Protein 6J5X (pdb70)

Structure (mmCIF, N/CA/C/O backbone):
data_6J5X
#
_entry.id   6J5X
#
_cell.length_a   66.621
_cell.length_b   71.296
_cell.length_c   112.260
_cell.angle_alpha   90.000
_cell.angle_beta   90.000
_cell.angle_gamma   90.000
#
_symmetry.space_group_name_H-M   'P 21 21 21'
#
loop_
_entity.id
_entity.type
_entity.pdbx_description
1 polymer 'Predicted 2-keto-4-pentenoate hydratase/2-oxohepta-3-ene-1,7-dioic acid hydratase'
2 non-polymer 'SULFATE ION'
3 non-polymer 'MANGANESE (II) ION'
4 non-polymer 'PYRUVIC ACID'
5 water water
#
loop_
_atom_site.group_PDB
_atom_site.id
_atom_site.type_symbol
_atom_site.label_atom_id
_atom_site.label_alt_id
_atom_site.label_comp_id
_atom_site.label_asym_id
_atom_site.label_entity_id
_atom_site.label_seq_id
_atom_site.pdbx_PDB_ins_code
_atom_site.Cartn_x
_atom_site.Cartn_y
_atom_site.Cartn_z
_atom_site.occupancy
_atom_site.B_iso_or_equiv
_atom_site.auth_seq_id
_atom_site.auth_comp_id
_atom_site.auth_asym_id
_atom_site.auth_atom_id
_atom_site.pdbx_PDB_model_num
ATOM 1 N N . MET A 1 1 ? 7.133 -7.854 -31.385 1.00 28.34 1 MET A N 1
ATOM 2 C CA . MET A 1 1 ? 6.918 -8.869 -30.305 1.00 28.59 1 MET A CA 1
ATOM 3 C C . MET A 1 1 ? 7.309 -8.240 -28.962 1.00 28.06 1 MET A C 1
ATOM 4 O O . MET A 1 1 ? 8.206 -7.337 -28.944 1.00 23.59 1 MET A O 1
ATOM 9 N N . ARG A 1 2 ? 6.641 -8.667 -27.886 1.00 27.67 2 ARG A N 1
ATOM 10 C CA . ARG A 1 2 ? 6.859 -8.139 -26.512 1.00 25.51 2 ARG A CA 1
ATOM 11 C C . ARG A 1 2 ? 7.148 -9.305 -25.566 1.00 26.18 2 ARG A C 1
ATOM 12 O O . ARG A 1 2 ? 6.343 -10.261 -25.553 1.00 24.56 2 ARG A O 1
ATOM 20 N N . LEU A 1 3 ? 8.277 -9.230 -24.840 1.00 22.79 3 LEU A N 1
ATOM 21 C CA . LEU A 1 3 ? 8.727 -10.316 -23.944 1.00 23.04 3 LEU A CA 1
ATOM 22 C C . LEU A 1 3 ? 8.817 -9.762 -22.522 1.00 21.71 3 LEU A C 1
ATOM 23 O O . LEU A 1 3 ? 9.399 -8.662 -22.336 1.00 20.43 3 LEU A O 1
ATOM 28 N N . ALA A 1 4 ? 8.232 -10.497 -21.569 1.00 19.92 4 ALA A N 1
ATOM 29 C CA . ALA A 1 4 ? 8.154 -10.124 -20.143 1.00 19.18 4 ALA A CA 1
ATOM 30 C C . ALA A 1 4 ? 8.760 -11.231 -19.301 1.00 18.58 4 ALA A C 1
ATOM 31 O O . ALA A 1 4 ? 8.761 -12.416 -19.714 1.00 18.00 4 ALA A O 1
ATOM 33 N N . THR A 1 5 ? 9.281 -10.806 -18.163 1.00 18.58 5 THR A N 1
ATOM 34 C CA . THR A 1 5 ? 9.595 -11.672 -17.011 1.00 20.45 5 THR A CA 1
ATOM 35 C C . THR A 1 5 ? 8.453 -11.458 -16.018 1.00 19.29 5 THR A C 1
ATOM 36 O O . THR A 1 5 ? 8.188 -10.290 -15.628 1.00 21.29 5 THR A O 1
ATOM 40 N N . ILE A 1 6 ? 7.783 -12.546 -15.684 1.00 20.26 6 ILE A N 1
ATOM 41 C CA . ILE A 1 6 ? 6.545 -12.514 -14.857 1.00 21.51 6 ILE A CA 1
ATOM 42 C C . ILE A 1 6 ? 6.772 -13.391 -13.631 1.00 19.03 6 ILE A C 1
ATOM 43 O O . ILE A 1 6 ? 7.215 -14.523 -13.792 1.00 21.25 6 ILE A O 1
ATOM 48 N N . ARG A 1 7 ? 6.474 -12.850 -12.459 1.00 20.05 7 ARG A N 1
ATOM 49 C CA . ARG A 1 7 ? 6.499 -13.608 -11.202 1.00 20.76 7 ARG A CA 1
ATOM 50 C C . ARG A 1 7 ? 5.177 -14.342 -11.144 1.00 21.10 7 ARG A C 1
ATOM 51 O O . ARG A 1 7 ? 4.158 -13.696 -11.379 1.00 20.60 7 ARG A O 1
ATOM 59 N N . THR A 1 8 ? 5.237 -15.649 -10.875 1.00 24.44 8 THR A N 1
ATOM 60 C CA . THR A 1 8 ? 4.065 -16.530 -10.666 1.00 22.62 8 THR A CA 1
ATOM 61 C C . THR A 1 8 ? 4.248 -17.227 -9.311 1.00 21.69 8 THR A C 1
ATOM 62 O O . THR A 1 8 ? 4.787 -18.347 -9.303 1.00 26.58 8 THR A O 1
ATOM 66 N N . ASN A 1 9 ? 3.903 -16.547 -8.219 1.00 22.51 9 ASN A N 1
ATOM 67 C CA . ASN A 1 9 ? 4.018 -17.064 -6.826 1.00 22.58 9 ASN A CA 1
ATOM 68 C C . ASN A 1 9 ? 5.481 -17.404 -6.517 1.00 23.59 9 ASN A C 1
ATOM 69 O O . ASN A 1 9 ? 6.289 -16.457 -6.524 1.00 24.34 9 ASN A O 1
ATOM 74 N N . GLY A 1 10 ? 5.818 -18.673 -6.268 1.00 20.68 10 GLY A N 1
ATOM 75 C CA . GLY A 1 10 ? 7.193 -19.075 -5.938 1.00 22.67 10 GLY A CA 1
ATOM 76 C C . GLY A 1 10 ? 8.088 -19.201 -7.161 1.00 23.35 10 GLY A C 1
ATOM 77 O O . GLY A 1 10 ? 9.281 -19.504 -6.978 1.00 25.17 10 GLY A O 1
ATOM 78 N N . THR A 1 11 ? 7.549 -19.018 -8.372 1.00 24.61 11 THR A N 1
ATOM 79 C CA . THR A 1 11 ? 8.303 -19.204 -9.636 1.00 22.95 11 THR A CA 1
ATOM 80 C C . THR A 1 11 ? 8.270 -17.914 -10.440 1.00 22.62 11 THR A C 1
ATOM 81 O O . THR A 1 11 ? 7.512 -16.997 -10.082 1.00 20.23 11 THR A O 1
ATOM 85 N N . THR A 1 12 ? 9.121 -17.845 -11.465 1.00 22.61 12 THR A N 1
ATOM 86 C CA . THR A 1 12 ? 9.133 -16.724 -12.438 1.00 22.43 12 THR A CA 1
ATOM 87 C C . THR A 1 12 ? 9.322 -17.331 -13.815 1.00 20.51 12 THR A C 1
ATOM 88 O O . THR A 1 12 ? 9.896 -18.413 -13.927 1.00 19.80 12 THR A O 1
ATOM 92 N N . ILE A 1 13 ? 8.799 -16.666 -14.831 1.00 21.84 13 ILE A N 1
ATOM 93 C CA . ILE A 1 13 ? 8.737 -17.269 -16.190 1.00 21.17 13 ILE A CA 1
ATOM 94 C C . ILE A 1 13 ? 9.192 -16.209 -17.173 1.00 20.96 13 ILE A C 1
ATOM 95 O O . ILE A 1 13 ? 9.030 -15.040 -16.843 1.00 20.11 13 ILE A O 1
ATOM 100 N N . ALA A 1 14 ? 9.706 -16.651 -18.315 1.00 22.49 14 ALA A N 1
ATOM 101 C CA . ALA A 1 14 ? 9.790 -15.861 -19.569 1.00 22.70 14 ALA A CA 1
ATOM 102 C C . ALA A 1 14 ? 8.444 -16.022 -20.288 1.00 21.36 14 ALA A C 1
ATOM 103 O O . ALA A 1 14 ? 7.948 -17.152 -20.327 1.00 22.00 14 ALA A O 1
ATOM 105 N N . ALA A 1 15 ? 7.890 -14.946 -20.838 1.00 19.57 15 ALA A N 1
ATOM 106 C CA . ALA A 1 15 ? 6.572 -15.001 -21.511 1.00 21.81 15 ALA A CA 1
ATOM 107 C C . ALA A 1 15 ? 6.493 -14.035 -22.693 1.00 24.62 15 ALA A C 1
ATOM 108 O O . ALA A 1 15 ? 7.107 -12.955 -22.649 1.00 25.07 15 ALA A O 1
ATOM 110 N N . ARG A 1 16 ? 5.681 -14.421 -23.673 1.00 24.57 16 ARG A N 1
ATOM 111 C CA . ARG A 1 16 ? 5.281 -13.562 -24.809 1.00 25.52 16 ARG A CA 1
ATOM 112 C C . ARG A 1 16 ? 3.991 -12.852 -24.439 1.00 25.24 16 ARG A C 1
ATOM 113 O O . ARG A 1 16 ? 2.970 -13.531 -24.201 1.00 24.97 16 ARG A O 1
ATOM 121 N N . VAL A 1 17 ? 4.077 -11.533 -24.301 1.00 28.39 17 VAL A N 1
ATOM 122 C CA . VAL A 1 17 ? 2.941 -10.657 -23.909 1.00 27.11 17 VAL A CA 1
ATOM 123 C C . VAL A 1 17 ? 1.881 -10.723 -25.028 1.00 28.94 17 VAL A C 1
ATOM 124 O O . VAL A 1 17 ? 2.233 -10.549 -26.194 1.00 25.20 17 VAL A O 1
ATOM 128 N N . GLU A 1 18 ? 0.623 -10.956 -24.670 1.00 31.95 18 GLU A N 1
ATOM 129 C CA . GLU A 1 18 ? -0.503 -11.059 -25.643 1.00 32.70 18 GLU A CA 1
ATOM 130 C C . GLU A 1 18 ? -1.362 -9.792 -25.551 1.00 32.36 18 GLU A C 1
ATOM 131 O O . GLU A 1 18 ? -1.943 -9.386 -26.550 1.00 35.49 18 GLU A O 1
ATOM 137 N N . SER A 1 19 ? -1.465 -9.208 -24.367 1.00 30.77 19 SER A N 1
ATOM 138 C CA . SER A 1 19 ? -2.290 -8.016 -24.085 1.00 29.45 19 SER A CA 1
ATOM 139 C C . SER A 1 19 ? -1.627 -7.335 -22.902 1.00 27.65 19 SER A C 1
ATOM 140 O O . SER A 1 19 ? -0.689 -7.945 -22.383 1.00 27.01 19 SER A O 1
ATOM 143 N N . GLU A 1 20 ? -2.147 -6.189 -22.471 1.00 27.51 20 GLU A N 1
ATOM 144 C CA . GLU A 1 20 ? -1.651 -5.443 -21.292 1.00 30.95 20 GLU A CA 1
ATOM 145 C C . GLU A 1 20 ? -1.601 -6.350 -20.043 1.00 31.19 20 GLU A C 1
ATOM 146 O O . GLU A 1 20 ? -0.758 -6.052 -19.203 1.00 27.04 20 GLU A O 1
ATOM 152 N N . ASN A 1 21 ? -2.423 -7.405 -19.951 1.00 31.62 21 ASN A N 1
ATOM 153 C CA . ASN A 1 21 ? -2.598 -8.236 -18.724 1.00 34.24 21 ASN A CA 1
ATOM 154 C C . ASN A 1 21 ? -2.497 -9.755 -19.002 1.00 32.05 21 ASN A C 1
ATOM 155 O O . ASN A 1 21 ? -2.701 -10.508 -18.033 1.00 34.27 21 ASN A O 1
ATOM 160 N N . THR A 1 22 ? -2.194 -10.215 -20.228 1.00 32.39 22 THR A N 1
ATOM 161 C CA . THR A 1 22 ? -2.042 -11.659 -20.557 1.00 32.31 22 THR A CA 1
ATOM 162 C C . THR A 1 22 ? -0.754 -11.953 -21.332 1.00 33.13 22 THR A C 1
ATOM 163 O O . THR A 1 22 ? -0.193 -11.032 -21.969 1.00 30.25 22 THR A O 1
ATOM 167 N N . ALA A 1 23 ? -0.344 -13.224 -21.309 1.00 27.91 23 ALA A N 1
ATOM 168 C CA . ALA A 1 23 ? 0.902 -13.709 -21.930 1.00 29.66 23 ALA A CA 1
ATOM 169 C C . ALA A 1 23 ? 0.844 -15.224 -22.099 1.00 29.61 23 ALA A C 1
ATOM 170 O O . ALA A 1 23 ? -0.001 -15.866 -21.430 1.00 34.01 23 ALA A O 1
ATOM 172 N N . THR A 1 24 ? 1.724 -15.743 -22.960 1.00 26.50 24 THR A N 1
ATOM 173 C CA . THR A 1 24 ? 1.992 -17.178 -23.197 1.00 26.98 24 THR A CA 1
ATOM 174 C C . THR A 1 24 ? 3.384 -17.490 -22.656 1.00 26.79 24 THR A C 1
ATOM 175 O O . THR A 1 24 ? 4.348 -16.861 -23.134 1.00 22.53 24 THR A O 1
ATOM 179 N N . THR A 1 25 ? 3.443 -18.398 -21.679 1.00 26.25 25 THR A N 1
ATOM 180 C CA . THR A 1 25 ? 4.678 -18.939 -21.090 1.00 27.99 25 THR A CA 1
ATOM 181 C C . THR A 1 25 ? 5.579 -19.411 -22.222 1.00 28.94 25 THR A C 1
ATOM 182 O O . THR A 1 25 ? 5.105 -20.181 -23.111 1.00 27.08 25 THR A O 1
ATOM 186 N N . ILE A 1 26 ? 6.838 -18.973 -22.186 1.00 27.06 26 ILE A N 1
ATOM 187 C CA . ILE A 1 26 ? 7.901 -19.539 -23.058 1.00 27.80 26 ILE A CA 1
ATOM 188 C C . ILE A 1 26 ? 8.576 -20.640 -22.252 1.00 28.36 26 ILE A C 1
ATOM 189 O O . ILE A 1 26 ? 9.257 -20.314 -21.241 1.00 27.85 26 ILE A O 1
ATOM 194 N N . GLU A 1 27 ? 8.333 -21.893 -22.639 1.00 28.82 27 GLU A N 1
ATOM 195 C CA . GLU A 1 27 ? 8.686 -23.069 -21.806 1.00 32.30 27 GLU A CA 1
ATOM 196 C C . GLU A 1 27 ? 10.204 -23.139 -21.673 1.00 27.99 27 GLU A C 1
ATOM 197 O O . GLU A 1 27 ? 10.875 -22.897 -22.669 1.00 30.42 27 GLU A O 1
ATOM 203 N N . GLY A 1 28 ? 10.692 -23.421 -20.465 1.00 29.68 28 GLY A N 1
ATOM 204 C CA . GLY A 1 28 ? 12.080 -23.806 -20.176 1.00 27.82 28 GLY A CA 1
ATOM 205 C C . GLY A 1 28 ? 12.954 -22.651 -19.724 1.00 31.10 28 GLY A C 1
ATOM 206 O O . GLY A 1 28 ? 14.181 -22.862 -19.644 1.00 32.20 28 GLY A O 1
ATOM 207 N N . PHE A 1 29 ? 12.385 -21.466 -19.469 1.00 27.54 29 PHE A N 1
ATOM 208 C CA . PHE A 1 29 ? 13.166 -20.263 -19.089 1.00 28.59 29 PHE A CA 1
ATOM 209 C C . PHE A 1 29 ? 12.511 -19.542 -17.916 1.00 25.96 29 PHE A C 1
ATOM 210 O O . PHE A 1 29 ? 11.268 -19.301 -17.895 1.00 25.44 29 PHE A O 1
ATOM 218 N N . ALA A 1 30 ? 13.346 -19.104 -16.984 1.00 24.40 30 ALA A N 1
ATOM 219 C CA . ALA A 1 30 ? 12.882 -18.363 -15.788 1.00 24.53 30 ALA A CA 1
ATOM 220 C C . ALA A 1 30 ? 12.663 -16.880 -16.093 1.00 23.35 30 ALA A C 1
ATOM 221 O O . ALA A 1 30 ? 11.921 -16.239 -15.362 1.00 24.84 30 ALA A O 1
ATOM 223 N N . ASN A 1 31 ? 13.329 -16.333 -17.106 1.00 23.79 31 ASN A N 1
ATOM 224 C CA . ASN A 1 31 ? 13.307 -14.883 -17.379 1.00 21.55 31 ASN A CA 1
ATOM 225 C C . ASN A 1 31 ? 13.803 -14.637 -18.810 1.00 20.95 31 ASN A C 1
ATOM 226 O O . ASN A 1 31 ? 14.362 -15.553 -19.446 1.00 20.66 31 ASN A O 1
ATOM 231 N N . VAL A 1 32 ? 13.555 -13.436 -19.304 1.00 20.46 32 VAL A N 1
ATOM 232 C CA . VAL A 1 32 ? 13.907 -13.039 -20.698 1.00 21.04 32 VAL A CA 1
ATOM 233 C C . VAL A 1 32 ? 15.442 -13.082 -20.844 1.00 21.35 32 VAL A C 1
ATOM 234 O O . VAL A 1 32 ? 15.931 -13.433 -21.929 1.00 19.26 32 VAL A O 1
ATOM 238 N N . GLY A 1 33 ? 16.200 -12.736 -19.803 1.00 21.20 33 GLY A N 1
ATOM 239 C CA . GLY A 1 33 ? 17.680 -12.812 -19.872 1.00 21.65 33 GLY A CA 1
ATOM 240 C C . GLY A 1 33 ? 18.168 -14.210 -20.212 1.00 21.64 33 GLY A C 1
ATOM 241 O O . GLY A 1 33 ? 18.982 -14.364 -21.133 1.00 24.53 33 GLY A O 1
ATOM 242 N N . GLU A 1 34 ? 17.656 -15.224 -19.516 1.00 22.70 34 GLU A N 1
ATOM 243 C CA . GLU A 1 34 ? 18.014 -16.651 -19.734 1.00 23.68 34 GLU A CA 1
ATOM 244 C C . GLU A 1 34 ? 17.650 -17.067 -21.165 1.00 20.84 34 GLU A C 1
ATOM 245 O O . GLU A 1 34 ? 18.424 -17.748 -21.845 1.00 21.58 34 GLU A O 1
ATOM 251 N N . LEU A 1 35 ? 16.484 -16.645 -21.625 1.00 22.37 35 LEU A N 1
ATOM 252 C CA . LEU A 1 35 ? 16.001 -16.968 -22.989 1.00 22.62 35 LEU A CA 1
ATOM 253 C C . LEU A 1 35 ? 16.963 -16.372 -24.023 1.00 23.20 35 LEU A C 1
ATOM 254 O O . LEU A 1 35 ? 17.294 -17.079 -24.998 1.00 23.95 35 LEU A O 1
ATOM 259 N N . LEU A 1 36 ? 17.399 -15.126 -23.820 1.00 21.74 36 LEU A N 1
ATOM 260 C CA . LEU A 1 36 ? 18.284 -14.416 -24.784 1.00 21.66 36 LEU A CA 1
ATOM 261 C C . LEU A 1 36 ? 19.636 -15.115 -24.881 1.00 21.30 36 LEU A C 1
ATOM 262 O O . LEU A 1 36 ? 20.345 -14.823 -25.823 1.00 22.23 36 LEU A O 1
ATOM 267 N N . GLN A 1 37 ? 19.983 -16.030 -23.979 1.00 21.35 37 GLN A N 1
ATOM 268 C CA . GLN A 1 37 ? 21.278 -16.744 -24.100 1.00 22.43 37 GLN A CA 1
ATOM 269 C C . GLN A 1 37 ? 21.200 -17.798 -25.205 1.00 21.95 37 GLN A C 1
ATOM 270 O O . GLN A 1 37 ? 22.242 -18.271 -25.592 1.00 22.14 37 GLN A O 1
ATOM 276 N N . GLU A 1 38 ? 20.007 -18.153 -25.687 1.00 24.63 38 GLU A N 1
ATOM 277 C CA . GLU A 1 38 ? 19.823 -19.111 -26.813 1.00 23.91 38 GLU A CA 1
ATOM 278 C C . GLU A 1 38 ? 20.013 -18.398 -28.160 1.00 24.96 38 GLU A C 1
ATOM 279 O O . GLU A 1 38 ? 19.492 -17.290 -28.336 1.00 24.67 38 GLU A O 1
ATOM 285 N N . SER A 1 39 ? 20.718 -19.053 -29.086 1.00 26.88 39 SER A N 1
ATOM 286 C CA . SER A 1 39 ? 20.944 -18.597 -30.481 1.00 27.13 39 SER A CA 1
ATOM 287 C C . SER A 1 39 ? 19.606 -18.244 -31.125 1.00 24.81 39 SER A C 1
ATOM 288 O O . SER A 1 39 ? 19.509 -17.224 -31.796 1.00 24.33 39 SER A O 1
ATOM 291 N N . ASN A 1 40 ? 18.622 -19.120 -30.939 1.00 26.52 40 ASN A N 1
ATOM 292 C CA . ASN A 1 40 ? 17.298 -19.062 -31.608 1.00 25.89 40 ASN A CA 1
ATOM 293 C C . ASN A 1 40 ? 16.242 -18.529 -30.639 1.00 24.18 40 ASN A C 1
ATOM 294 O O . ASN A 1 40 ? 15.082 -18.994 -30.725 1.00 22.86 40 ASN A O 1
ATOM 299 N N . TRP A 1 41 ? 16.582 -17.603 -29.732 1.00 22.93 41 TRP A N 1
ATOM 300 C CA . TRP A 1 41 ? 15.589 -17.095 -28.745 1.00 24.38 41 TRP A CA 1
ATOM 301 C C . TRP A 1 41 ? 14.354 -16.529 -29.453 1.00 23.96 41 TRP A C 1
ATOM 302 O O . TRP A 1 41 ? 13.224 -16.677 -28.905 1.00 23.27 41 TRP A O 1
ATOM 313 N N . ARG A 1 42 ? 14.565 -15.861 -30.590 1.00 25.92 42 ARG A N 1
ATOM 314 C CA . ARG A 1 42 ? 13.508 -15.161 -31.351 1.00 30.82 42 ARG A CA 1
ATOM 315 C C . ARG A 1 42 ? 12.440 -16.174 -31.776 1.00 27.67 42 ARG A C 1
ATOM 316 O O . ARG A 1 42 ? 11.224 -15.905 -31.578 1.00 24.12 42 ARG A O 1
ATOM 324 N N . GLU A 1 43 ? 12.899 -17.286 -32.351 1.00 29.38 43 GLU A N 1
ATOM 325 C CA . GLU A 1 43 ? 12.066 -18.452 -32.750 1.00 32.15 43 GLU A CA 1
ATOM 326 C C . GLU A 1 43 ? 11.355 -19.059 -31.525 1.00 31.79 43 GLU A C 1
ATOM 327 O O . GLU A 1 43 ? 10.125 -19.210 -31.554 1.00 28.71 43 GLU A O 1
ATOM 333 N N . LEU A 1 44 ? 12.088 -19.398 -30.465 1.00 30.91 44 LEU A N 1
ATOM 334 C CA . LEU A 1 44 ? 11.485 -19.960 -29.225 1.00 29.23 44 LEU A CA 1
ATOM 335 C C . LEU A 1 44 ? 10.326 -19.065 -28.761 1.00 26.69 44 LEU A C 1
ATOM 336 O O . LEU A 1 44 ? 9.232 -19.614 -28.455 1.00 30.35 44 LEU A O 1
ATOM 341 N N . ALA A 1 45 ? 10.508 -17.739 -28.785 1.00 28.80 45 ALA A N 1
ATOM 342 C CA . ALA A 1 45 ? 9.516 -16.722 -28.356 1.00 29.53 45 ALA A CA 1
ATOM 343 C C . ALA A 1 45 ? 8.318 -16.651 -29.320 1.00 32.58 45 ALA A C 1
ATOM 344 O O . ALA A 1 45 ? 7.167 -16.642 -28.828 1.00 31.88 45 ALA A O 1
ATOM 346 N N . GLU A 1 46 ? 8.558 -16.572 -30.629 1.00 32.42 46 GLU A N 1
ATOM 347 C CA . GLU A 1 46 ? 7.482 -16.559 -31.661 1.00 37.18 46 GLU A CA 1
ATOM 348 C C . GLU A 1 46 ? 6.611 -17.815 -31.553 1.00 37.58 46 GLU A C 1
ATOM 349 O O . GLU A 1 46 ? 5.383 -17.683 -31.754 1.00 37.53 46 GLU A O 1
ATOM 355 N N . ASN A 1 47 ? 7.209 -18.957 -31.209 1.00 35.71 47 ASN A N 1
ATOM 356 C CA . ASN A 1 47 ? 6.539 -20.282 -31.156 1.00 38.17 47 ASN A CA 1
ATOM 357 C C . ASN A 1 47 ? 6.178 -20.650 -29.710 1.00 39.19 47 ASN A C 1
ATOM 358 O O . ASN A 1 47 ? 5.980 -21.841 -29.450 1.00 36.16 47 ASN A O 1
ATOM 363 N N . ALA A 1 48 ? 6.113 -19.679 -28.804 1.00 36.87 48 ALA A N 1
ATOM 364 C CA . ALA A 1 48 ? 5.737 -19.896 -27.390 1.00 36.65 48 ALA A CA 1
ATOM 365 C C . ALA A 1 48 ? 4.464 -20.736 -27.347 1.00 36.82 48 ALA A C 1
ATOM 366 O O . ALA A 1 48 ? 3.512 -20.365 -28.023 1.00 39.43 48 ALA A O 1
ATOM 368 N N . ALA A 1 49 ? 4.453 -21.823 -26.588 1.00 38.13 49 ALA A N 1
ATOM 369 C CA . ALA A 1 49 ? 3.294 -22.741 -26.501 1.00 43.87 49 ALA A CA 1
ATOM 370 C C . ALA A 1 49 ? 3.114 -23.248 -25.067 1.00 41.12 49 ALA A C 1
ATOM 371 O O . ALA A 1 49 ? 2.554 -24.338 -24.903 1.00 46.73 49 ALA A O 1
ATOM 373 N N . GLY A 1 50 ? 3.565 -22.490 -24.067 1.00 39.17 50 GLY A N 1
ATOM 374 C CA . GLY A 1 50 ? 3.369 -22.818 -22.643 1.00 35.29 50 GLY A CA 1
ATOM 375 C C . GLY A 1 50 ? 2.030 -22.301 -22.158 1.00 30.99 50 GLY A C 1
ATOM 376 O O . GLY A 1 50 ? 1.233 -21.845 -23.002 1.00 27.06 50 GLY A O 1
ATOM 377 N N . GLU A 1 51 ? 1.773 -22.350 -20.852 1.00 32.93 51 GLU A N 1
ATOM 378 C CA . GLU A 1 51 ? 0.435 -22.018 -20.302 1.00 35.99 51 GLU A CA 1
ATOM 379 C C . GLU A 1 51 ? 0.133 -20.515 -20.439 1.00 37.92 51 GLU A C 1
ATOM 380 O O . GLU A 1 51 ? 1.027 -19.688 -20.193 1.00 36.39 51 GLU A O 1
ATOM 386 N N . ALA A 1 52 ? -1.098 -20.185 -20.842 1.00 35.74 52 ALA A N 1
ATOM 387 C CA . ALA A 1 52 ? -1.620 -18.807 -20.895 1.00 36.81 52 ALA A CA 1
ATOM 388 C C . ALA A 1 52 ? -1.675 -18.300 -19.459 1.00 37.24 52 ALA A C 1
ATOM 389 O O . ALA A 1 52 ? -1.982 -19.089 -18.561 1.00 39.23 52 ALA A O 1
ATOM 391 N N . VAL A 1 53 ? -1.259 -17.071 -19.217 1.00 34.28 53 VAL A N 1
ATOM 392 C CA . VAL A 1 53 ? -1.286 -16.512 -17.843 1.00 36.17 53 VAL A CA 1
ATOM 393 C C . VAL A 1 53 ? -1.948 -15.144 -17.894 1.00 36.19 53 VAL A C 1
ATOM 394 O O . VAL A 1 53 ? -1.874 -14.453 -18.941 1.00 37.55 53 VAL A O 1
ATOM 398 N N . THR A 1 54 ? -2.573 -14.797 -16.783 1.00 34.33 54 THR A N 1
ATOM 399 C CA . THR A 1 54 ? -3.099 -13.452 -16.491 1.00 35.31 54 THR A CA 1
ATOM 400 C C . THR A 1 54 ? -2.240 -12.866 -15.387 1.00 34.38 54 THR A C 1
ATOM 401 O O . THR A 1 54 ? -2.208 -13.448 -14.308 1.00 41.65 54 THR A O 1
ATOM 405 N N . PHE A 1 55 ? -1.591 -11.736 -15.640 1.00 33.23 55 PHE A N 1
ATOM 406 C CA . PHE A 1 55 ? -0.692 -11.099 -14.651 1.00 32.51 55 PHE A CA 1
ATOM 407 C C . PHE A 1 55 ? -1.232 -9.714 -14.282 1.00 31.33 55 PHE A C 1
ATOM 408 O O . PHE A 1 55 ? -1.902 -9.053 -15.101 1.00 31.49 55 PHE A O 1
ATOM 416 N N . GLU A 1 56 ? -0.945 -9.307 -13.050 1.00 31.26 56 GLU A N 1
ATOM 417 C CA . GLU A 1 56 ? -1.094 -7.918 -12.557 1.00 35.66 56 GLU A CA 1
ATOM 418 C C . GLU A 1 56 ? 0.217 -7.140 -12.763 1.00 36.40 56 GLU A C 1
ATOM 419 O O . GLU A 1 56 ? 1.283 -7.790 -12.896 1.00 26.97 56 GLU A O 1
ATOM 425 N N . ASN A 1 57 ? 0.124 -5.805 -12.720 1.00 33.77 57 ASN A N 1
ATOM 426 C CA . ASN A 1 57 ? 1.239 -4.853 -12.989 1.00 33.22 57 ASN A CA 1
ATOM 427 C C . ASN A 1 57 ? 2.412 -5.196 -12.078 1.00 27.83 57 ASN A C 1
ATOM 428 O O . ASN A 1 57 ? 3.542 -5.375 -12.588 1.00 25.12 57 ASN A O 1
ATOM 433 N N . LYS A 1 58 ? 2.102 -5.415 -10.800 1.00 29.07 58 LYS A N 1
ATOM 434 C CA . LYS A 1 58 ? 3.061 -5.610 -9.693 1.00 30.05 58 LYS A CA 1
ATOM 435 C C . LYS A 1 58 ? 3.720 -6.997 -9.746 1.00 27.01 58 LYS A C 1
ATOM 436 O O . LYS A 1 58 ? 4.684 -7.204 -9.010 1.00 31.77 58 LYS A O 1
ATOM 442 N N . GLU A 1 59 ? 3.269 -7.893 -10.616 1.00 24.20 59 GLU A N 1
ATOM 443 C CA . GLU A 1 59 ? 3.840 -9.252 -10.819 1.00 26.25 59 GLU A CA 1
ATOM 444 C C . GLU A 1 59 ? 4.886 -9.234 -11.942 1.00 21.28 59 GLU A C 1
ATOM 445 O O . GLU A 1 59 ? 5.596 -10.252 -12.112 1.00 20.44 59 GLU A O 1
ATOM 451 N N . LEU A 1 60 ? 4.988 -8.141 -12.711 1.00 21.61 60 LEU A N 1
ATOM 452 C CA . LEU A 1 60 ? 6.109 -7.985 -13.680 1.00 20.07 60 LEU A CA 1
ATOM 453 C C . LEU A 1 60 ? 7.427 -7.809 -12.903 1.00 19.55 60 LEU A C 1
ATOM 454 O O . LEU A 1 60 ? 7.479 -7.023 -11.961 1.00 20.70 60 LEU A O 1
ATOM 459 N N . ASP A 1 61 ? 8.416 -8.609 -13.260 1.00 19.23 61 ASP A N 1
ATOM 460 C CA . ASP A 1 61 ? 9.817 -8.469 -12.797 1.00 20.21 61 ASP A CA 1
ATOM 461 C C . ASP A 1 61 ? 10.546 -7.524 -13.742 1.00 19.10 61 ASP A C 1
ATOM 462 O O . ASP A 1 61 ? 10.043 -7.282 -14.883 1.00 21.38 61 ASP A O 1
ATOM 467 N N . ALA A 1 62 ? 11.708 -7.028 -13.314 1.00 17.83 62 ALA A N 1
ATOM 468 C CA . ALA A 1 62 ? 12.674 -6.384 -14.231 1.00 19.05 62 ALA A CA 1
ATOM 469 C C . ALA A 1 62 ? 12.786 -7.237 -15.493 1.00 17.69 62 ALA A C 1
ATOM 470 O O . ALA A 1 62 ? 12.954 -8.463 -15.390 1.00 17.50 62 ALA A O 1
ATOM 472 N N . VAL A 1 63 ? 12.592 -6.637 -16.670 1.00 19.30 63 VAL A N 1
ATOM 473 C CA . VAL A 1 63 ? 12.367 -7.440 -17.907 1.00 19.44 63 VAL A CA 1
ATOM 474 C C . VAL A 1 63 ? 13.562 -8.374 -18.143 1.00 20.35 63 VAL A C 1
ATOM 475 O O . VAL A 1 63 ? 13.337 -9.545 -18.480 1.00 20.28 63 VAL A O 1
ATOM 479 N N . VAL A 1 64 ? 14.798 -7.864 -17.991 1.00 20.20 64 VAL A N 1
ATOM 480 C CA . VAL A 1 64 ? 16.043 -8.679 -17.869 1.00 19.91 64 VAL A CA 1
ATOM 481 C C . VAL A 1 64 ? 16.563 -8.464 -16.463 1.00 20.34 64 VAL A C 1
ATOM 482 O O . VAL A 1 64 ? 17.155 -7.426 -16.174 1.00 20.35 64 VAL A O 1
ATOM 486 N N . PRO A 1 65 ? 16.279 -9.409 -15.529 1.00 19.59 65 PRO A N 1
ATOM 487 C CA . PRO A 1 65 ? 16.540 -9.161 -14.115 1.00 19.27 65 PRO A CA 1
ATOM 488 C C . PRO A 1 65 ? 18.022 -9.308 -13.731 1.00 18.77 65 PRO A C 1
ATOM 489 O O . PRO A 1 65 ? 18.402 -8.779 -12.684 1.00 18.27 65 PRO A O 1
ATOM 493 N N . ALA A 1 66 ? 18.815 -10.001 -14.543 1.00 16.39 66 ALA A N 1
ATOM 494 C CA . ALA A 1 66 ? 20.233 -10.305 -14.220 1.00 18.06 66 ALA A CA 1
ATOM 495 C C . ALA A 1 66 ? 21.143 -10.123 -15.429 1.00 17.48 66 ALA A C 1
ATOM 496 O O . ALA A 1 66 ? 21.859 -11.037 -15.841 1.00 15.59 66 ALA A O 1
ATOM 498 N N . PRO A 1 67 ? 21.202 -8.895 -16.001 1.00 15.01 67 PRO A N 1
ATOM 499 C CA . PRO A 1 67 ? 22.168 -8.632 -17.043 1.00 15.33 67 PRO A CA 1
ATOM 500 C C . PRO A 1 67 ? 23.541 -8.618 -16.356 1.00 15.40 67 PRO A C 1
ATOM 501 O O . PRO A 1 67 ? 23.620 -8.340 -15.162 1.00 16.62 67 PRO A O 1
ATOM 505 N N . LYS A 1 68 ? 24.573 -8.935 -17.116 1.00 16.43 68 LYS A N 1
ATOM 506 C CA . LYS A 1 68 ? 25.978 -8.911 -16.649 1.00 16.67 68 LYS A CA 1
ATOM 507 C C . LYS A 1 68 ? 26.465 -7.461 -16.657 1.00 16.78 68 LYS A C 1
ATOM 508 O O . LYS A 1 68 ? 27.331 -7.117 -15.866 1.00 16.71 68 LYS A O 1
ATOM 514 N N . LYS A 1 69 ? 25.945 -6.644 -17.575 1.00 17.04 69 LYS A N 1
ATOM 515 C CA . LYS A 1 69 ? 26.374 -5.241 -17.717 1.00 15.97 69 LYS A CA 1
ATOM 516 C C . LYS A 1 69 ? 25.160 -4.358 -17.917 1.00 15.71 69 LYS A C 1
ATOM 517 O O . LYS A 1 69 ? 24.291 -4.704 -18.768 1.00 17.26 69 LYS A O 1
ATOM 523 N N . ILE A 1 70 ? 25.125 -3.256 -17.177 1.00 17.05 70 ILE A N 1
ATOM 524 C CA . ILE A 1 70 ? 24.187 -2.132 -17.449 1.00 18.02 70 ILE A CA 1
ATOM 525 C C . ILE A 1 70 ? 25.065 -0.904 -17.649 1.00 17.29 70 ILE A C 1
ATOM 526 O O . ILE A 1 70 ? 25.590 -0.372 -16.631 1.00 18.11 70 ILE A O 1
ATOM 531 N N . VAL A 1 71 ? 25.241 -0.515 -18.911 1.00 16.06 71 VAL A N 1
ATOM 532 C CA . VAL A 1 71 ? 26.086 0.640 -19.299 1.00 18.18 71 VAL A CA 1
ATOM 533 C C . VAL A 1 71 ? 25.157 1.833 -19.542 1.00 17.83 71 VAL A C 1
ATOM 534 O O . VAL A 1 71 ? 24.274 1.727 -20.428 1.00 17.61 71 VAL A O 1
ATOM 538 N N . CYS A 1 72 ? 25.342 2.893 -18.761 1.00 17.10 72 CYS A N 1
ATOM 539 C CA . CYS A 1 72 ? 24.451 4.070 -18.711 1.00 18.80 72 CYS A CA 1
ATOM 540 C C . CYS A 1 72 ? 25.147 5.239 -19.389 1.00 19.93 72 CYS A C 1
ATOM 541 O O . CYS A 1 72 ? 26.372 5.432 -19.188 1.00 17.29 72 CYS A O 1
ATOM 544 N N . VAL A 1 73 ? 24.384 6.001 -20.151 1.00 20.12 73 VAL A N 1
ATOM 545 C CA . VAL A 1 73 ? 24.937 7.138 -20.924 1.00 20.04 73 VAL A CA 1
ATOM 546 C C . VAL A 1 73 ? 24.613 8.452 -20.214 1.00 22.82 73 VAL A C 1
ATOM 547 O O . VAL A 1 73 ? 23.594 8.518 -19.512 1.00 21.46 73 VAL A O 1
ATOM 551 N N . GLY A 1 74 ? 25.481 9.452 -20.378 1.00 22.00 74 GLY A N 1
ATOM 552 C CA . GLY A 1 74 ? 25.272 10.816 -19.861 1.00 24.44 74 GLY A CA 1
ATOM 553 C C . GLY A 1 74 ? 24.319 11.616 -20.741 1.00 25.89 74 GLY A C 1
ATOM 554 O O . GLY A 1 74 ? 23.276 11.048 -21.207 1.00 24.00 74 GLY A O 1
ATOM 555 N N . LEU A 1 75 ? 24.668 12.889 -20.997 1.00 28.28 75 LEU A N 1
ATOM 556 C CA . LEU A 1 75 ? 23.920 13.784 -21.926 1.00 29.23 75 LEU A CA 1
ATOM 557 C C . LEU A 1 75 ? 23.750 13.073 -23.275 1.00 26.06 75 LEU A C 1
ATOM 558 O O . LEU A 1 75 ? 24.757 12.597 -23.822 1.00 31.06 75 LEU A O 1
ATOM 563 N N . ASN A 1 76 ? 22.527 12.947 -23.796 1.00 24.83 76 ASN A N 1
ATOM 564 C CA . ASN A 1 76 ? 22.321 12.278 -25.107 1.00 25.24 76 ASN A CA 1
ATOM 565 C C . ASN A 1 76 ? 21.103 12.839 -25.872 1.00 23.45 76 ASN A C 1
ATOM 566 O O . ASN A 1 76 ? 20.821 12.296 -26.956 1.00 24.01 76 ASN A O 1
ATOM 571 N N . TYR A 1 77 ? 20.403 13.886 -25.404 1.00 22.95 77 TYR A N 1
ATOM 572 C CA . TYR A 1 77 ? 19.304 14.483 -26.216 1.00 23.14 77 TYR A CA 1
ATOM 573 C C . TYR A 1 77 ? 19.739 15.862 -26.735 1.00 22.33 77 TYR A C 1
ATOM 574 O O . TYR A 1 77 ? 19.980 16.783 -25.947 1.00 21.39 77 TYR A O 1
ATOM 583 N N . ALA A 1 78 ? 19.864 15.960 -28.055 1.00 24.43 78 ALA A N 1
ATOM 584 C CA . ALA A 1 78 ? 20.560 17.067 -28.772 1.00 27.12 78 ALA A CA 1
ATOM 585 C C . ALA A 1 78 ? 19.942 18.417 -28.397 1.00 26.66 78 ALA A C 1
ATOM 586 O O . ALA A 1 78 ? 20.683 19.358 -27.978 1.00 25.68 78 ALA A O 1
ATOM 588 N N . ASN A 1 79 ? 18.621 18.538 -28.546 1.00 28.06 79 ASN A N 1
ATOM 589 C CA . ASN A 1 79 ? 17.930 19.839 -28.337 1.00 31.37 79 ASN A CA 1
ATOM 590 C C . ASN A 1 79 ? 18.004 20.179 -26.850 1.00 30.81 79 ASN A C 1
ATOM 591 O O . ASN A 1 79 ? 18.099 21.387 -26.527 1.00 33.79 79 ASN A O 1
ATOM 596 N N . HIS A 1 80 ? 18.092 19.183 -25.960 1.00 27.12 80 HIS A N 1
ATOM 597 C CA . HIS A 1 80 ? 18.271 19.446 -24.507 1.00 28.52 80 HIS A CA 1
ATOM 598 C C . HIS A 1 80 ? 19.632 20.111 -24.291 1.00 27.63 80 HIS A C 1
ATOM 599 O O . HIS A 1 80 ? 19.709 21.103 -23.541 1.00 27.70 80 HIS A O 1
ATOM 606 N N . ILE A 1 81 ? 20.674 19.562 -24.906 1.00 26.14 81 ILE A N 1
ATOM 607 C CA . ILE A 1 81 ? 22.079 20.024 -24.732 1.00 26.79 81 ILE A CA 1
ATOM 608 C C . ILE A 1 81 ? 22.222 21.438 -25.326 1.00 24.88 81 ILE A C 1
ATOM 609 O O . ILE A 1 81 ? 22.817 22.307 -24.648 1.00 27.15 81 ILE A O 1
ATOM 614 N N . LYS A 1 82 ? 21.642 21.682 -26.500 1.00 30.91 82 LYS A N 1
ATOM 615 C CA . LYS A 1 82 ? 21.738 23.010 -27.189 1.00 30.31 82 LYS A CA 1
ATOM 616 C C . LYS A 1 82 ? 21.064 24.105 -26.344 1.00 32.87 82 LYS A C 1
ATOM 617 O O . LYS A 1 82 ? 21.666 25.176 -26.160 1.00 35.26 82 LYS A O 1
ATOM 623 N N . GLU A 1 83 ? 19.920 23.822 -25.720 1.00 33.73 83 GLU A N 1
ATOM 624 C CA . GLU A 1 83 ? 19.150 24.835 -24.949 1.00 32.52 83 GLU A CA 1
ATOM 625 C C . GLU A 1 83 ? 19.818 25.143 -23.618 1.00 33.55 83 GLU A C 1
ATOM 626 O O . GLU A 1 83 ? 19.546 26.213 -23.059 1.00 36.73 83 GLU A O 1
ATOM 632 N N . MET A 1 84 ? 20.685 24.263 -23.140 1.00 31.61 84 MET A N 1
ATOM 633 C CA . MET A 1 84 ? 21.537 24.559 -21.974 1.00 33.57 84 MET A CA 1
ATOM 634 C C . MET A 1 84 ? 22.719 25.424 -22.426 1.00 30.13 84 MET A C 1
ATOM 635 O O . MET A 1 84 ? 23.504 25.764 -21.564 1.00 31.19 84 MET A O 1
ATOM 640 N N . GLY A 1 85 ? 22.833 25.697 -23.731 1.00 31.35 85 GLY A N 1
ATOM 641 C CA . GLY A 1 85 ? 23.946 26.421 -24.376 1.00 33.24 85 GLY A CA 1
ATOM 642 C C . GLY A 1 85 ? 25.253 25.636 -24.391 1.00 33.23 85 GLY A C 1
ATOM 643 O O . GLY A 1 85 ? 26.327 26.282 -24.366 1.00 30.87 85 GLY A O 1
ATOM 644 N N . ARG A 1 86 ? 25.194 24.299 -24.424 1.00 32.68 86 ARG A N 1
ATOM 645 C CA . ARG A 1 86 ? 26.401 23.426 -24.466 1.00 31.78 86 ARG A CA 1
ATOM 646 C C . ARG A 1 86 ? 26.659 22.947 -25.902 1.00 29.37 86 ARG A C 1
ATOM 647 O O . ARG A 1 86 ? 25.702 22.833 -26.703 1.00 25.75 86 ARG A O 1
ATOM 655 N N . ASP A 1 87 ? 27.921 22.622 -26.212 1.00 32.81 87 ASP A N 1
ATOM 656 C CA . ASP A 1 87 ? 28.324 21.894 -27.443 1.00 32.99 87 ASP A CA 1
ATOM 657 C C . ASP A 1 87 ? 27.711 20.514 -27.443 1.00 30.97 87 ASP A C 1
ATOM 658 O O . ASP A 1 87 ? 27.660 19.940 -26.360 1.00 29.21 87 ASP A O 1
ATOM 663 N N . LEU A 1 88 ? 27.363 19.962 -28.602 1.00 30.24 88 LEU A N 1
ATOM 664 C CA . LEU A 1 88 ? 27.061 18.517 -28.654 1.00 29.45 88 LEU A CA 1
ATOM 665 C C . LEU A 1 88 ? 28.367 17.781 -28.351 1.00 31.14 88 LEU A C 1
ATOM 666 O O . LEU A 1 88 ? 29.423 18.165 -28.852 1.00 25.84 88 LEU A O 1
ATOM 671 N N . PRO A 1 89 ? 28.366 16.758 -27.462 1.00 28.44 89 PRO A N 1
ATOM 672 C CA . PRO A 1 89 ? 29.562 15.944 -27.239 1.00 28.92 89 PRO A CA 1
ATOM 673 C C . PRO A 1 89 ? 29.956 15.162 -28.506 1.00 27.78 89 PRO A C 1
ATOM 674 O O . PRO A 1 89 ? 29.095 14.755 -29.219 1.00 26.06 89 PRO A O 1
ATOM 678 N N . ASP A 1 90 ? 31.256 14.945 -28.729 1.00 29.96 90 ASP A N 1
ATOM 679 C CA . ASP A 1 90 ? 31.769 14.038 -29.794 1.00 32.03 90 ASP A CA 1
ATOM 680 C C . ASP A 1 90 ? 31.981 12.623 -29.224 1.00 25.34 90 ASP A C 1
ATOM 681 O O . ASP A 1 90 ? 32.116 11.690 -30.011 1.00 22.43 90 ASP A O 1
ATOM 686 N N . THR A 1 91 ? 32.041 12.470 -27.902 1.00 22.49 91 THR A N 1
ATOM 687 C CA . THR A 1 91 ? 32.364 11.167 -27.275 1.00 22.96 91 THR A CA 1
ATOM 688 C C . THR A 1 91 ? 31.294 10.825 -26.245 1.00 22.23 91 THR A C 1
ATOM 689 O O . THR A 1 91 ? 30.981 11.664 -25.415 1.00 22.40 91 THR A O 1
ATOM 693 N N . PRO A 1 92 ? 30.766 9.577 -26.184 1.00 23.68 92 PRO A N 1
ATOM 694 C CA . PRO A 1 92 ? 29.808 9.217 -25.125 1.00 22.95 92 PRO A CA 1
ATOM 695 C C . PRO A 1 92 ? 30.369 9.212 -23.697 1.00 21.47 92 PRO A C 1
ATOM 696 O O . PRO A 1 92 ? 31.537 8.827 -23.446 1.00 19.82 92 PRO A O 1
ATOM 700 N N . THR A 1 93 ? 29.543 9.714 -22.784 1.00 22.47 93 THR A N 1
ATOM 701 C CA . THR A 1 93 ? 29.699 9.572 -21.326 1.00 21.34 93 THR A CA 1
ATOM 702 C C . THR A 1 93 ? 29.144 8.210 -20.929 1.00 19.82 93 THR A C 1
ATOM 703 O O . THR A 1 93 ? 27.977 7.937 -21.273 1.00 19.01 93 THR A O 1
ATOM 707 N N . LEU A 1 94 ? 29.961 7.391 -20.273 1.00 18.95 94 LEU A N 1
ATOM 708 C CA . LEU A 1 94 ? 29.563 6.037 -19.825 1.00 19.45 94 LEU A CA 1
ATOM 709 C C . LEU A 1 94 ? 29.849 5.867 -18.329 1.00 18.36 94 LEU A C 1
ATOM 710 O O . LEU A 1 94 ? 30.934 6.282 -17.828 1.00 19.00 94 LEU A O 1
ATOM 715 N N . PHE A 1 95 ? 28.911 5.230 -17.629 1.00 19.10 95 PHE A N 1
ATOM 716 C CA . PHE A 1 95 ? 29.091 4.817 -16.213 1.00 18.13 95 PHE A CA 1
ATOM 717 C C . PHE A 1 95 ? 28.255 3.580 -15.937 1.00 16.35 95 PHE A C 1
ATOM 718 O O . PHE A 1 95 ? 27.339 3.265 -16.736 1.00 18.47 95 PHE A O 1
ATOM 726 N N . VAL A 1 96 ? 28.572 2.881 -14.836 1.00 16.91 96 VAL A N 1
ATOM 727 C CA . VAL A 1 96 ? 27.975 1.541 -14.608 1.00 15.87 96 VAL A CA 1
ATOM 728 C C . VAL A 1 96 ? 26.892 1.600 -13.541 1.00 16.20 96 VAL A C 1
ATOM 729 O O . VAL A 1 96 ? 27.140 2.190 -12.462 1.00 16.15 96 VAL A O 1
ATOM 733 N N . LYS A 1 97 ? 25.775 0.932 -13.823 1.00 16.18 97 LYS A N 1
ATOM 734 C CA . LYS A 1 97 ? 24.752 0.553 -12.809 1.00 15.98 97 LYS A CA 1
ATOM 735 C C . LYS A 1 97 ? 24.853 -0.947 -12.582 1.00 16.37 97 LYS A C 1
ATOM 736 O O . LYS A 1 97 ? 24.802 -1.673 -13.555 1.00 16.74 97 LYS A O 1
ATOM 742 N N . PHE A 1 98 ? 24.994 -1.386 -11.342 1.00 14.96 98 PHE A N 1
ATOM 743 C CA . PHE A 1 98 ? 25.028 -2.839 -11.048 1.00 16.95 98 PHE A CA 1
ATOM 744 C C . PHE A 1 98 ? 23.612 -3.411 -11.097 1.00 15.71 98 PHE A C 1
ATOM 745 O O . PHE A 1 98 ? 22.638 -2.717 -10.815 1.00 13.93 98 PHE A O 1
ATOM 753 N N . PRO A 1 99 ? 23.450 -4.688 -11.525 1.00 16.56 99 PRO A N 1
ATOM 754 C CA . PRO A 1 99 ? 22.124 -5.289 -11.661 1.00 17.05 99 PRO A CA 1
ATOM 755 C C . PRO A 1 99 ? 21.351 -5.366 -10.332 1.00 17.69 99 PRO A C 1
ATOM 756 O O . PRO A 1 99 ? 20.140 -5.416 -10.367 1.00 17.40 99 PRO A O 1
ATOM 760 N N . ASP A 1 100 ? 22.054 -5.319 -9.195 1.00 19.09 100 ASP A N 1
ATOM 761 C CA . ASP A 1 100 ? 21.436 -5.208 -7.854 1.00 18.32 100 ASP A CA 1
ATOM 762 C C . ASP A 1 100 ? 20.527 -3.983 -7.787 1.00 18.42 100 ASP A C 1
ATOM 763 O O . ASP A 1 100 ? 19.628 -4.007 -6.930 1.00 17.14 100 ASP A O 1
ATOM 768 N N . ALA A 1 101 ? 20.757 -2.958 -8.629 1.00 17.51 101 ALA A N 1
ATOM 769 C CA . ALA A 1 101 ? 19.943 -1.711 -8.692 1.00 17.02 101 ALA A CA 1
ATOM 770 C C . ALA A 1 101 ? 18.555 -1.962 -9.288 1.00 16.13 101 ALA A C 1
ATOM 771 O O . ALA A 1 101 ? 17.652 -1.166 -8.980 1.00 16.48 101 ALA A O 1
ATOM 773 N N . LEU A 1 102 ? 18.353 -3.034 -10.079 1.00 16.65 102 LEU A N 1
ATOM 774 C CA . LEU A 1 102 ? 17.123 -3.201 -10.885 1.00 16.79 102 LEU A CA 1
ATOM 775 C C . LEU A 1 102 ? 15.968 -3.602 -9.964 1.00 16.75 102 LEU A C 1
ATOM 776 O O . LEU A 1 102 ? 16.163 -4.460 -9.027 1.00 15.74 102 LEU A O 1
ATOM 781 N N . ILE A 1 103 ? 14.803 -3.068 -10.267 1.00 16.77 103 ILE A N 1
ATOM 782 C CA . ILE A 1 103 ? 13.503 -3.589 -9.759 1.00 18.38 103 ILE A CA 1
ATOM 783 C C . ILE A 1 103 ? 12.510 -3.767 -10.915 1.00 19.65 103 ILE A C 1
ATOM 784 O O . ILE A 1 103 ? 12.772 -3.378 -12.089 1.00 19.08 103 ILE A O 1
ATOM 789 N N . GLY A 1 104 ? 11.350 -4.297 -10.572 1.00 18.97 104 GLY A N 1
ATOM 790 C CA . GLY A 1 104 ? 10.241 -4.476 -11.510 1.00 17.52 104 GLY A CA 1
ATOM 791 C C . GLY A 1 104 ? 9.709 -3.122 -11.956 1.00 17.10 104 GLY A C 1
ATOM 792 O O . GLY A 1 104 ? 9.875 -2.127 -11.264 1.00 17.73 104 GLY A O 1
ATOM 793 N N . PRO A 1 105 ? 9.077 -3.084 -13.135 1.00 17.34 105 PRO A N 1
ATOM 794 C CA . PRO A 1 105 ? 8.534 -1.853 -13.710 1.00 20.22 105 PRO A CA 1
ATOM 795 C C . PRO A 1 105 ? 7.460 -1.174 -12.844 1.00 20.15 105 PRO A C 1
ATOM 796 O O . PRO A 1 105 ? 7.303 0.022 -13.017 1.00 22.54 105 PRO A O 1
ATOM 800 N N . PHE A 1 106 ? 6.836 -1.888 -11.876 1.00 21.45 106 PHE A N 1
ATOM 801 C CA . PHE A 1 106 ? 5.796 -1.321 -10.979 1.00 22.03 106 PHE A CA 1
ATOM 802 C C . PHE A 1 106 ? 6.178 -1.474 -9.511 1.00 21.43 106 PHE A C 1
ATOM 803 O O . PHE A 1 106 ? 5.346 -1.136 -8.676 1.00 20.72 106 PHE A O 1
ATOM 811 N N . ASP A 1 107 ? 7.420 -1.888 -9.225 1.00 20.78 107 ASP A N 1
ATOM 812 C CA . ASP A 1 107 ? 7.910 -2.130 -7.840 1.00 19.63 107 ASP A CA 1
ATOM 813 C C . ASP A 1 107 ? 8.065 -0.786 -7.134 1.00 19.72 107 ASP A C 1
ATOM 814 O O . ASP A 1 107 ? 8.397 0.229 -7.792 1.00 20.66 107 ASP A O 1
ATOM 819 N N . ASP A 1 108 ? 7.897 -0.794 -5.821 1.00 19.83 108 ASP A N 1
ATOM 820 C CA . ASP A 1 108 ? 8.268 0.337 -4.955 1.00 20.28 108 ASP A CA 1
ATOM 821 C C . ASP A 1 108 ? 9.795 0.410 -4.897 1.00 22.30 108 ASP A C 1
ATOM 822 O O . ASP A 1 108 ? 10.461 -0.661 -4.916 1.00 20.62 108 ASP A O 1
ATOM 827 N N . VAL A 1 109 ? 10.309 1.639 -4.842 1.00 21.01 109 VAL A N 1
ATOM 828 C CA . VAL A 1 109 ? 11.725 1.976 -4.552 1.00 20.77 109 VAL A CA 1
ATOM 829 C C . VAL A 1 109 ? 11.856 2.172 -3.046 1.00 22.05 109 VAL A C 1
ATOM 830 O O . VAL A 1 109 ? 11.468 3.231 -2.529 1.00 20.84 109 VAL A O 1
ATOM 834 N N . VAL A 1 110 ? 12.339 1.164 -2.340 1.00 23.16 110 VAL A N 1
ATOM 835 C CA . VAL A 1 110 ? 12.491 1.229 -0.862 1.00 23.12 110 VAL A CA 1
ATOM 836 C C . VAL A 1 110 ? 13.877 1.790 -0.530 1.00 23.15 110 VAL A C 1
ATOM 837 O O . VAL A 1 110 ? 14.861 1.169 -0.926 1.00 22.66 110 VAL A O 1
ATOM 841 N N . VAL A 1 111 ? 13.938 2.944 0.139 1.00 20.52 111 VAL A N 1
ATOM 842 C CA . VAL A 1 111 ? 15.170 3.739 0.353 1.00 21.48 111 VAL A CA 1
ATOM 843 C C . VAL A 1 111 ? 15.525 3.817 1.831 1.00 23.36 111 VAL A C 1
ATOM 844 O O . VAL A 1 111 ? 14.681 4.193 2.651 1.00 25.37 111 VAL A O 1
ATOM 848 N N . PRO A 1 112 ? 16.792 3.504 2.207 1.00 22.21 112 PRO A N 1
ATOM 849 C CA . PRO A 1 112 ? 17.251 3.697 3.573 1.00 22.19 112 PRO A CA 1
ATOM 850 C C . PRO A 1 112 ? 17.525 5.178 3.881 1.00 24.31 112 PRO A C 1
ATOM 851 O O . PRO A 1 112 ? 17.784 5.962 2.972 1.00 22.97 112 PRO A O 1
ATOM 855 N N . GLU A 1 113 ? 17.578 5.477 5.177 1.00 26.08 113 GLU A N 1
ATOM 856 C CA . GLU A 1 113 ? 17.622 6.861 5.735 1.00 26.41 113 GLU A CA 1
ATOM 857 C C . GLU A 1 113 ? 18.815 7.632 5.149 1.00 24.80 113 GLU A C 1
ATOM 858 O O . GLU A 1 113 ? 18.615 8.784 4.713 1.00 26.85 113 GLU A O 1
ATOM 864 N N . TRP A 1 114 ? 19.993 7.026 5.086 1.00 23.54 114 TRP A N 1
ATOM 865 C CA . TRP A 1 114 ? 21.237 7.693 4.603 1.00 24.12 114 TRP A CA 1
ATOM 866 C C . TRP A 1 114 ? 21.144 8.052 3.113 1.00 24.28 114 TRP A C 1
ATOM 867 O O . TRP A 1 114 ? 21.947 8.871 2.676 1.00 24.46 114 TRP A O 1
ATOM 878 N N . ALA A 1 115 ? 20.205 7.496 2.338 1.00 23.73 115 ALA A N 1
ATOM 879 C CA . ALA A 1 115 ? 20.136 7.685 0.867 1.00 23.95 115 ALA A CA 1
ATOM 880 C C . ALA A 1 115 ? 18.943 8.554 0.463 1.00 24.42 115 ALA A C 1
ATOM 881 O O . ALA A 1 115 ? 18.739 8.763 -0.768 1.00 22.83 115 ALA A O 1
ATOM 883 N N . ASN A 1 116 ? 18.157 9.068 1.417 1.00 25.23 116 ASN A N 1
ATOM 884 C CA . ASN A 1 116 ? 16.806 9.574 1.066 1.00 26.87 116 ASN A CA 1
ATOM 885 C C . ASN A 1 116 ? 16.775 11.108 0.847 1.00 26.46 116 ASN A C 1
ATOM 886 O O . ASN A 1 116 ? 15.640 11.621 0.630 1.00 25.72 116 ASN A O 1
ATOM 891 N N . LYS A 1 117 ? 17.925 11.798 0.811 1.00 25.76 117 LYS A N 1
ATOM 892 C CA . LYS A 1 117 ? 17.996 13.291 0.937 1.00 26.25 117 LYS A CA 1
ATOM 893 C C . LYS A 1 117 ? 17.976 13.977 -0.440 1.00 27.80 117 LYS A C 1
ATOM 894 O O . LYS A 1 117 ? 17.628 15.159 -0.493 1.00 23.53 117 LYS A O 1
ATOM 900 N N . ALA A 1 118 ? 18.331 13.292 -1.531 1.00 25.99 118 ALA A N 1
ATOM 901 C CA . ALA A 1 118 ? 18.439 13.936 -2.862 1.00 24.98 118 ALA A CA 1
ATOM 902 C C . ALA A 1 118 ? 18.041 12.960 -3.974 1.00 25.78 118 ALA A C 1
ATOM 903 O O . ALA A 1 118 ? 18.751 12.854 -5.004 1.00 23.06 118 ALA A O 1
ATOM 905 N N . LEU A 1 119 ? 16.873 12.342 -3.818 1.00 25.17 119 LEU A N 1
ATOM 906 C CA . LEU A 1 119 ? 16.351 11.318 -4.755 1.00 26.19 119 LEU A CA 1
ATOM 907 C C . LEU A 1 119 ? 15.863 12.031 -6.008 1.00 25.87 119 LEU A C 1
ATOM 908 O O . LEU A 1 119 ? 15.118 13.033 -5.892 1.00 28.09 119 LEU A O 1
ATOM 913 N N . ASP A 1 120 ? 16.239 11.526 -7.173 1.00 23.60 120 ASP A N 1
ATOM 914 C CA . ASP A 1 120 ? 15.887 12.183 -8.449 1.00 22.95 120 ASP A CA 1
ATOM 915 C C . ASP A 1 120 ? 15.596 11.128 -9.506 1.00 25.30 120 ASP A C 1
ATOM 916 O O . ASP A 1 120 ? 16.149 10.008 -9.397 1.00 23.61 120 ASP A O 1
ATOM 921 N N . TRP A 1 121 ? 14.754 11.508 -10.465 1.00 23.14 121 TRP A N 1
ATOM 922 C CA . TRP A 1 121 ? 14.310 10.686 -11.615 1.00 23.36 121 TRP A CA 1
ATOM 923 C C . TRP A 1 121 ? 15.231 10.939 -12.802 1.00 23.47 121 TRP A C 1
ATOM 924 O O . TRP A 1 121 ? 15.698 12.085 -12.926 1.00 21.54 121 TRP A O 1
ATOM 935 N N . GLU A 1 122 ? 15.435 9.906 -13.630 1.00 21.80 122 GLU A N 1
ATOM 936 C CA . GLU A 1 122 ? 15.915 10.005 -15.030 1.00 23.13 122 GLU A CA 1
ATOM 937 C C . GLU A 1 122 ? 15.166 8.982 -15.889 1.00 21.91 122 GLU A C 1
ATOM 938 O O . GLU A 1 122 ? 15.461 7.758 -15.820 1.00 23.08 122 GLU A O 1
ATOM 944 N N . GLY A 1 123 ? 14.175 9.434 -16.649 1.00 21.80 123 GLY A N 1
ATOM 945 C CA . GLY A 1 123 ? 13.449 8.557 -17.572 1.00 21.05 123 GLY A CA 1
ATOM 946 C C . GLY A 1 123 ? 14.293 8.322 -18.785 1.00 21.40 123 GLY A C 1
ATOM 947 O O . GLY A 1 123 ? 14.836 9.321 -19.302 1.00 27.19 123 GLY A O 1
ATOM 948 N N . GLU A 1 124 ? 14.521 7.062 -19.153 1.00 20.94 124 GLU A N 1
ATOM 949 C CA . GLU A 1 124 ? 15.431 6.688 -20.258 1.00 21.86 124 GLU A CA 1
ATOM 950 C C . GLU A 1 124 ? 14.882 5.511 -21.034 1.00 21.53 124 GLU A C 1
ATOM 951 O O . GLU A 1 124 ? 14.173 4.665 -20.466 1.00 22.79 124 GLU A O 1
ATOM 957 N N . MET A 1 125 ? 15.308 5.402 -22.288 1.00 19.93 125 MET A N 1
ATOM 958 C CA . MET A 1 125 ? 15.135 4.153 -23.032 1.00 20.08 125 MET A CA 1
ATOM 959 C C . MET A 1 125 ? 16.284 3.209 -22.662 1.00 21.00 125 MET A C 1
ATOM 960 O O . MET A 1 125 ? 17.429 3.699 -22.448 1.00 20.91 125 MET A O 1
ATOM 965 N N . ALA A 1 126 ? 15.980 1.911 -22.636 1.00 21.28 126 ALA A N 1
ATOM 966 C CA . ALA A 1 126 ? 16.948 0.802 -22.523 1.00 21.02 126 ALA A CA 1
ATOM 967 C C . ALA A 1 126 ? 17.034 0.064 -23.856 1.00 19.98 126 ALA A C 1
ATOM 968 O O . ALA A 1 126 ? 15.967 -0.240 -24.452 1.00 20.68 126 ALA A O 1
ATOM 970 N N . VAL A 1 127 ? 18.265 -0.257 -24.266 1.00 19.39 127 VAL A N 1
ATOM 971 C CA . VAL A 1 127 ? 18.601 -1.160 -25.391 1.00 19.08 127 VAL A CA 1
ATOM 972 C C . VAL A 1 127 ? 19.070 -2.488 -24.797 1.00 19.69 127 VAL A C 1
ATOM 973 O O . VAL A 1 127 ? 20.109 -2.513 -24.115 1.00 20.91 127 VAL A O 1
ATOM 977 N N . ILE A 1 128 ? 18.393 -3.567 -25.122 1.00 19.94 128 ILE A N 1
ATOM 978 C CA . ILE A 1 128 ? 18.770 -4.929 -24.655 1.00 20.30 128 ILE A CA 1
ATOM 979 C C . ILE A 1 128 ? 19.466 -5.644 -25.820 1.00 19.96 128 ILE A C 1
ATOM 980 O O . ILE A 1 128 ? 18.928 -5.645 -26.943 1.00 19.85 128 ILE A O 1
ATOM 985 N N . ILE A 1 129 ? 20.643 -6.210 -25.547 1.00 19.87 129 ILE A N 1
ATOM 986 C CA . ILE A 1 129 ? 21.568 -6.858 -26.521 1.00 20.00 129 ILE A CA 1
ATOM 987 C C . ILE A 1 129 ? 21.067 -8.278 -26.759 1.00 20.77 129 ILE A C 1
ATOM 988 O O . ILE A 1 129 ? 20.669 -8.907 -25.767 1.00 18.46 129 ILE A O 1
ATOM 993 N N . GLY A 1 130 ? 21.068 -8.741 -28.016 1.00 20.58 130 GLY A N 1
ATOM 994 C CA . GLY A 1 130 ? 20.464 -10.009 -28.463 1.00 24.21 130 GLY A CA 1
ATOM 995 C C . GLY A 1 130 ? 21.466 -11.114 -28.735 1.00 23.14 130 GLY A C 1
ATOM 996 O O . GLY A 1 130 ? 21.072 -12.308 -28.759 1.00 25.28 130 GLY A O 1
ATOM 997 N N . LYS A 1 131 ? 22.743 -10.774 -28.891 1.00 21.02 131 LYS A N 1
ATOM 998 C CA . LYS A 1 131 ? 23.816 -11.789 -29.020 1.00 22.48 131 LYS A CA 1
ATOM 999 C C . LYS A 1 131 ? 25.148 -11.081 -28.771 1.00 21.87 131 LYS A C 1
ATOM 1000 O O . LYS A 1 131 ? 25.171 -9.801 -28.804 1.00 22.52 131 LYS A O 1
ATOM 1006 N N . ARG A 1 132 ? 26.201 -11.862 -28.592 1.00 21.34 132 ARG A N 1
ATOM 1007 C CA . ARG A 1 132 ? 27.510 -11.332 -28.117 1.00 22.77 132 ARG A CA 1
ATOM 1008 C C . ARG A 1 132 ? 28.020 -10.306 -29.130 1.00 21.08 132 ARG A C 1
ATOM 1009 O O . ARG A 1 132 ? 28.104 -10.648 -30.314 1.00 21.58 132 ARG A O 1
ATOM 1017 N N . ALA A 1 133 ? 28.375 -9.117 -28.646 1.00 19.97 133 ALA A N 1
ATOM 1018 C CA . ALA A 1 133 ? 28.793 -7.935 -29.429 1.00 18.79 133 ALA A CA 1
ATOM 1019 C C . ALA A 1 133 ? 30.202 -7.527 -28.989 1.00 18.30 133 ALA A C 1
ATOM 1020 O O . ALA A 1 133 ? 30.329 -6.972 -27.916 1.00 19.23 133 ALA A O 1
ATOM 1022 N N . ARG A 1 134 ? 31.199 -7.810 -29.818 1.00 18.67 134 ARG A N 1
ATOM 1023 C CA . ARG A 1 134 ? 32.622 -7.463 -29.608 1.00 19.04 134 ARG A CA 1
ATOM 1024 C C . ARG A 1 134 ? 33.126 -6.795 -30.876 1.00 21.64 134 ARG A C 1
ATOM 1025 O O . ARG A 1 134 ? 33.028 -7.438 -31.954 1.00 22.24 134 ARG A O 1
ATOM 1033 N N . ARG A 1 135 ? 33.616 -5.564 -30.760 1.00 19.94 135 ARG A N 1
ATOM 1034 C CA . ARG A 1 135 ? 34.171 -4.798 -31.900 1.00 21.10 135 ARG A CA 1
ATOM 1035 C C . ARG A 1 135 ? 33.179 -4.802 -33.076 1.00 22.03 135 ARG A C 1
ATOM 1036 O O . ARG A 1 135 ? 33.591 -5.118 -34.221 1.00 19.59 135 ARG A O 1
ATOM 1044 N N . VAL A 1 136 ? 31.915 -4.444 -32.800 1.00 21.89 136 VAL A N 1
ATOM 1045 C CA . VAL A 1 136 ? 30.814 -4.352 -33.798 1.00 21.79 136 VAL A CA 1
ATOM 1046 C C . VAL A 1 136 ? 30.841 -2.944 -34.409 1.00 21.89 136 VAL A C 1
ATOM 1047 O O . VAL A 1 136 ? 30.876 -1.963 -33.650 1.00 20.99 136 VAL A O 1
ATOM 1051 N N . LYS A 1 137 ? 30.904 -2.852 -35.732 1.00 22.78 137 LYS A N 1
ATOM 1052 C CA . LYS A 1 137 ? 30.820 -1.568 -36.469 1.00 26.85 137 LYS A CA 1
ATOM 1053 C C . LYS A 1 137 ? 29.376 -1.049 -36.431 1.00 24.58 137 LYS A C 1
ATOM 1054 O O . LYS A 1 137 ? 28.417 -1.838 -36.503 1.00 23.22 137 LYS A O 1
ATOM 1060 N N . GLN A 1 138 ? 29.222 0.267 -36.389 1.00 27.63 138 GLN A N 1
ATOM 1061 C CA . GLN A 1 138 ? 27.894 0.925 -36.350 1.00 28.18 138 GLN A CA 1
ATOM 1062 C C . GLN A 1 138 ? 26.980 0.359 -37.462 1.00 29.90 138 GLN A C 1
ATOM 1063 O O . GLN A 1 138 ? 25.792 0.090 -37.157 1.00 23.85 138 GLN A O 1
ATOM 1069 N N . ALA A 1 139 ? 27.484 0.207 -38.698 1.00 27.47 139 ALA A N 1
ATOM 1070 C CA . ALA A 1 139 ? 26.739 -0.348 -39.856 1.00 29.38 139 ALA A CA 1
ATOM 1071 C C . ALA A 1 139 ? 26.128 -1.713 -39.508 1.00 30.71 139 ALA A C 1
ATOM 1072 O O . ALA A 1 139 ? 25.073 -2.054 -40.081 1.00 29.79 139 ALA A O 1
ATOM 1074 N N . ASP A 1 140 ? 26.748 -2.491 -38.610 1.00 27.04 140 ASP A N 1
ATOM 1075 C CA . ASP A 1 140 ? 26.303 -3.884 -38.327 1.00 26.68 140 ASP A CA 1
ATOM 1076 C C . ASP A 1 140 ? 25.520 -3.974 -37.007 1.00 24.94 140 ASP A C 1
ATOM 1077 O O . ASP A 1 140 ? 25.050 -5.077 -36.720 1.00 25.49 140 ASP A O 1
ATOM 1082 N N . ALA A 1 141 ? 25.393 -2.880 -36.235 1.00 22.41 141 ALA A N 1
ATOM 1083 C CA . ALA A 1 141 ? 25.002 -2.935 -34.797 1.00 22.74 141 ALA A CA 1
ATOM 1084 C C . ALA A 1 141 ? 23.527 -3.311 -34.623 1.00 23.61 141 ALA A C 1
ATOM 1085 O O . ALA A 1 141 ? 23.205 -3.915 -33.602 1.00 23.79 141 ALA A O 1
ATOM 1087 N N . ALA A 1 142 ? 22.644 -2.988 -35.580 1.00 25.26 142 ALA A N 1
ATOM 1088 C CA . ALA A 1 142 ? 21.189 -3.250 -35.437 1.00 26.52 142 ALA A CA 1
ATOM 1089 C C . ALA A 1 142 ? 20.939 -4.752 -35.228 1.00 27.44 142 ALA A C 1
ATOM 1090 O O . ALA A 1 142 ? 19.981 -5.096 -34.513 1.00 28.23 142 ALA A O 1
ATOM 1092 N N . GLU A 1 143 ? 21.759 -5.599 -35.858 1.00 28.86 143 GLU A N 1
ATOM 1093 C CA . GLU A 1 143 ? 21.718 -7.089 -35.791 1.00 29.48 143 GLU A CA 1
ATOM 1094 C C . GLU A 1 143 ? 21.853 -7.566 -34.342 1.00 26.83 143 GLU A C 1
ATOM 1095 O O . GLU A 1 143 ? 21.495 -8.730 -34.071 1.00 25.53 143 GLU A O 1
ATOM 1101 N N . TYR A 1 144 ? 22.490 -6.765 -33.482 1.00 24.36 144 TYR A N 1
ATOM 1102 C CA . TYR A 1 144 ? 22.836 -7.169 -32.089 1.00 23.70 144 TYR A CA 1
ATOM 1103 C C . TYR A 1 144 ? 21.804 -6.655 -31.080 1.00 23.32 144 TYR A C 1
ATOM 1104 O O . TYR A 1 144 ? 21.990 -6.907 -29.868 1.00 20.57 144 TYR A O 1
ATOM 1113 N N . ILE A 1 145 ? 20.765 -5.944 -31.532 1.00 22.41 145 ILE A N 1
ATOM 1114 C CA . ILE A 1 145 ? 19.708 -5.381 -30.648 1.00 24.27 145 ILE A CA 1
ATOM 1115 C C . ILE A 1 145 ? 18.558 -6.385 -30.586 1.00 25.52 145 ILE A C 1
ATOM 1116 O O . ILE A 1 145 ? 17.979 -6.677 -31.620 1.00 26.51 145 ILE A O 1
ATOM 1121 N N . ALA A 1 146 ? 18.276 -6.926 -29.398 1.00 23.44 146 ALA A N 1
ATOM 1122 C CA . ALA A 1 146 ? 17.129 -7.825 -29.149 1.00 24.70 146 ALA A CA 1
ATOM 1123 C C . ALA A 1 146 ? 15.839 -7.012 -29.132 1.00 23.20 146 ALA A C 1
ATOM 1124 O O . ALA A 1 146 ? 14.818 -7.487 -29.651 1.00 22.99 146 ALA A O 1
ATOM 1126 N N . GLY A 1 147 ? 15.879 -5.850 -28.482 1.00 25.52 147 GLY A N 1
ATOM 1127 C CA . GLY A 1 147 ? 14.742 -4.922 -28.421 1.00 24.26 147 GLY A CA 1
ATOM 1128 C C . GLY A 1 147 ? 14.951 -3.807 -27.430 1.00 22.58 147 GLY A C 1
ATOM 1129 O O . GLY A 1 147 ? 16.099 -3.561 -26.986 1.00 22.56 147 GLY A O 1
ATOM 1130 N N . TYR A 1 148 ? 13.875 -3.130 -27.081 1.00 21.65 148 TYR A N 1
ATOM 1131 C CA . TYR A 1 148 ? 13.901 -1.874 -26.301 1.00 21.57 148 TYR A CA 1
ATOM 1132 C C . TYR A 1 148 ? 12.945 -1.991 -25.114 1.00 21.93 148 TYR A C 1
ATOM 1133 O O . TYR A 1 148 ? 12.011 -2.769 -25.185 1.00 20.71 148 TYR A O 1
ATOM 1142 N N . ALA A 1 149 ? 13.210 -1.212 -24.072 1.00 20.73 149 ALA A N 1
ATOM 1143 C CA . ALA A 1 149 ? 12.372 -1.089 -22.866 1.00 21.35 149 ALA A CA 1
ATOM 1144 C C . ALA A 1 149 ? 12.624 0.269 -22.211 1.00 20.98 149 ALA A C 1
ATOM 1145 O O . ALA A 1 149 ? 13.253 1.204 -22.829 1.00 20.77 149 ALA A O 1
ATOM 1147 N N . VAL A 1 150 ? 12.107 0.429 -21.006 1.00 19.38 150 VAL A N 1
ATOM 1148 C CA . VAL A 1 150 ? 12.126 1.728 -20.293 1.00 19.10 150 VAL A CA 1
ATOM 1149 C C . VAL A 1 150 ? 12.833 1.489 -18.958 1.00 21.16 150 VAL A C 1
ATOM 1150 O O . VAL A 1 150 ? 12.692 0.400 -18.390 1.00 21.11 150 VAL A O 1
ATOM 1154 N N . MET A 1 151 ? 13.651 2.430 -18.545 1.00 22.24 151 MET A N 1
ATOM 1155 C CA . MET A 1 151 ? 14.298 2.397 -17.210 1.00 20.93 151 MET A CA 1
ATOM 1156 C C . MET A 1 151 ? 14.246 3.806 -16.610 1.00 20.68 151 MET A C 1
ATOM 1157 O O . MET A 1 151 ? 14.354 4.805 -17.379 1.00 23.64 151 MET A O 1
ATOM 1162 N N . ASN A 1 152 ? 14.120 3.866 -15.284 1.00 19.99 152 ASN A N 1
ATOM 1163 C CA . ASN A 1 152 ? 14.405 5.051 -14.452 1.00 19.80 152 ASN A CA 1
ATOM 1164 C C . ASN A 1 152 ? 15.835 4.901 -13.940 1.00 20.36 152 ASN A C 1
ATOM 1165 O O . ASN A 1 152 ? 16.094 3.985 -13.116 1.00 18.24 152 ASN A O 1
ATOM 1170 N N . ASP A 1 153 ? 16.755 5.715 -14.442 1.00 20.31 153 ASP A N 1
ATOM 1171 C CA . ASP A 1 153 ? 18.143 5.757 -13.914 1.00 19.13 153 ASP A CA 1
ATOM 1172 C C . ASP A 1 153 ? 18.065 6.542 -12.599 1.00 21.39 153 ASP A C 1
ATOM 1173 O O . ASP A 1 153 ? 18.461 7.720 -12.519 1.00 20.43 153 ASP A O 1
ATOM 1178 N N . TYR A 1 154 ? 17.458 5.895 -11.614 1.00 21.02 154 TYR A N 1
ATOM 1179 C CA . TYR A 1 154 ? 17.037 6.514 -10.341 1.00 22.10 154 TYR A CA 1
ATOM 1180 C C . TYR A 1 154 ? 18.307 6.899 -9.598 1.00 21.67 154 TYR A C 1
ATOM 1181 O O . TYR A 1 154 ? 19.201 6.029 -9.389 1.00 22.52 154 TYR A O 1
ATOM 1190 N N . THR A 1 155 ? 18.393 8.156 -9.175 1.00 22.15 155 THR A N 1
ATOM 1191 C CA . THR A 1 155 ? 19.670 8.759 -8.728 1.00 22.09 155 THR A CA 1
ATOM 1192 C C . THR A 1 155 ? 19.591 9.267 -7.287 1.00 22.66 155 THR A C 1
ATOM 1193 O O . THR A 1 155 ? 18.561 9.845 -6.917 1.00 22.03 155 THR A O 1
ATOM 1197 N N . THR A 1 156 ? 20.682 9.095 -6.542 1.00 20.27 156 THR A N 1
ATOM 1198 C CA . THR A 1 156 ? 20.986 9.790 -5.261 1.00 20.31 156 THR A CA 1
ATOM 1199 C C . THR A 1 156 ? 21.982 10.892 -5.595 1.00 21.54 156 THR A C 1
ATOM 1200 O O . THR A 1 156 ? 23.165 10.601 -5.635 1.00 22.50 156 THR A O 1
ATOM 1204 N N . ARG A 1 157 ? 21.490 12.109 -5.845 1.00 24.44 157 ARG A N 1
ATOM 1205 C CA . ARG A 1 157 ? 22.316 13.242 -6.364 1.00 25.83 157 ARG A CA 1
ATOM 1206 C C . ARG A 1 157 ? 23.452 13.609 -5.412 1.00 25.37 157 ARG A C 1
ATOM 1207 O O . ARG A 1 157 ? 24.550 13.903 -5.927 1.00 24.74 157 ARG A O 1
ATOM 1215 N N . ASP A 1 158 ? 23.230 13.543 -4.097 1.00 24.88 158 ASP A N 1
ATOM 1216 C CA . ASP A 1 158 ? 24.258 13.821 -3.064 1.00 25.73 158 ASP A CA 1
ATOM 1217 C C . ASP A 1 158 ? 25.404 12.804 -3.179 1.00 27.01 158 ASP A C 1
ATOM 1218 O O . ASP A 1 158 ? 26.583 13.217 -3.114 1.00 24.86 158 ASP A O 1
ATOM 1223 N N . PHE A 1 159 ? 25.095 11.523 -3.378 1.00 25.40 159 PHE A N 1
ATOM 1224 C CA . PHE A 1 159 ? 26.121 10.472 -3.606 1.00 24.16 159 PHE A CA 1
ATOM 1225 C C . PHE A 1 159 ? 26.788 10.697 -4.969 1.00 21.69 159 PHE A C 1
ATOM 1226 O O . PHE A 1 159 ? 28.009 10.562 -5.060 1.00 23.84 159 PHE A O 1
ATOM 1234 N N . GLN A 1 160 ? 26.010 11.012 -5.990 1.00 22.34 160 GLN A N 1
ATOM 1235 C CA . GLN A 1 160 ? 26.510 11.120 -7.387 1.00 23.33 160 GLN A CA 1
ATOM 1236 C C . GLN A 1 160 ? 27.671 12.117 -7.465 1.00 25.41 160 GLN A C 1
ATOM 1237 O O . GLN A 1 160 ? 28.654 11.857 -8.230 1.00 22.18 160 GLN A O 1
ATOM 1243 N N . TYR A 1 161 ? 27.578 13.229 -6.728 1.00 26.74 161 TYR A N 1
ATOM 1244 C CA . TYR A 1 161 ? 28.503 14.383 -6.901 1.00 27.37 161 TYR A CA 1
ATOM 1245 C C . TYR A 1 161 ? 29.499 14.436 -5.741 1.00 27.85 161 TYR A C 1
ATOM 1246 O O . TYR A 1 161 ? 30.309 15.400 -5.694 1.00 30.20 161 TYR A O 1
ATOM 1255 N N . ALA A 1 162 ? 29.491 13.431 -4.858 1.00 25.78 162 ALA A N 1
ATOM 1256 C CA . ALA A 1 162 ? 30.285 13.404 -3.606 1.00 24.86 162 ALA A CA 1
ATOM 1257 C C . ALA A 1 162 ? 31.799 13.426 -3.894 1.00 26.50 162 ALA A C 1
ATOM 1258 O O . ALA A 1 162 ? 32.514 14.198 -3.265 1.00 23.64 162 ALA A O 1
ATOM 1260 N N . ALA A 1 163 ? 32.327 12.590 -4.792 1.00 23.56 163 ALA A N 1
ATOM 1261 C CA . ALA A 1 163 ? 33.774 12.310 -4.750 1.00 26.18 163 ALA A CA 1
ATOM 1262 C C . ALA A 1 163 ? 34.294 11.908 -6.119 1.00 26.42 163 ALA A C 1
ATOM 1263 O O . ALA A 1 163 ? 33.697 11.089 -6.796 1.00 22.61 163 ALA A O 1
ATOM 1265 N N . PRO A 1 164 ? 35.421 12.485 -6.577 1.00 28.45 164 PRO A N 1
ATOM 1266 C CA . PRO A 1 164 ? 36.044 13.642 -5.924 1.00 30.02 164 PRO A CA 1
ATOM 1267 C C . PRO A 1 164 ? 35.247 14.916 -6.229 1.00 31.06 164 PRO A C 1
ATOM 1268 O O . PRO A 1 164 ? 34.560 14.951 -7.213 1.00 30.16 164 PRO A O 1
ATOM 1272 N N . ALA A 1 165 ? 35.336 15.933 -5.368 1.00 33.41 165 ALA A N 1
ATOM 1273 C CA . ALA A 1 165 ? 34.484 17.144 -5.443 1.00 35.22 165 ALA A CA 1
ATOM 1274 C C . ALA A 1 165 ? 34.487 17.750 -6.853 1.00 33.91 165 ALA A C 1
ATOM 1275 O O . ALA A 1 165 ? 33.398 18.060 -7.350 1.00 33.00 165 ALA A O 1
ATOM 1277 N N . LYS A 1 166 ? 35.648 17.919 -7.488 1.00 36.78 166 LYS A N 1
ATOM 1278 C CA . LYS A 1 166 ? 35.760 18.702 -8.752 1.00 36.84 166 LYS A CA 1
ATOM 1279 C C . LYS A 1 166 ? 35.378 17.858 -9.976 1.00 34.69 166 LYS A C 1
ATOM 1280 O O . LYS A 1 166 ? 34.765 18.424 -10.876 1.00 36.46 166 LYS A O 1
ATOM 1286 N N . THR A 1 167 ? 35.688 16.557 -10.003 1.00 31.79 167 THR A N 1
ATOM 1287 C CA . THR A 1 167 ? 35.306 15.624 -11.103 1.00 29.91 167 THR A CA 1
ATOM 1288 C C . THR A 1 167 ? 34.693 14.365 -10.488 1.00 25.87 167 THR A C 1
ATOM 1289 O O . THR A 1 167 ? 35.310 13.295 -10.477 1.00 2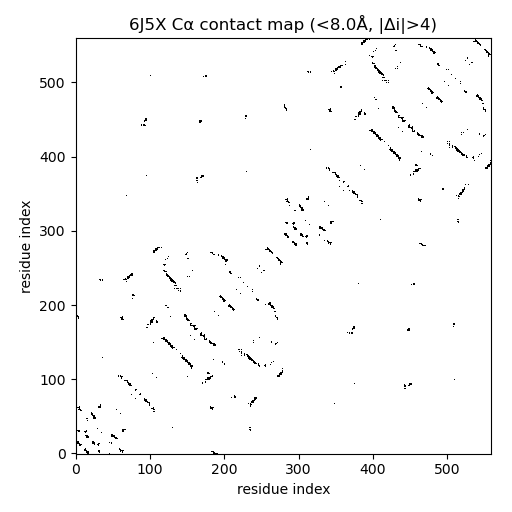3.65 167 THR A O 1
ATOM 1293 N N . PRO A 1 168 ? 33.460 14.461 -9.938 1.00 24.49 168 PRO A N 1
ATOM 1294 C CA . PRO A 1 168 ? 32.850 13.339 -9.226 1.00 22.18 168 PRO A CA 1
ATOM 1295 C C . PRO A 1 168 ? 32.591 12.127 -10.128 1.00 20.64 168 PRO A C 1
ATOM 1296 O O . PRO A 1 168 ? 32.191 12.314 -11.273 1.00 21.33 168 PRO A O 1
ATOM 1300 N N . GLN A 1 169 ? 32.811 10.930 -9.586 1.00 19.56 169 GLN A N 1
ATOM 1301 C CA . GLN A 1 169 ? 32.465 9.651 -10.259 1.00 19.39 169 GLN A CA 1
ATOM 1302 C C . GLN A 1 169 ? 31.039 9.334 -9.822 1.00 18.98 169 GLN A C 1
ATOM 1303 O O . GLN A 1 169 ? 30.820 9.124 -8.595 1.00 19.79 169 GLN A O 1
ATOM 1309 N N . TRP A 1 170 ? 30.128 9.349 -10.785 1.00 18.85 170 TRP A N 1
ATOM 1310 C CA . TRP A 1 170 ? 28.657 9.284 -10.587 1.00 19.38 170 TRP A CA 1
ATOM 1311 C C . TRP A 1 170 ? 28.217 7.922 -10.010 1.00 20.18 170 TRP A C 1
ATOM 1312 O O . TRP A 1 170 ? 27.117 7.873 -9.386 1.00 18.44 170 TRP A O 1
ATOM 1323 N N . HIS A 1 171 ? 28.981 6.845 -10.286 1.00 19.46 171 HIS A N 1
ATOM 1324 C CA . HIS A 1 171 ? 28.599 5.423 -10.035 1.00 19.34 171 HIS A CA 1
ATOM 1325 C C . HIS A 1 171 ? 27.885 5.255 -8.686 1.00 18.69 171 HIS A C 1
ATOM 1326 O O . HIS A 1 171 ? 26.778 4.669 -8.673 1.00 19.83 171 HIS A O 1
ATOM 1333 N N . GLN A 1 172 ? 28.444 5.779 -7.602 1.00 18.79 172 GLN A N 1
ATOM 1334 C CA . GLN A 1 172 ? 27.918 5.528 -6.238 1.00 19.68 172 GLN A CA 1
ATOM 1335 C C . GLN A 1 172 ? 26.528 6.157 -6.048 1.00 19.09 172 GLN A C 1
ATOM 1336 O O . GLN A 1 172 ? 25.784 5.676 -5.151 1.00 19.67 172 GLN A O 1
ATOM 1342 N N . GLY A 1 173 ? 26.162 7.151 -6.851 1.00 18.76 173 GLY A N 1
ATOM 1343 C CA . GLY A 1 173 ? 24.798 7.732 -6.858 1.00 19.90 173 GLY A CA 1
ATOM 1344 C C . GLY A 1 173 ? 23.915 7.183 -7.962 1.00 19.91 173 GLY A C 1
ATOM 1345 O O . GLY A 1 173 ? 22.805 7.700 -8.160 1.00 21.22 173 GLY A O 1
ATOM 1346 N N . LYS A 1 174 ? 24.382 6.160 -8.683 1.00 19.07 174 LYS A N 1
ATOM 1347 C CA . LYS A 1 174 ? 23.695 5.573 -9.842 1.00 19.84 174 LYS A CA 1
ATOM 1348 C C . LYS A 1 174 ? 23.518 4.059 -9.693 1.00 19.11 174 LYS A C 1
ATOM 1349 O O . LYS A 1 174 ? 23.155 3.421 -10.673 1.00 19.18 174 LYS A O 1
ATOM 1355 N N . SER A 1 175 ? 23.733 3.503 -8.508 1.00 18.02 175 SER A N 1
ATOM 1356 C CA . SER A 1 175 ? 23.690 2.028 -8.374 1.00 18.86 175 SER A CA 1
ATOM 1357 C C . SER A 1 175 ? 23.082 1.615 -7.040 1.00 19.70 175 SER A C 1
ATOM 1358 O O . SER A 1 175 ? 23.358 0.504 -6.607 1.00 19.43 175 SER A O 1
ATOM 1361 N N . LEU A 1 176 ? 22.213 2.443 -6.474 1.00 20.43 176 LEU A N 1
ATOM 1362 C CA . LEU A 1 176 ? 21.567 2.118 -5.188 1.00 19.93 176 LEU A CA 1
ATOM 1363 C C . LEU A 1 176 ? 20.798 0.802 -5.346 1.00 18.77 176 LEU A C 1
ATOM 1364 O O . LEU A 1 176 ? 20.038 0.631 -6.306 1.00 19.94 176 LEU A O 1
ATOM 1369 N N . GLU A 1 177 ? 20.996 -0.107 -4.407 1.00 19.62 177 GLU A N 1
ATOM 1370 C CA . GLU A 1 177 ? 20.233 -1.369 -4.320 1.00 19.33 177 GLU A CA 1
ATOM 1371 C C . GLU A 1 177 ? 18.746 -1.073 -4.574 1.00 17.73 177 GLU A C 1
ATOM 1372 O O . GLU A 1 177 ? 18.191 -0.113 -3.983 1.00 17.28 177 GLU A O 1
ATOM 1378 N N . LYS A 1 178 ? 18.127 -1.847 -5.464 1.00 18.88 178 LYS A N 1
ATOM 1379 C CA . LYS A 1 178 ? 16.648 -1.963 -5.599 1.00 19.53 178 LYS A CA 1
ATOM 1380 C C . LYS A 1 178 ? 16.056 -0.563 -5.835 1.00 19.42 178 LYS A C 1
ATOM 1381 O O . LYS A 1 178 ? 15.130 -0.174 -5.122 1.00 17.65 178 LYS A O 1
ATOM 1387 N N . SER A 1 179 ? 16.587 0.174 -6.816 1.00 19.82 179 SER A N 1
ATOM 1388 C CA . SER A 1 179 ? 16.192 1.584 -7.105 1.00 18.81 179 SER A CA 1
ATOM 1389 C C . SER A 1 179 ? 15.578 1.770 -8.505 1.00 18.98 179 SER A C 1
ATOM 1390 O O . SER A 1 179 ? 14.844 2.711 -8.684 1.00 22.31 179 SER A O 1
ATOM 1393 N N . ALA A 1 180 ? 15.914 0.959 -9.497 1.00 19.26 180 ALA A N 1
ATOM 1394 C CA . ALA A 1 180 ? 15.783 1.296 -10.934 1.00 19.09 180 ALA A CA 1
ATOM 1395 C C . ALA A 1 180 ? 14.723 0.411 -11.610 1.00 18.29 180 ALA A C 1
ATOM 1396 O O . ALA A 1 180 ? 15.011 -0.746 -11.967 1.00 18.37 180 ALA A O 1
ATOM 1398 N N . GLY A 1 181 ? 13.512 0.951 -11.788 1.00 18.60 181 GLY A N 1
ATOM 1399 C CA . GLY A 1 181 ? 12.424 0.252 -12.482 1.00 19.10 181 GLY A CA 1
ATOM 1400 C C . GLY A 1 181 ? 12.785 -0.010 -13.924 1.00 21.47 181 GLY A C 1
ATOM 1401 O O . GLY A 1 181 ? 13.358 0.894 -14.577 1.00 21.73 181 GLY A O 1
ATOM 1402 N N . PHE A 1 182 ? 12.443 -1.195 -14.411 1.00 20.82 182 PHE A N 1
ATOM 1403 C CA . PHE A 1 182 ? 12.925 -1.707 -15.710 1.00 20.04 182 PHE A CA 1
ATOM 1404 C C . PHE A 1 182 ? 11.885 -2.604 -16.394 1.00 20.37 182 PHE A C 1
ATOM 1405 O O . PHE A 1 182 ? 11.668 -3.779 -15.998 1.00 20.29 182 PHE A O 1
ATOM 1413 N N . GLY A 1 183 ? 11.349 -2.106 -17.514 1.00 20.23 183 GLY A N 1
ATOM 1414 C CA . GLY A 1 183 ? 10.337 -2.827 -18.304 1.00 19.83 183 GLY A CA 1
ATOM 1415 C C . GLY A 1 183 ? 9.510 -1.858 -19.129 1.00 21.14 183 GLY A C 1
ATOM 1416 O O . GLY A 1 183 ? 10.083 -0.939 -19.720 1.00 20.37 183 GLY A O 1
ATOM 1417 N N . PRO A 1 184 ? 8.174 -2.067 -19.234 1.00 22.33 184 PRO A N 1
ATOM 1418 C CA . PRO A 1 184 ? 7.473 -3.173 -18.560 1.00 20.01 184 PRO A CA 1
ATOM 1419 C C . PRO A 1 184 ? 7.794 -4.553 -19.145 1.00 20.41 184 PRO A C 1
ATOM 1420 O O . PRO A 1 184 ? 7.562 -5.589 -18.497 1.00 21.11 184 PRO A O 1
ATOM 1424 N N . TRP A 1 185 ? 8.223 -4.534 -20.411 1.00 20.26 185 TRP A N 1
ATOM 1425 C CA . TRP A 1 185 ? 8.574 -5.692 -21.255 1.00 20.65 185 TRP A CA 1
ATOM 1426 C C . TRP A 1 185 ? 9.484 -5.182 -22.369 1.00 22.32 185 TRP A C 1
ATOM 1427 O O . TRP A 1 185 ? 9.548 -3.953 -22.578 1.00 20.07 185 TRP A O 1
ATOM 1438 N N . MET A 1 186 ? 10.121 -6.096 -23.080 1.00 21.32 186 MET A N 1
ATOM 1439 C CA . MET A 1 186 ? 11.020 -5.750 -24.196 1.00 22.70 186 MET A CA 1
ATOM 1440 C C . MET A 1 186 ? 10.228 -5.869 -25.500 1.00 22.19 186 MET A C 1
ATOM 1441 O O . MET A 1 186 ? 9.781 -6.967 -25.793 1.00 23.86 186 MET A O 1
ATOM 1446 N N . THR A 1 187 ? 10.214 -4.795 -26.291 1.00 23.91 187 THR A N 1
ATOM 1447 C CA . THR A 1 187 ? 9.644 -4.725 -27.664 1.00 23.21 187 THR A CA 1
ATOM 1448 C C . THR A 1 187 ? 10.759 -4.927 -28.699 1.00 24.17 187 THR A C 1
ATOM 1449 O O . THR A 1 187 ? 11.804 -4.230 -28.618 1.00 26.34 187 THR A O 1
ATOM 1453 N N . THR A 1 188 ? 10.574 -5.864 -29.625 1.00 25.13 188 THR A N 1
ATOM 1454 C CA . THR A 1 188 ? 11.553 -6.171 -30.700 1.00 27.01 188 THR A CA 1
ATOM 1455 C C . THR A 1 188 ? 11.598 -4.955 -31.629 1.00 24.79 188 THR A C 1
ATOM 1456 O O . THR A 1 188 ? 10.631 -4.193 -31.703 1.00 26.92 188 THR A O 1
ATOM 1460 N N . PRO A 1 189 ? 12.758 -4.668 -32.257 1.00 25.13 189 PRO A N 1
ATOM 1461 C CA . PRO A 1 189 ? 12.907 -3.456 -33.076 1.00 27.09 189 PRO A CA 1
ATOM 1462 C C . PRO A 1 189 ? 11.936 -3.395 -34.276 1.00 27.68 189 PRO A C 1
ATOM 1463 O O . PRO A 1 189 ? 11.574 -2.299 -34.641 1.00 26.04 189 PRO A O 1
ATOM 1467 N N . ASP A 1 190 ? 11.504 -4.540 -34.819 1.00 29.18 190 ASP A N 1
ATOM 1468 C CA . ASP A 1 190 ? 10.488 -4.629 -35.915 1.00 28.85 190 ASP A CA 1
ATOM 1469 C C . ASP A 1 190 ? 9.115 -4.137 -35.437 1.00 31.17 190 ASP A C 1
ATOM 1470 O O . ASP A 1 190 ? 8.260 -3.879 -36.292 1.00 30.51 190 ASP A O 1
ATOM 1475 N N . SER A 1 191 ? 8.884 -3.994 -34.130 1.00 27.15 191 SER A N 1
ATOM 1476 C CA . SER A 1 191 ? 7.570 -3.581 -33.583 1.00 27.66 191 SER A CA 1
ATOM 1477 C C . SER A 1 191 ? 7.687 -2.231 -32.880 1.00 26.61 191 SER A C 1
ATOM 1478 O O . SER A 1 191 ? 6.747 -1.867 -32.131 1.00 30.96 191 SER A O 1
ATOM 1481 N N . PHE A 1 192 ? 8.767 -1.483 -33.146 1.00 26.47 192 PHE A N 1
ATOM 1482 C CA . PHE A 1 192 ? 9.004 -0.149 -32.530 1.00 25.68 192 PHE A CA 1
ATOM 1483 C C . PHE A 1 192 ? 9.536 0.825 -33.579 1.00 25.76 192 PHE A C 1
ATOM 1484 O O . PHE A 1 192 ? 10.410 0.417 -34.334 1.00 28.93 192 PHE A O 1
ATOM 1492 N N . GLU A 1 193 ? 9.081 2.074 -33.535 1.00 31.35 193 GLU A N 1
ATOM 1493 C CA . GLU A 1 193 ? 9.534 3.174 -34.419 1.00 33.72 193 GLU A CA 1
ATOM 1494 C C . GLU A 1 193 ? 9.978 4.344 -33.541 1.00 29.29 193 GLU A C 1
ATOM 1495 O O . GLU A 1 193 ? 9.185 4.805 -32.724 1.00 29.13 193 GLU A O 1
ATOM 1501 N N . PHE A 1 194 ? 11.224 4.798 -33.687 1.00 27.09 194 PHE A N 1
ATOM 1502 C CA . PHE A 1 194 ? 11.750 5.967 -32.946 1.00 29.11 194 PHE A CA 1
ATOM 1503 C C . PHE A 1 194 ? 10.970 7.211 -33.384 1.00 31.09 194 PHE A C 1
ATOM 1504 O O . PHE A 1 194 ? 10.472 7.222 -34.529 1.00 30.57 194 PHE A O 1
ATOM 1512 N N . GLY A 1 195 ? 10.885 8.221 -32.515 1.00 29.64 195 GLY A N 1
ATOM 1513 C CA . GLY A 1 195 ? 10.184 9.489 -32.804 1.00 31.41 195 GLY A CA 1
ATOM 1514 C C . GLY A 1 195 ? 9.140 9.838 -31.766 1.00 32.00 195 GLY A C 1
ATOM 1515 O O . GLY A 1 195 ? 8.952 11.038 -31.514 1.00 34.22 195 GLY A O 1
ATOM 1516 N N . GLY A 1 196 ? 8.481 8.834 -31.182 1.00 30.20 196 GLY A N 1
ATOM 1517 C CA . GLY A 1 196 ? 7.480 9.037 -30.124 1.00 31.66 196 GLY A CA 1
ATOM 1518 C C . GLY A 1 196 ? 8.052 9.764 -28.920 1.00 32.78 196 GLY A C 1
ATOM 1519 O O . GLY A 1 196 ? 9.284 9.974 -28.842 1.00 34.58 196 GLY A O 1
ATOM 1520 N N . GLU A 1 197 ? 7.189 10.160 -27.992 1.00 30.99 197 GLU A N 1
ATOM 1521 C CA . GLU A 1 197 ? 7.602 10.946 -26.808 1.00 29.83 197 GLU A CA 1
ATOM 1522 C C . GLU A 1 197 ? 8.119 9.982 -25.741 1.00 29.88 197 GLU A C 1
ATOM 1523 O O . GLU A 1 197 ? 7.472 8.950 -25.485 1.00 30.14 197 GLU A O 1
ATOM 1529 N N . LEU A 1 198 ? 9.236 10.356 -25.136 1.00 30.49 198 LEU A N 1
ATOM 1530 C CA . LEU A 1 198 ? 9.673 9.896 -23.803 1.00 28.66 198 LEU A CA 1
ATOM 1531 C C . LEU A 1 198 ? 9.242 10.976 -22.807 1.00 26.79 198 LEU A C 1
ATOM 1532 O O . LEU A 1 198 ? 9.614 12.147 -22.987 1.00 24.11 198 LEU A O 1
ATOM 1537 N N . ALA A 1 199 ? 8.421 10.608 -21.824 1.00 22.85 199 ALA A N 1
ATOM 1538 C CA . ALA A 1 199 ? 7.935 11.526 -20.781 1.00 24.58 199 ALA A CA 1
ATOM 1539 C C . ALA A 1 199 ? 8.121 10.855 -19.433 1.00 24.62 199 ALA A C 1
ATOM 1540 O O . ALA A 1 199 ? 7.914 9.643 -19.346 1.00 23.47 199 ALA A O 1
ATOM 1542 N N . THR A 1 200 ? 8.492 11.664 -18.462 1.00 27.17 200 THR A N 1
ATOM 1543 C CA . THR A 1 200 ? 8.520 11.345 -17.029 1.00 28.06 200 THR A CA 1
ATOM 1544 C C . THR A 1 200 ? 7.483 12.213 -16.316 1.00 28.49 200 THR A C 1
ATOM 1545 O O . THR A 1 200 ? 7.428 13.432 -16.590 1.00 28.56 200 THR A O 1
ATOM 1549 N N . TYR A 1 201 ? 6.762 11.613 -15.367 1.00 27.54 201 TYR A N 1
ATOM 1550 C CA . TYR A 1 201 ? 5.776 12.290 -14.483 1.00 25.79 201 TYR A CA 1
ATOM 1551 C C . TYR A 1 201 ? 6.173 12.075 -13.032 1.00 27.61 201 TYR A C 1
ATOM 1552 O O . TYR A 1 201 ? 6.621 10.953 -12.718 1.00 25.29 201 TYR A O 1
ATOM 1561 N N . LEU A 1 202 ? 6.084 13.140 -12.227 1.00 26.21 202 LEU A N 1
ATOM 1562 C CA . LEU A 1 202 ? 6.175 13.110 -10.754 1.00 28.52 202 LEU A CA 1
ATOM 1563 C C . LEU A 1 202 ? 4.778 13.428 -10.238 1.00 33.38 202 LEU A C 1
ATOM 1564 O O . LEU A 1 202 ? 4.263 14.513 -10.587 1.00 35.37 202 LEU A O 1
ATOM 1569 N N . GLU A 1 203 ? 4.180 12.490 -9.498 1.00 31.90 203 GLU A N 1
ATOM 1570 C CA . GLU A 1 203 ? 2.810 12.635 -8.943 1.00 31.84 203 GLU A CA 1
ATOM 1571 C C . GLU A 1 203 ? 1.863 13.085 -10.059 1.00 32.83 203 GLU A C 1
ATOM 1572 O O . GLU A 1 203 ? 1.005 13.951 -9.793 1.00 32.51 203 GLU A O 1
ATOM 1578 N N . GLY A 1 204 ? 2.031 12.542 -11.266 1.00 31.64 204 GLY A N 1
ATOM 1579 C CA . GLY A 1 204 ? 1.129 12.766 -12.407 1.00 33.75 204 GLY A CA 1
ATOM 1580 C C . GLY A 1 204 ? 1.408 14.055 -13.184 1.00 33.02 204 GLY A C 1
ATOM 1581 O O . GLY A 1 204 ? 0.752 14.219 -14.204 1.00 35.84 204 GLY A O 1
ATOM 1582 N N . GLU A 1 205 ? 2.315 14.923 -12.725 1.00 34.65 205 GLU A N 1
ATOM 1583 C CA . GLU A 1 205 ? 2.770 16.169 -13.414 1.00 35.21 205 GLU A CA 1
ATOM 1584 C C . GLU A 1 205 ? 4.022 15.874 -14.256 1.00 35.93 205 GLU A C 1
ATOM 1585 O O . GLU A 1 205 ? 5.057 15.456 -13.669 1.00 29.98 205 GLU A O 1
ATOM 1591 N N . LYS A 1 206 ? 3.950 16.155 -15.561 1.00 35.79 206 LYS A N 1
ATOM 1592 C CA . LYS A 1 206 ? 5.061 15.953 -16.518 1.00 34.18 206 LYS A CA 1
ATOM 1593 C C . LYS A 1 206 ? 6.267 16.782 -16.078 1.00 35.15 206 LYS A C 1
ATOM 1594 O O . LYS A 1 206 ? 6.111 17.997 -15.883 1.00 32.95 206 LYS A O 1
ATOM 1600 N N . VAL A 1 207 ? 7.432 16.138 -15.947 1.00 29.92 207 VAL A N 1
ATOM 1601 C CA . VAL A 1 207 ? 8.711 16.783 -15.525 1.00 29.08 207 VAL A CA 1
ATOM 1602 C C . VAL A 1 207 ? 9.796 16.577 -16.588 1.00 27.52 207 VAL A C 1
ATOM 1603 O O . VAL A 1 207 ? 10.816 17.248 -16.481 1.00 27.82 207 VAL A O 1
ATOM 1607 N N . GLN A 1 208 ? 9.608 15.666 -17.541 1.00 28.84 208 GLN A N 1
ATOM 1608 C CA . GLN A 1 208 ? 10.556 15.465 -18.655 1.00 29.10 208 GLN A CA 1
ATOM 1609 C C . GLN A 1 208 ? 9.770 15.120 -19.904 1.00 30.40 208 GLN A C 1
ATOM 1610 O O . GLN A 1 208 ? 8.735 14.474 -19.774 1.00 31.85 208 GLN A O 1
ATOM 1616 N N . SER A 1 209 ? 10.299 15.506 -21.066 1.00 27.30 209 SER A N 1
ATOM 1617 C CA . SER A 1 209 ? 9.672 15.297 -22.390 1.00 27.99 209 SER A CA 1
ATOM 1618 C C . SER A 1 209 ? 10.712 15.460 -23.498 1.00 29.89 209 SER A C 1
ATOM 1619 O O . SER A 1 209 ? 11.371 16.523 -23.551 1.00 31.77 209 SER A O 1
ATOM 1622 N N . THR A 1 210 ? 10.820 14.469 -24.374 1.00 26.85 210 THR A N 1
ATOM 1623 C CA . THR A 1 210 ? 11.687 14.530 -25.568 1.00 25.78 210 THR A CA 1
ATOM 1624 C C . THR A 1 210 ? 11.186 13.542 -26.591 1.00 26.61 210 THR A C 1
ATOM 1625 O O . THR A 1 210 ? 10.713 12.470 -26.228 1.00 28.17 210 THR A O 1
ATOM 1629 N N . PRO A 1 211 ? 11.290 13.871 -27.896 1.00 26.51 211 PRO A N 1
ATOM 1630 C CA . PRO A 1 211 ? 11.166 12.867 -28.933 1.00 27.44 211 PRO A CA 1
ATOM 1631 C C . PRO A 1 211 ? 12.319 11.886 -28.728 1.00 26.98 211 PRO A C 1
ATOM 1632 O O . PRO A 1 211 ? 13.382 12.322 -28.319 1.00 28.05 211 PRO A O 1
ATOM 1636 N N . THR A 1 212 ? 12.089 10.608 -29.041 1.00 30.99 212 THR A N 1
ATOM 1637 C CA . THR A 1 212 ? 13.083 9.535 -28.824 1.00 26.89 212 THR A CA 1
ATOM 1638 C C . THR A 1 212 ? 14.095 9.521 -29.973 1.00 30.47 212 THR A C 1
ATOM 1639 O O . THR A 1 212 ? 15.101 8.828 -29.827 1.00 29.50 212 THR A O 1
ATOM 1643 N N . ASN A 1 213 ? 13.844 10.239 -31.073 1.00 29.75 213 ASN A N 1
ATOM 1644 C CA . ASN A 1 213 ? 14.772 10.255 -32.234 1.00 28.61 213 ASN A CA 1
ATOM 1645 C C . ASN A 1 213 ? 15.568 11.557 -32.234 1.00 29.13 213 ASN A C 1
ATOM 1646 O O . ASN A 1 213 ? 15.859 12.018 -33.329 1.00 32.65 213 ASN A O 1
ATOM 1651 N N . ASP A 1 214 ? 15.907 12.118 -31.075 1.00 26.08 214 ASP A N 1
ATOM 1652 C CA . ASP A 1 214 ? 16.751 13.336 -30.966 1.00 25.75 214 ASP A CA 1
ATOM 1653 C C . ASP A 1 214 ? 18.061 12.996 -30.233 1.00 25.54 214 ASP A C 1
ATOM 1654 O O . ASP A 1 214 ? 18.627 13.891 -29.568 1.00 24.75 214 ASP A O 1
ATOM 1659 N N . LEU A 1 215 ? 18.541 11.761 -30.373 1.00 24.40 215 LEU A N 1
ATOM 1660 C CA . LEU A 1 215 ? 19.788 11.272 -29.731 1.00 26.32 215 LEU A CA 1
ATOM 1661 C C . LEU A 1 215 ? 21.014 11.931 -30.393 1.00 27.04 215 LEU A C 1
ATOM 1662 O O . LEU A 1 215 ? 21.027 12.113 -31.632 1.00 26.67 215 LEU A O 1
ATOM 1667 N N . VAL A 1 216 ? 22.059 12.176 -29.616 1.00 23.75 216 VAL A N 1
ATOM 1668 C CA . VAL A 1 216 ? 23.400 12.516 -30.173 1.00 23.49 216 VAL A CA 1
ATOM 1669 C C . VAL A 1 216 ? 24.052 11.203 -30.615 1.00 24.80 216 VAL A C 1
ATOM 1670 O O . VAL A 1 216 ? 24.578 11.145 -31.714 1.00 24.01 216 VAL A O 1
ATOM 1674 N N . PHE A 1 217 ? 23.955 10.161 -29.781 1.00 22.80 217 PHE A N 1
ATOM 1675 C CA . PHE A 1 217 ? 24.565 8.834 -30.003 1.00 22.61 217 PHE A CA 1
ATOM 1676 C C . PHE A 1 217 ? 23.435 7.814 -30.095 1.00 24.26 217 PHE A C 1
ATOM 1677 O O . PHE A 1 217 ? 22.792 7.563 -29.092 1.00 23.42 217 PHE A O 1
ATOM 1685 N N . SER A 1 218 ? 23.200 7.271 -31.284 1.00 22.87 218 SER A N 1
ATOM 1686 C CA . SER A 1 218 ? 22.187 6.229 -31.562 1.00 24.14 218 SER A CA 1
ATOM 1687 C C . SER A 1 218 ? 22.556 4.956 -30.813 1.00 23.68 218 SER A C 1
ATOM 1688 O O . SER A 1 218 ? 23.715 4.780 -30.416 1.00 24.06 218 SER A O 1
ATOM 1691 N N . PRO A 1 219 ? 21.594 4.034 -30.609 1.00 25.30 219 PRO A N 1
ATOM 1692 C CA . PRO A 1 219 ? 21.908 2.694 -30.099 1.00 24.27 219 PRO A CA 1
ATOM 1693 C C . PRO A 1 219 ? 23.078 2.047 -30.850 1.00 24.91 219 PRO A C 1
ATOM 1694 O O . PRO A 1 219 ? 23.929 1.457 -30.208 1.00 23.67 219 PRO A O 1
ATOM 1698 N N . GLU A 1 220 ? 23.091 2.162 -32.182 1.00 24.35 220 GLU A N 1
ATOM 1699 C CA . GLU A 1 220 ? 24.136 1.583 -33.067 1.00 24.35 220 GLU A CA 1
ATOM 1700 C C . GLU A 1 220 ? 25.519 2.188 -32.765 1.00 21.98 220 GLU A C 1
ATOM 1701 O O . GLU A 1 220 ? 26.493 1.429 -32.673 1.00 21.79 220 GLU A O 1
ATOM 1707 N N . LYS A 1 221 ? 25.616 3.512 -32.700 1.00 22.36 221 LYS A N 1
ATOM 1708 C CA . LYS A 1 221 ? 26.846 4.262 -32.360 1.00 22.15 221 LYS A CA 1
ATOM 1709 C C . LYS A 1 221 ? 27.333 3.812 -30.981 1.00 22.28 221 LYS A C 1
ATOM 1710 O O . LYS A 1 221 ? 28.551 3.599 -30.804 1.00 19.96 221 LYS A O 1
ATOM 1716 N N . LEU A 1 222 ? 26.410 3.655 -30.036 1.00 21.48 222 LEU A N 1
ATOM 1717 C CA . LEU A 1 222 ? 26.790 3.289 -28.649 1.00 20.77 222 LEU A CA 1
ATOM 1718 C C . LEU A 1 222 ? 27.302 1.853 -28.633 1.00 20.86 222 LEU A C 1
ATOM 1719 O O . LEU A 1 222 ? 28.291 1.583 -27.918 1.00 21.22 222 LEU A O 1
ATOM 1724 N N . ILE A 1 223 ? 26.670 0.958 -29.394 1.00 20.38 223 ILE A N 1
ATOM 1725 C CA . ILE A 1 223 ? 27.164 -0.441 -29.467 1.00 20.81 223 ILE A CA 1
ATOM 1726 C C . ILE A 1 223 ? 28.587 -0.417 -30.055 1.00 21.75 223 ILE A C 1
ATOM 1727 O O . ILE A 1 223 ? 29.498 -1.083 -29.522 1.00 19.55 223 ILE A O 1
ATOM 1732 N N . GLU A 1 224 ? 28.809 0.287 -31.167 1.00 23.17 224 GLU A N 1
ATOM 1733 C CA . GLU A 1 224 ? 30.183 0.374 -31.727 1.00 21.85 224 GLU A CA 1
ATOM 1734 C C . GLU A 1 224 ? 31.129 0.953 -30.669 1.00 20.45 224 GLU A C 1
ATOM 1735 O O . GLU A 1 224 ? 32.221 0.390 -30.467 1.00 19.93 224 GLU A O 1
ATOM 1741 N N . TYR A 1 225 ? 30.762 2.062 -30.045 1.00 19.83 225 TYR A N 1
ATOM 1742 C CA . TYR A 1 225 ? 31.696 2.778 -29.150 1.00 19.45 225 TYR A CA 1
ATOM 1743 C C . TYR A 1 225 ? 32.030 1.840 -27.995 1.00 20.69 225 TYR A C 1
ATOM 1744 O O . TYR A 1 225 ? 33.199 1.635 -27.650 1.00 20.78 225 TYR A O 1
ATOM 1753 N N . ILE A 1 226 ? 30.997 1.304 -27.353 1.00 20.16 226 ILE A N 1
ATOM 1754 C CA . ILE A 1 226 ? 31.222 0.479 -26.130 1.00 19.70 226 ILE A CA 1
ATOM 1755 C C . ILE A 1 226 ? 31.980 -0.796 -26.481 1.00 19.21 226 ILE A C 1
ATOM 1756 O O . ILE A 1 226 ? 32.933 -1.144 -25.732 1.00 19.29 226 ILE A O 1
ATOM 1761 N N . THR A 1 227 ? 31.585 -1.496 -27.548 1.00 19.14 227 THR A N 1
ATOM 1762 C CA . THR A 1 227 ? 32.112 -2.855 -27.825 1.00 18.93 227 THR A CA 1
ATOM 1763 C C . THR A 1 227 ? 33.528 -2.771 -28.406 1.00 19.81 227 THR A C 1
ATOM 1764 O O . THR A 1 227 ? 34.142 -3.836 -28.559 1.00 19.73 227 THR A O 1
ATOM 1768 N N . HIS A 1 228 ? 34.082 -1.583 -28.672 1.00 20.32 228 HIS A N 1
ATOM 1769 C CA . HIS A 1 228 ? 35.530 -1.470 -28.989 1.00 19.86 228 HIS A CA 1
ATOM 1770 C C . HIS A 1 228 ? 36.332 -1.310 -27.692 1.00 19.16 228 HIS A C 1
ATOM 1771 O O . HIS A 1 228 ? 37.568 -1.318 -27.778 1.00 19.65 228 HIS A O 1
ATOM 1778 N N . ILE A 1 229 ? 35.682 -1.231 -26.531 1.00 18.45 229 ILE A N 1
ATOM 1779 C CA . ILE A 1 229 ? 36.369 -1.214 -25.203 1.00 18.68 229 ILE A CA 1
ATOM 1780 C C . ILE A 1 229 ? 36.207 -2.574 -24.518 1.00 18.41 229 ILE A C 1
ATOM 1781 O O . ILE A 1 229 ? 37.240 -3.207 -24.160 1.00 17.72 229 ILE A O 1
ATOM 1786 N N . TYR A 1 230 ? 34.978 -3.044 -24.367 1.00 17.80 230 TYR A N 1
ATOM 1787 C CA . TYR A 1 230 ? 34.729 -4.409 -23.867 1.00 18.78 230 TYR A CA 1
ATOM 1788 C C . TYR A 1 230 ? 33.484 -4.981 -24.541 1.00 19.97 230 TYR A C 1
ATOM 1789 O O . TYR A 1 230 ? 32.627 -4.241 -25.027 1.00 20.35 230 TYR A O 1
ATOM 1798 N N . PRO A 1 231 ? 33.359 -6.319 -24.606 1.00 18.68 231 PRO A N 1
ATOM 1799 C CA . PRO A 1 231 ? 32.170 -6.947 -25.184 1.00 19.76 231 PRO A CA 1
ATOM 1800 C C . PRO A 1 231 ? 30.881 -6.655 -24.402 1.00 18.66 231 PRO A C 1
ATOM 1801 O O . PRO A 1 231 ? 30.886 -6.403 -23.163 1.00 17.81 231 PRO A O 1
ATOM 1805 N N . LEU A 1 232 ? 29.767 -6.724 -25.123 1.00 18.74 232 LEU A N 1
ATOM 1806 C CA . LEU A 1 232 ? 28.422 -6.832 -24.489 1.00 19.69 232 LEU A CA 1
ATOM 1807 C C . LEU A 1 232 ? 27.875 -8.215 -24.807 1.00 19.68 232 LEU A C 1
ATOM 1808 O O . LEU A 1 232 ? 28.010 -8.650 -25.966 1.00 23.57 232 LEU A O 1
ATOM 1813 N N . ASP A 1 233 ? 27.325 -8.896 -23.806 1.00 19.09 233 ASP A N 1
ATOM 1814 C CA . ASP A 1 233 ? 26.744 -10.253 -23.955 1.00 19.26 233 ASP A CA 1
ATOM 1815 C C . ASP A 1 233 ? 25.230 -10.145 -24.201 1.00 17.56 233 ASP A C 1
ATOM 1816 O O . ASP A 1 233 ? 24.650 -9.089 -23.901 1.00 18.34 233 ASP A O 1
ATOM 1821 N N . ALA A 1 234 ? 24.620 -11.188 -24.777 1.00 17.95 234 ALA A N 1
ATOM 1822 C CA . ALA A 1 234 ? 23.143 -11.352 -24.837 1.00 18.90 234 ALA A CA 1
ATOM 1823 C C . ALA A 1 234 ? 22.568 -11.024 -23.453 1.00 19.85 234 ALA A C 1
ATOM 1824 O O . ALA A 1 234 ? 23.033 -11.615 -22.431 1.00 18.80 234 ALA A O 1
ATOM 1826 N N . GLY A 1 235 ? 21.590 -10.107 -23.391 1.00 18.60 235 GLY A N 1
ATOM 1827 C CA . GLY A 1 235 ? 20.874 -9.751 -22.143 1.00 19.09 235 GLY A CA 1
ATOM 1828 C C . GLY A 1 235 ? 21.481 -8.555 -21.447 1.00 19.65 235 GLY A C 1
ATOM 1829 O O . GLY A 1 235 ? 20.877 -8.065 -20.474 1.00 21.87 235 GLY A O 1
ATOM 1830 N N . ASP A 1 236 ? 22.620 -8.049 -21.935 1.00 18.80 236 ASP A N 1
ATOM 1831 C CA . ASP A 1 236 ? 23.230 -6.821 -21.366 1.00 17.83 236 ASP A CA 1
ATOM 1832 C C . ASP A 1 236 ? 22.403 -5.628 -21.842 1.00 17.25 236 ASP A C 1
ATOM 1833 O O . ASP A 1 236 ? 21.630 -5.761 -22.823 1.00 18.03 236 ASP A O 1
ATOM 1838 N N . VAL A 1 237 ? 22.573 -4.482 -21.195 1.00 18.97 237 VAL A N 1
ATOM 1839 C CA . VAL A 1 237 ? 21.665 -3.319 -21.366 1.00 19.37 237 VAL A CA 1
ATOM 1840 C C . VAL A 1 237 ? 22.474 -2.026 -21.509 1.00 20.44 237 VAL A C 1
ATOM 1841 O O . VAL A 1 237 ? 23.400 -1.784 -20.731 1.00 19.53 237 VAL A O 1
ATOM 1845 N N . ILE A 1 238 ? 22.125 -1.242 -22.517 1.00 19.95 238 ILE A N 1
ATOM 1846 C CA . ILE A 1 238 ? 22.578 0.164 -22.654 1.00 21.03 238 ILE A CA 1
ATOM 1847 C C . ILE A 1 238 ? 21.387 1.062 -22.347 1.00 19.87 238 ILE A C 1
ATOM 1848 O O . ILE A 1 238 ? 20.314 0.854 -22.946 1.00 19.20 238 ILE A O 1
ATOM 1853 N N . VAL A 1 239 ? 21.559 1.958 -21.387 1.00 20.48 239 VAL A N 1
ATOM 1854 C CA . VAL A 1 239 ? 20.536 2.949 -20.961 1.00 21.33 239 VAL A CA 1
ATOM 1855 C C . VAL A 1 239 ? 20.924 4.307 -21.569 1.00 20.66 239 VAL A C 1
ATOM 1856 O O . VAL A 1 239 ? 22.000 4.821 -21.218 1.00 18.58 239 VAL A O 1
ATOM 1860 N N . THR A 1 240 ? 20.139 4.820 -22.522 1.00 20.06 240 THR A N 1
ATOM 1861 C CA . THR A 1 240 ? 20.667 5.741 -23.565 1.00 20.45 240 THR A CA 1
ATOM 1862 C C . THR A 1 240 ? 20.613 7.215 -23.125 1.00 22.84 240 THR A C 1
ATOM 1863 O O . THR A 1 240 ? 20.921 8.076 -23.974 1.00 22.20 240 THR A O 1
ATOM 1867 N N . GLY A 1 241 ? 20.307 7.517 -21.861 1.00 20.19 241 GLY A N 1
ATOM 1868 C CA . GLY A 1 241 ? 20.438 8.876 -21.309 1.00 21.83 241 GLY A CA 1
ATOM 1869 C C . GLY A 1 241 ? 19.095 9.556 -21.114 1.00 22.89 241 GLY A C 1
ATOM 1870 O O . GLY A 1 241 ? 18.065 8.998 -21.540 1.00 22.74 241 GLY A O 1
ATOM 1871 N N . THR A 1 242 ? 19.095 10.690 -20.409 1.00 24.21 242 THR A N 1
ATOM 1872 C CA . THR A 1 242 ? 17.852 11.377 -20.001 1.00 25.78 242 THR A CA 1
ATOM 1873 C C . THR A 1 242 ? 17.853 12.790 -20.576 1.00 27.12 242 THR A C 1
ATOM 1874 O O . THR A 1 242 ? 18.901 13.422 -20.701 1.00 25.95 242 THR A O 1
ATOM 1878 N N . PRO A 1 243 ? 16.673 13.348 -20.914 1.00 26.12 243 PRO A N 1
ATOM 1879 C CA . PRO A 1 243 ? 16.601 14.756 -21.318 1.00 26.88 243 PRO A CA 1
ATOM 1880 C C . PRO A 1 243 ? 16.586 15.687 -20.099 1.00 30.02 243 PRO A C 1
ATOM 1881 O O . PRO A 1 243 ? 16.983 15.262 -19.013 1.00 26.52 243 PRO A O 1
ATOM 1885 N N . GLY A 1 244 ? 16.158 16.946 -20.285 1.00 30.03 244 GLY A N 1
ATOM 1886 C CA . GLY A 1 244 ? 16.168 17.944 -19.202 1.00 29.37 244 GLY A CA 1
ATOM 1887 C C . GLY A 1 244 ? 15.033 17.648 -18.245 1.00 29.68 244 GLY A C 1
ATOM 1888 O O . GLY A 1 244 ? 14.317 16.679 -18.518 1.00 28.48 244 GLY A O 1
ATOM 1889 N N . GLY A 1 245 ? 14.856 18.457 -17.199 1.00 30.25 245 GLY A N 1
ATOM 1890 C CA . GLY A 1 245 ? 13.675 18.402 -16.313 1.00 31.40 245 GLY A CA 1
ATOM 1891 C C . GLY A 1 245 ? 13.916 17.621 -15.022 1.00 31.33 245 GLY A C 1
ATOM 1892 O O . GLY A 1 245 ? 12.959 17.459 -14.246 1.00 30.83 245 GLY A O 1
ATOM 1893 N N . VAL A 1 246 ? 15.131 17.124 -14.789 1.00 29.42 246 VAL A N 1
ATOM 1894 C CA . VAL A 1 246 ? 15.472 16.404 -13.530 1.00 30.64 246 VAL A CA 1
ATOM 1895 C C . VAL A 1 246 ? 15.385 17.378 -12.342 1.00 32.72 246 VAL A C 1
ATOM 1896 O O . VAL A 1 246 ? 15.773 18.588 -12.473 1.00 34.03 246 VAL A O 1
ATOM 1900 N N . GLY A 1 247 ? 14.887 16.859 -11.215 1.00 32.71 247 GLY A N 1
ATOM 1901 C CA . GLY A 1 247 ? 14.710 17.587 -9.950 1.00 33.11 247 GLY A CA 1
ATOM 1902 C C . GLY A 1 247 ? 15.915 18.437 -9.586 1.00 34.55 247 GLY A C 1
ATOM 1903 O O . GLY A 1 247 ? 15.718 19.603 -9.205 1.00 35.88 247 GLY A O 1
ATOM 1904 N N . HIS A 1 248 ? 17.119 17.866 -9.683 1.00 33.01 248 HIS A N 1
ATOM 1905 C CA . HIS A 1 248 ? 18.399 18.485 -9.255 1.00 33.62 248 HIS A CA 1
ATOM 1906 C C . HIS A 1 248 ? 18.649 19.814 -9.986 1.00 33.48 248 HIS A C 1
ATOM 1907 O O . HIS A 1 248 ? 19.264 20.682 -9.355 1.00 32.26 248 HIS A O 1
ATOM 1914 N N . ALA A 1 249 ? 18.226 19.925 -11.251 1.00 34.47 249 ALA A N 1
ATOM 1915 C CA . ALA A 1 249 ? 18.452 21.098 -12.136 1.00 40.78 249 ALA A CA 1
ATOM 1916 C C . ALA A 1 249 ? 17.378 22.182 -11.931 1.00 44.68 249 ALA A C 1
ATOM 1917 O O . ALA A 1 249 ? 17.602 23.304 -12.413 1.00 46.18 249 ALA A O 1
ATOM 1919 N N . ARG A 1 250 ? 16.261 21.890 -11.252 1.00 40.75 250 ARG A N 1
ATOM 1920 C CA . ARG A 1 250 ? 15.113 22.834 -11.132 1.00 42.19 250 ARG A CA 1
ATOM 1921 C C . ARG A 1 250 ? 15.439 23.921 -10.099 1.00 45.63 250 ARG A C 1
ATOM 1922 O O . ARG A 1 250 ? 16.316 23.674 -9.242 1.00 39.97 250 ARG A O 1
ATOM 1930 N N . ASN A 1 251 ? 14.780 25.087 -10.209 1.00 48.28 251 ASN A N 1
ATOM 1931 C CA . ASN A 1 251 ? 14.732 26.132 -9.147 1.00 51.26 251 ASN A CA 1
ATOM 1932 C C . ASN A 1 251 ? 13.270 26.345 -8.757 1.00 49.15 251 ASN A C 1
ATOM 1933 O O . ASN A 1 251 ? 12.490 26.851 -9.553 1.00 51.02 251 ASN A O 1
ATOM 1938 N N . PRO A 1 252 ? 12.835 25.932 -7.544 1.00 46.00 252 PRO A N 1
ATOM 1939 C CA . PRO A 1 252 ? 13.705 25.259 -6.572 1.00 42.72 252 PRO A CA 1
ATOM 1940 C C . PRO A 1 252 ? 14.090 23.820 -6.971 1.00 41.29 252 PRO A C 1
ATOM 1941 O O . PRO A 1 252 ? 13.385 23.214 -7.761 1.00 42.69 252 PRO A O 1
ATOM 1945 N N . GLN A 1 253 ? 15.191 23.310 -6.421 1.00 40.39 253 GLN A N 1
ATOM 1946 C CA . GLN A 1 253 ? 15.556 21.872 -6.499 1.00 42.91 253 GLN A CA 1
ATOM 1947 C C . GLN A 1 253 ? 14.408 21.054 -5.891 1.00 40.91 253 GLN A C 1
ATOM 1948 O O . GLN A 1 253 ? 13.947 21.429 -4.781 1.00 40.14 253 GLN A O 1
ATOM 1954 N N . ARG A 1 254 ? 13.982 20.004 -6.611 1.00 38.51 254 ARG A N 1
ATOM 1955 C CA . ARG A 1 254 ? 12.758 19.180 -6.379 1.00 36.72 254 ARG A CA 1
ATOM 1956 C C . ARG A 1 254 ? 13.158 17.700 -6.372 1.00 35.23 254 ARG A C 1
ATOM 1957 O O . ARG A 1 254 ? 13.212 17.095 -7.449 1.00 40.56 254 ARG A O 1
ATOM 1965 N N . TYR A 1 255 ? 13.398 17.132 -5.195 1.00 35.29 255 TYR A N 1
ATOM 1966 C CA . TYR A 1 255 ? 13.750 15.698 -5.023 1.00 30.84 255 TYR A CA 1
ATOM 1967 C C . TYR A 1 255 ? 12.478 14.899 -4.742 1.00 32.59 255 TYR A C 1
ATOM 1968 O O . TYR A 1 255 ? 11.414 15.500 -4.493 1.00 29.32 255 TYR A O 1
ATOM 1977 N N . ILE A 1 256 ? 12.548 13.576 -4.876 1.00 27.32 256 ILE A N 1
ATOM 1978 C CA . ILE A 1 256 ? 11.361 12.686 -4.691 1.00 26.09 256 ILE A CA 1
ATOM 1979 C C . ILE A 1 256 ? 11.139 12.583 -3.179 1.00 23.06 256 ILE A C 1
ATOM 1980 O O . ILE A 1 256 ? 12.102 12.369 -2.488 1.00 20.93 256 ILE A O 1
ATOM 1985 N N . GLY A 1 257 ? 9.912 12.780 -2.698 1.00 23.94 257 GLY A N 1
ATOM 1986 C CA . GLY A 1 257 ? 9.588 12.617 -1.269 1.00 23.16 257 GLY A CA 1
ATOM 1987 C C . GLY A 1 257 ? 8.999 11.239 -0.992 1.00 24.19 257 GLY A C 1
ATOM 1988 O O . GLY A 1 257 ? 8.612 10.538 -1.931 1.00 24.29 257 GLY A O 1
ATOM 1989 N N . ASP A 1 258 ? 8.900 10.875 0.282 1.00 28.13 258 ASP A N 1
ATOM 1990 C CA . ASP A 1 258 ? 8.334 9.583 0.729 1.00 27.12 258 ASP A CA 1
ATOM 1991 C C . ASP A 1 258 ? 6.924 9.499 0.159 1.00 27.76 258 ASP A C 1
ATOM 1992 O O . ASP A 1 258 ? 6.199 10.489 0.293 1.00 26.93 258 ASP A O 1
ATOM 1997 N N . GLY A 1 259 ? 6.578 8.398 -0.507 1.00 26.05 259 GLY A N 1
ATOM 1998 C CA . GLY A 1 259 ? 5.220 8.118 -1.004 1.00 26.51 259 GLY A CA 1
ATOM 1999 C C . GLY A 1 259 ? 4.952 8.646 -2.404 1.00 25.26 259 GLY A C 1
ATOM 2000 O O . GLY A 1 259 ? 3.864 8.359 -2.926 1.00 24.92 259 GLY A O 1
ATOM 2001 N N . GLU A 1 260 ? 5.906 9.342 -3.027 1.00 24.78 260 GLU A N 1
ATOM 2002 C CA . GLU A 1 260 ? 5.715 9.930 -4.385 1.00 25.65 260 GLU A CA 1
ATOM 2003 C C . GLU A 1 260 ? 6.083 8.949 -5.501 1.00 25.85 260 GLU A C 1
ATOM 2004 O O . GLU A 1 260 ? 7.071 8.182 -5.344 1.00 22.93 260 GLU A O 1
ATOM 2010 N N . THR A 1 261 ? 5.314 8.992 -6.593 1.00 25.03 261 THR A N 1
ATOM 2011 C CA . THR A 1 261 ? 5.395 8.083 -7.764 1.00 27.98 261 THR A CA 1
ATOM 2012 C C . THR A 1 261 ? 6.037 8.791 -8.961 1.00 29.25 261 THR A C 1
ATOM 2013 O O . THR A 1 261 ? 5.708 9.992 -9.207 1.00 27.56 261 THR A O 1
ATOM 2017 N N . VAL A 1 262 ? 6.922 8.062 -9.656 1.00 26.70 262 VAL A N 1
ATOM 2018 C CA . VAL A 1 262 ? 7.552 8.456 -10.944 1.00 23.18 262 VAL A CA 1
ATOM 2019 C C . VAL A 1 262 ? 7.103 7.477 -12.009 1.00 23.46 262 VAL A C 1
ATOM 2020 O O . VAL A 1 262 ? 7.380 6.258 -11.914 1.00 24.53 262 VAL A O 1
ATOM 2024 N N . LYS A 1 263 ? 6.423 8.015 -13.010 1.00 22.01 263 LYS A N 1
ATOM 2025 C CA . LYS A 1 263 ? 6.010 7.282 -14.214 1.00 23.97 263 LYS A CA 1
ATOM 2026 C C . LYS A 1 263 ? 6.985 7.695 -15.306 1.00 23.04 263 LYS A C 1
ATOM 2027 O O . LYS A 1 263 ? 7.217 8.908 -15.442 1.00 22.95 263 LYS A O 1
ATOM 2033 N N . VAL A 1 264 ? 7.499 6.725 -16.047 1.00 23.20 264 VAL A N 1
ATOM 2034 C CA . VAL A 1 264 ? 8.317 6.964 -17.259 1.00 22.87 264 VAL A CA 1
ATOM 2035 C C . VAL A 1 264 ? 7.660 6.192 -18.382 1.00 24.72 264 VAL A C 1
ATOM 2036 O O . VAL A 1 264 ? 7.601 4.937 -18.326 1.00 21.73 264 VAL A O 1
ATOM 2040 N N . GLU A 1 265 ? 7.212 6.932 -19.393 1.00 25.88 265 GLU A N 1
ATOM 2041 C CA . GLU A 1 265 ? 6.476 6.385 -20.545 1.00 26.34 265 GLU A CA 1
ATOM 2042 C C . GLU A 1 265 ? 7.248 6.707 -21.824 1.00 24.72 265 GLU A C 1
ATOM 2043 O O . GLU A 1 265 ? 7.637 7.827 -21.987 1.00 25.79 265 GLU A O 1
ATOM 2049 N N . ILE A 1 266 ? 7.408 5.735 -22.699 1.00 23.47 266 ILE A N 1
ATOM 2050 C CA . ILE A 1 266 ? 7.901 5.947 -24.082 1.00 26.57 266 ILE A CA 1
ATOM 2051 C C . ILE A 1 266 ? 6.813 5.427 -25.012 1.00 24.76 266 ILE A C 1
ATOM 2052 O O . ILE A 1 266 ? 6.504 4.211 -24.982 1.00 23.21 266 ILE A O 1
ATOM 2057 N N . ALA A 1 267 ? 6.211 6.335 -25.781 1.00 27.02 267 ALA A N 1
ATOM 2058 C CA . ALA A 1 267 ? 5.309 5.991 -26.902 1.00 25.18 267 ALA A CA 1
ATOM 2059 C C . ALA A 1 267 ? 5.860 4.789 -27.668 1.00 24.45 267 ALA A C 1
ATOM 2060 O O . ALA A 1 267 ? 6.972 4.892 -28.222 1.00 28.36 267 ALA A O 1
ATOM 2062 N N . GLY A 1 268 ? 5.087 3.709 -27.754 1.00 23.34 268 GLY A N 1
ATOM 2063 C CA . GLY A 1 268 ? 5.425 2.502 -28.519 1.00 23.82 268 GLY A CA 1
ATOM 2064 C C . GLY A 1 268 ? 6.099 1.417 -27.675 1.00 21.79 268 GLY A C 1
ATOM 2065 O O . GLY A 1 268 ? 6.257 0.322 -28.198 1.00 21.80 268 GLY A O 1
ATOM 2066 N N . LEU A 1 269 ? 6.490 1.695 -26.429 1.00 23.55 269 LEU A N 1
ATOM 2067 C CA . LEU A 1 269 ? 7.207 0.698 -25.573 1.00 24.66 269 LEU A CA 1
ATOM 2068 C C . LEU A 1 269 ? 6.406 0.383 -24.312 1.00 24.83 269 LEU A C 1
ATOM 2069 O O . LEU A 1 269 ? 6.684 -0.665 -23.720 1.00 29.21 269 LEU A O 1
ATOM 2074 N N . GLY A 1 270 ? 5.544 1.286 -23.858 1.00 25.00 270 GLY A N 1
ATOM 2075 C CA . GLY A 1 270 ? 4.823 1.121 -22.587 1.00 23.46 270 GLY A CA 1
ATOM 2076 C C . GLY A 1 270 ? 5.367 2.058 -21.541 1.00 23.91 270 GLY A C 1
ATOM 2077 O O . GLY A 1 270 ? 6.044 3.052 -21.904 1.00 24.68 270 GLY A O 1
ATOM 2078 N N . PHE A 1 271 ? 5.107 1.780 -20.268 1.00 22.77 271 PHE A N 1
ATOM 2079 C CA . PHE A 1 271 ? 5.577 2.654 -19.179 1.00 23.38 271 PHE A CA 1
ATOM 2080 C C . PHE A 1 271 ? 5.890 1.808 -17.955 1.00 22.74 271 PHE A C 1
ATOM 2081 O O . PHE A 1 271 ? 5.469 0.648 -17.891 1.00 20.84 271 PHE A O 1
ATOM 2089 N N . ILE A 1 272 ? 6.608 2.442 -17.043 1.00 22.10 272 ILE A N 1
ATOM 2090 C CA . ILE A 1 272 ? 6.980 1.925 -15.705 1.00 22.84 272 ILE A CA 1
ATOM 2091 C C . ILE A 1 272 ? 6.466 2.968 -14.735 1.00 24.50 272 ILE A C 1
ATOM 2092 O O . ILE A 1 272 ? 6.302 4.137 -15.152 1.00 24.12 272 ILE A O 1
ATOM 2097 N N . GLU A 1 273 ? 6.222 2.566 -13.497 1.00 24.24 273 GLU A N 1
ATOM 2098 C CA . GLU A 1 273 ? 5.602 3.448 -12.497 1.00 24.90 273 GLU A CA 1
ATOM 2099 C C . GLU A 1 273 ? 6.004 2.928 -11.121 1.00 23.97 273 GLU A C 1
ATOM 2100 O O . GLU A 1 273 ? 5.498 1.870 -10.698 1.00 25.97 273 GLU A O 1
ATOM 2106 N N . ASN A 1 274 ? 6.921 3.647 -10.492 1.00 24.56 274 ASN A N 1
ATOM 2107 C CA . ASN A 1 274 ? 7.615 3.222 -9.264 1.00 23.14 274 ASN A CA 1
ATOM 2108 C C . ASN A 1 274 ? 7.331 4.267 -8.209 1.00 24.69 274 ASN A C 1
ATOM 2109 O O . ASN A 1 274 ? 7.646 5.442 -8.439 1.00 26.42 274 ASN A O 1
ATOM 2114 N N . LYS A 1 275 ? 6.741 3.831 -7.095 1.00 24.93 275 LYS A N 1
ATOM 2115 C CA . LYS A 1 275 ? 6.511 4.685 -5.913 1.00 24.57 275 LYS A CA 1
ATOM 2116 C C . LYS A 1 275 ? 7.707 4.570 -4.963 1.00 23.90 275 LYS A C 1
ATOM 2117 O O . LYS A 1 275 ? 8.064 3.450 -4.592 1.00 24.73 275 LYS A O 1
ATOM 2123 N N . THR A 1 276 ? 8.260 5.696 -4.532 1.00 22.15 276 THR A N 1
ATOM 2124 C CA . THR A 1 276 ? 9.315 5.759 -3.502 1.00 22.72 276 THR A CA 1
ATOM 2125 C C . THR A 1 276 ? 8.675 5.588 -2.129 1.00 23.42 276 THR A C 1
ATOM 2126 O O . THR A 1 276 ? 7.643 6.233 -1.871 1.00 25.97 276 THR A O 1
ATOM 2130 N N . VAL A 1 277 ? 9.267 4.719 -1.313 1.00 24.71 277 VAL A N 1
ATOM 2131 C CA . VAL A 1 277 ? 8.836 4.404 0.076 1.00 24.03 277 VAL A CA 1
ATOM 2132 C C . VAL A 1 277 ? 10.095 4.427 0.921 1.00 25.70 277 VAL A C 1
ATOM 2133 O O . VAL A 1 277 ? 10.997 3.606 0.672 1.00 23.62 277 VAL A O 1
ATOM 2137 N N . PHE A 1 278 ? 10.168 5.330 1.891 1.00 24.38 278 PHE A N 1
ATOM 2138 C CA . PHE A 1 278 ? 11.275 5.361 2.861 1.00 24.92 278 PHE A CA 1
ATOM 2139 C C . PHE A 1 278 ? 11.124 4.150 3.776 1.00 26.11 278 PHE A C 1
ATOM 2140 O O . PHE A 1 278 ? 9.988 3.912 4.250 1.00 24.39 278 PHE A O 1
ATOM 2148 N N . GLU A 1 279 ? 12.198 3.396 4.006 1.00 24.48 279 GLU A N 1
ATOM 2149 C CA . GLU A 1 279 ? 12.067 2.151 4.812 1.00 29.39 279 GLU A CA 1
ATOM 2150 C C . GLU A 1 279 ? 11.729 2.587 6.249 1.00 32.16 279 GLU A C 1
ATOM 2151 O O . GLU A 1 279 ? 12.189 3.653 6.675 1.00 27.79 279 GLU A O 1
ATOM 2157 N N . LEU A 1 280 ? 10.864 1.872 6.964 1.00 34.30 280 LEU A N 1
ATOM 2158 C CA . LEU A 1 280 ? 10.652 2.210 8.391 1.00 39.11 280 LEU A CA 1
ATOM 2159 C C . LEU A 1 280 ? 11.882 1.714 9.160 1.00 39.20 280 LEU A C 1
ATOM 2160 O O . LEU A 1 280 ? 12.419 2.431 9.993 1.00 47.42 280 LEU A O 1
ATOM 2165 N N . MET B 1 1 ? 47.100 -19.540 3.817 1.00 22.94 1 MET B N 1
ATOM 2166 C CA . MET B 1 1 ? 46.569 -20.345 2.671 1.00 25.22 1 MET B CA 1
ATOM 2167 C C . MET B 1 1 ? 46.641 -19.451 1.419 1.00 23.23 1 MET B C 1
ATOM 2168 O O . MET B 1 1 ? 46.350 -18.251 1.540 1.00 19.40 1 MET B O 1
ATOM 2173 N N . ARG B 1 2 ? 47.062 -20.015 0.295 1.00 22.28 2 ARG B N 1
ATOM 2174 C CA . ARG B 1 2 ? 47.209 -19.333 -1.011 1.00 23.72 2 ARG B CA 1
ATOM 2175 C C . ARG B 1 2 ? 46.369 -20.110 -2.025 1.00 23.51 2 ARG B C 1
ATOM 2176 O O . ARG B 1 2 ? 46.582 -21.331 -2.153 1.00 23.62 2 ARG B O 1
ATOM 2184 N N . LEU B 1 3 ? 45.387 -19.460 -2.648 1.00 21.61 3 LEU B N 1
ATOM 2185 C CA . LEU B 1 3 ? 44.452 -20.098 -3.606 1.00 20.33 3 LEU B CA 1
ATOM 2186 C C . LEU B 1 3 ? 44.653 -19.443 -4.968 1.00 21.05 3 LEU B C 1
ATOM 2187 O O . LEU B 1 3 ? 44.694 -18.201 -5.013 1.00 17.49 3 LEU B O 1
ATOM 2192 N N . ALA B 1 4 ? 44.859 -20.263 -5.994 1.00 19.32 4 ALA B N 1
ATOM 2193 C CA . ALA B 1 4 ? 45.139 -19.804 -7.371 1.00 21.31 4 ALA B CA 1
ATOM 2194 C C . ALA B 1 4 ? 44.090 -20.389 -8.317 1.00 19.76 4 ALA B C 1
ATOM 2195 O O . ALA B 1 4 ? 43.516 -21.454 -8.022 1.00 20.81 4 ALA B O 1
ATOM 2197 N N . THR B 1 5 ? 43.808 -19.672 -9.398 1.00 20.73 5 THR B N 1
ATOM 2198 C CA . THR B 1 5 ? 43.173 -20.246 -10.607 1.00 20.45 5 THR B CA 1
ATOM 2199 C C . THR B 1 5 ? 44.294 -20.591 -11.591 1.00 20.34 5 THR B C 1
ATOM 2200 O O . THR B 1 5 ? 45.060 -19.685 -11.959 1.00 24.15 5 THR B O 1
ATOM 2204 N N . ILE B 1 6 ? 44.388 -21.848 -12.001 1.00 24.60 6 ILE B N 1
ATOM 2205 C CA . ILE B 1 6 ? 45.526 -22.355 -12.822 1.00 26.66 6 ILE B CA 1
ATOM 2206 C C . ILE B 1 6 ? 44.948 -22.929 -14.118 1.00 27.45 6 ILE B C 1
ATOM 2207 O O . ILE B 1 6 ? 43.958 -23.643 -14.049 1.00 28.53 6 ILE B O 1
ATOM 2212 N N . ARG B 1 7 ? 45.510 -22.550 -15.259 1.00 33.95 7 ARG B N 1
ATOM 2213 C CA . ARG B 1 7 ? 45.071 -23.125 -16.557 1.00 37.72 7 ARG B CA 1
ATOM 2214 C C . ARG B 1 7 ? 46.229 -23.933 -17.119 1.00 45.66 7 ARG B C 1
ATOM 2215 O O . ARG B 1 7 ? 47.279 -23.325 -17.436 1.00 54.44 7 ARG B O 1
ATOM 2223 N N . THR B 1 8 ? 46.031 -25.241 -17.224 1.00 48.38 8 THR B N 1
ATOM 2224 C CA . THR B 1 8 ? 46.932 -26.169 -17.953 1.00 52.18 8 THR B CA 1
ATOM 2225 C C . THR B 1 8 ? 46.296 -26.448 -19.336 1.00 49.74 8 THR B C 1
ATOM 2226 O O . THR B 1 8 ? 45.144 -26.984 -19.394 1.00 42.31 8 THR B O 1
ATOM 2230 N N . ASN B 1 9 ? 46.992 -25.998 -20.397 1.00 47.30 9 ASN B N 1
ATOM 2231 C CA . ASN B 1 9 ? 46.598 -26.037 -21.840 1.00 44.67 9 ASN B CA 1
ATOM 2232 C C . ASN B 1 9 ? 45.117 -25.621 -21.983 1.00 46.12 9 ASN B C 1
ATOM 2233 O O . ASN B 1 9 ? 44.308 -26.429 -22.482 1.00 39.64 9 ASN B O 1
ATOM 2238 N N . GLY B 1 10 ? 44.777 -24.405 -21.524 1.00 42.48 10 GLY B N 1
ATOM 2239 C CA . GLY B 1 10 ? 43.465 -23.759 -21.715 1.00 42.47 10 GLY B CA 1
ATOM 2240 C C . GLY B 1 10 ? 42.445 -24.155 -20.656 1.00 43.27 10 GLY B C 1
ATOM 2241 O O . GLY B 1 10 ? 41.400 -23.478 -20.599 1.00 36.77 10 GLY B O 1
ATOM 2242 N N . THR B 1 11 ? 42.711 -25.212 -19.867 1.00 39.02 11 THR B N 1
ATOM 2243 C CA . THR B 1 11 ? 41.761 -25.787 -18.863 1.00 40.79 11 THR B CA 1
ATOM 2244 C C . THR B 1 11 ? 42.059 -25.186 -17.488 1.00 31.34 11 THR B C 1
ATOM 2245 O O . THR B 1 11 ? 43.232 -25.360 -17.078 1.00 28.14 11 THR B O 1
ATOM 2249 N N . THR B 1 12 ? 41.065 -24.566 -16.817 1.00 31.88 12 THR B N 1
ATOM 2250 C CA . THR B 1 12 ? 41.236 -23.915 -15.472 1.00 28.53 12 THR B CA 1
ATOM 2251 C C . THR B 1 12 ? 40.733 -24.780 -14.309 1.00 27.78 12 THR B C 1
ATOM 2252 O O . THR B 1 12 ? 39.730 -25.477 -14.455 1.00 27.21 12 THR B O 1
ATOM 2256 N N . ILE B 1 13 ? 41.405 -24.652 -13.150 1.00 26.19 13 ILE B N 1
ATOM 2257 C CA . ILE B 1 13 ? 41.042 -25.290 -11.851 1.00 25.80 13 ILE B CA 1
ATOM 2258 C C . ILE B 1 13 ? 41.214 -24.245 -10.744 1.00 23.37 13 ILE B C 1
ATOM 2259 O O . ILE B 1 13 ? 41.972 -23.271 -10.958 1.00 23.06 13 ILE B O 1
ATOM 2264 N N . ALA B 1 14 ? 40.583 -24.487 -9.611 1.00 22.27 14 ALA B N 1
ATOM 2265 C CA . ALA B 1 14 ? 40.933 -23.855 -8.320 1.00 23.90 14 ALA B CA 1
ATOM 2266 C C . ALA B 1 14 ? 41.989 -24.745 -7.665 1.00 24.98 14 ALA B C 1
ATOM 2267 O O . ALA B 1 14 ? 41.870 -25.990 -7.739 1.00 26.00 14 ALA B O 1
ATOM 2269 N N . ALA B 1 15 ? 43.008 -24.143 -7.075 1.00 26.30 15 ALA B N 1
ATOM 2270 C CA . ALA B 1 15 ? 44.175 -24.903 -6.576 1.00 24.06 15 ALA B CA 1
ATOM 2271 C C . ALA B 1 15 ? 44.724 -24.270 -5.300 1.00 24.66 15 ALA B C 1
ATOM 2272 O O . ALA B 1 15 ? 44.770 -23.045 -5.223 1.00 21.52 15 ALA B O 1
ATOM 2274 N N A ARG B 1 16 ? 45.150 -25.104 -4.348 0.50 24.12 16 ARG B N 1
ATOM 2275 N N B ARG B 1 16 ? 45.158 -25.102 -4.349 0.50 22.65 16 ARG B N 1
ATOM 2276 C CA A ARG B 1 16 ? 45.945 -24.662 -3.175 0.50 25.03 16 ARG B CA 1
ATOM 2277 C CA B ARG B 1 16 ? 45.935 -24.655 -3.166 0.50 22.67 16 ARG B CA 1
ATOM 2278 C C A ARG B 1 16 ? 47.407 -24.559 -3.613 0.50 23.48 16 ARG B C 1
ATOM 2279 C C B ARG B 1 16 ? 47.405 -24.562 -3.589 0.50 22.18 16 ARG B C 1
ATOM 2280 O O A ARG B 1 16 ? 47.961 -25.582 -4.051 0.50 23.53 16 ARG B O 1
ATOM 2281 O O B ARG B 1 16 ? 47.958 -25.595 -4.006 0.50 22.43 16 ARG B O 1
ATOM 2296 N N . VAL B 1 17 ? 48.003 -23.372 -3.514 1.00 21.31 17 VAL B N 1
ATOM 2297 C CA . VAL B 1 17 ? 49.425 -23.165 -3.881 1.00 22.16 17 VAL B CA 1
ATOM 2298 C C . VAL B 1 17 ? 50.255 -23.798 -2.752 1.00 22.42 17 VAL B C 1
ATOM 2299 O O . VAL B 1 17 ? 49.970 -23.532 -1.597 1.00 19.94 17 VAL B O 1
ATOM 2303 N N . GLU B 1 18 ? 51.178 -24.699 -3.087 1.00 22.40 18 GLU B N 1
ATOM 2304 C CA . GLU B 1 18 ? 51.985 -25.438 -2.076 1.00 24.03 18 GLU B CA 1
ATOM 2305 C C . GLU B 1 18 ? 53.393 -24.829 -2.072 1.00 23.73 18 GLU B C 1
ATOM 2306 O O . GLU B 1 18 ? 54.000 -24.778 -1.013 1.00 25.64 18 GLU B O 1
ATOM 2312 N N . SER B 1 19 ? 53.869 -24.371 -3.230 1.00 22.94 19 SER B N 1
ATOM 2313 C CA . SER B 1 19 ? 55.195 -23.736 -3.445 1.00 22.72 19 SER B CA 1
ATOM 2314 C C . SER B 1 19 ? 55.086 -22.860 -4.686 1.00 24.85 19 SER B C 1
ATOM 2315 O O . SER B 1 19 ? 54.003 -22.873 -5.343 1.00 26.91 19 SER B O 1
ATOM 2318 N N . GLU B 1 20 ? 56.149 -22.139 -4.999 1.00 29.44 20 GLU B N 1
ATOM 2319 C CA . GLU B 1 20 ? 56.165 -21.172 -6.120 1.00 32.82 20 GLU B CA 1
ATOM 2320 C C . GLU B 1 20 ? 55.774 -21.876 -7.432 1.00 32.63 20 GLU B C 1
ATOM 2321 O O . GLU B 1 20 ? 55.327 -21.147 -8.341 1.00 34.85 20 GLU B O 1
ATOM 2327 N N . ASN B 1 21 ? 55.878 -23.212 -7.555 1.00 28.11 21 ASN B N 1
ATOM 2328 C CA . ASN B 1 21 ? 55.536 -23.919 -8.819 1.00 30.05 21 ASN B CA 1
ATOM 2329 C C . ASN B 1 21 ? 54.766 -25.223 -8.586 1.00 27.69 21 ASN B C 1
ATOM 2330 O O . ASN B 1 21 ? 54.667 -26.001 -9.539 1.00 32.26 21 ASN B O 1
ATOM 2335 N N . THR B 1 22 ? 54.246 -25.491 -7.387 1.00 26.15 22 THR B N 1
ATOM 2336 C CA . THR B 1 22 ? 53.399 -26.686 -7.166 1.00 24.93 22 THR B CA 1
ATOM 2337 C C . THR B 1 22 ? 52.093 -26.259 -6.523 1.00 24.30 22 THR B C 1
ATOM 2338 O O . THR B 1 22 ? 52.062 -25.288 -5.698 1.00 25.26 22 THR B O 1
ATOM 2342 N N . ALA B 1 23 ? 51.067 -27.021 -6.832 1.00 23.49 23 ALA B N 1
ATOM 2343 C CA . ALA B 1 23 ? 49.719 -26.759 -6.311 1.00 23.96 23 ALA B CA 1
ATOM 2344 C C . ALA B 1 23 ? 48.997 -28.085 -6.192 1.00 22.35 23 ALA B C 1
ATOM 2345 O O . ALA B 1 23 ? 49.432 -29.080 -6.831 1.00 21.89 23 ALA B O 1
ATOM 2347 N N . THR B 1 24 ? 47.945 -28.110 -5.374 1.00 22.31 24 THR B N 1
ATOM 2348 C CA . THR B 1 24 ? 47.022 -29.259 -5.289 1.00 22.75 24 THR B CA 1
ATOM 2349 C C . THR B 1 24 ? 45.670 -28.768 -5.810 1.00 23.66 24 THR B C 1
ATOM 2350 O O . THR B 1 24 ? 45.161 -27.759 -5.288 1.00 21.27 24 THR B O 1
ATOM 2354 N N . THR B 1 25 ? 45.134 -29.451 -6.822 1.00 25.42 25 THR B N 1
ATOM 2355 C CA . THR B 1 25 ? 43.762 -29.205 -7.331 1.00 24.56 25 THR B CA 1
ATOM 2356 C C . THR B 1 25 ? 42.729 -29.349 -6.210 1.00 23.27 25 THR B C 1
ATOM 2357 O O . THR B 1 25 ? 42.758 -30.321 -5.412 1.00 24.21 25 THR B O 1
ATOM 2361 N N . ILE B 1 26 ? 41.819 -28.380 -6.134 1.00 21.81 26 ILE B N 1
ATOM 2362 C CA . ILE B 1 26 ? 40.612 -28.493 -5.297 1.00 22.53 26 ILE B CA 1
ATOM 2363 C C . ILE B 1 26 ? 39.465 -28.910 -6.217 1.00 26.99 26 ILE B C 1
ATOM 2364 O O . ILE B 1 26 ? 39.049 -28.097 -7.087 1.00 28.32 26 ILE B O 1
ATOM 2369 N N . GLU B 1 27 ? 38.987 -30.136 -6.049 1.00 27.83 27 GLU B N 1
ATOM 2370 C CA . GLU B 1 27 ? 38.057 -30.771 -7.012 1.00 27.72 27 GLU B CA 1
ATOM 2371 C C . GLU B 1 27 ? 36.703 -30.044 -7.011 1.00 26.60 27 GLU B C 1
ATOM 2372 O O . GLU B 1 27 ? 36.258 -29.617 -5.953 1.00 27.23 27 GLU B O 1
ATOM 2378 N N . GLY B 1 28 ? 36.082 -29.905 -8.188 1.00 28.77 28 GLY B N 1
ATOM 2379 C CA . GLY B 1 28 ? 34.667 -29.509 -8.312 1.00 27.46 28 GLY B CA 1
ATOM 2380 C C . GLY B 1 28 ? 34.481 -28.018 -8.554 1.00 30.44 28 GLY B C 1
ATOM 2381 O O . GLY B 1 28 ? 33.336 -27.542 -8.399 1.00 32.30 28 GLY B O 1
ATOM 2382 N N . PHE B 1 29 ? 35.546 -27.303 -8.917 1.00 30.31 29 PHE B N 1
ATOM 2383 C CA . PHE B 1 29 ? 35.568 -25.824 -9.080 1.00 28.98 29 PHE B CA 1
ATOM 2384 C C . PHE B 1 29 ? 36.488 -25.453 -10.234 1.00 29.39 29 PHE B C 1
ATOM 2385 O O . PHE B 1 29 ? 37.632 -25.925 -10.300 1.00 33.12 29 PHE B O 1
ATOM 2393 N N . ALA B 1 30 ? 35.992 -24.606 -11.137 1.00 27.63 30 ALA B N 1
ATOM 2394 C CA . ALA B 1 30 ? 36.745 -24.123 -12.311 1.00 26.01 30 ALA B CA 1
ATOM 2395 C C . ALA B 1 30 ? 37.744 -23.058 -11.869 1.00 23.47 30 ALA B C 1
ATOM 2396 O O . ALA B 1 30 ? 38.741 -22.877 -12.577 1.00 23.34 30 ALA B O 1
ATOM 2398 N N . ASN B 1 31 ? 37.482 -22.369 -10.762 1.00 24.33 31 ASN B N 1
ATOM 2399 C CA . ASN B 1 31 ? 38.330 -21.214 -10.359 1.00 22.31 31 ASN B CA 1
ATOM 2400 C C . ASN B 1 31 ? 38.026 -20.834 -8.913 1.00 21.37 31 ASN B C 1
ATOM 2401 O O . ASN B 1 31 ? 37.060 -21.348 -8.326 1.00 23.64 31 ASN B O 1
ATOM 2406 N N . VAL B 1 32 ? 38.812 -19.918 -8.353 1.00 23.62 32 VAL B N 1
ATOM 2407 C CA . VAL B 1 32 ? 38.750 -19.567 -6.904 1.00 20.78 32 VAL B CA 1
ATOM 2408 C C . VAL B 1 32 ? 37.408 -18.887 -6.599 1.00 22.76 32 VAL B C 1
ATOM 2409 O O . VAL B 1 32 ? 36.920 -19.007 -5.473 1.00 19.40 32 VAL B O 1
ATOM 2413 N N . GLY B 1 33 ? 36.877 -18.121 -7.557 1.00 23.90 33 GLY B N 1
ATOM 2414 C CA . GLY B 1 33 ? 35.545 -17.491 -7.432 1.00 23.17 33 GLY B CA 1
ATOM 2415 C C . GLY B 1 33 ? 34.465 -18.516 -7.169 1.00 20.82 33 GLY B C 1
ATOM 2416 O O . GLY B 1 33 ? 33.685 -18.331 -6.232 1.00 22.52 33 GLY B O 1
ATOM 2417 N N . GLU B 1 34 ? 34.455 -19.588 -7.942 1.00 21.82 34 GLU B N 1
ATOM 2418 C CA . GLU B 1 34 ? 33.467 -20.689 -7.784 1.00 24.79 34 GLU B CA 1
ATOM 2419 C C . GLU B 1 34 ? 33.601 -21.320 -6.395 1.00 21.57 34 GLU B C 1
ATOM 2420 O O . GLU B 1 34 ? 32.614 -21.463 -5.684 1.00 22.39 34 GLU B O 1
ATOM 2426 N N . LEU B 1 35 ? 34.822 -21.611 -5.980 1.00 22.05 35 LEU B N 1
ATOM 2427 C CA . LEU B 1 35 ? 35.106 -22.138 -4.625 1.00 21.61 35 LEU B CA 1
ATOM 2428 C C . LEU B 1 35 ? 34.537 -21.222 -3.540 1.00 21.34 35 LEU B C 1
ATOM 2429 O O . LEU B 1 35 ? 33.943 -21.754 -2.592 1.00 21.18 35 LEU B O 1
ATOM 2434 N N . LEU B 1 36 ? 34.699 -19.897 -3.689 1.00 20.50 36 LEU B N 1
ATOM 2435 C CA . LEU B 1 36 ? 34.368 -18.941 -2.618 1.00 20.50 36 LEU B CA 1
ATOM 2436 C C . LEU B 1 36 ? 32.853 -18.874 -2.451 1.00 18.83 36 LEU B C 1
ATOM 2437 O O . LEU B 1 36 ? 32.416 -18.453 -1.392 1.00 19.87 36 LEU B O 1
ATOM 2442 N N . GLN B 1 37 ? 32.096 -19.344 -3.445 1.00 20.58 37 GLN B N 1
ATOM 2443 C CA . GLN B 1 37 ? 30.614 -19.397 -3.360 1.00 22.17 37 GLN B CA 1
ATOM 2444 C C . GLN B 1 37 ? 30.229 -20.409 -2.279 1.00 26.27 37 GLN B C 1
ATOM 2445 O O . GLN B 1 37 ? 29.116 -20.295 -1.766 1.00 28.52 37 GLN B O 1
ATOM 2451 N N . GLU B 1 38 ? 31.108 -21.353 -1.925 1.00 24.86 38 GLU B N 1
ATOM 2452 C CA . GLU B 1 38 ? 30.821 -22.371 -0.871 1.00 25.01 38 GLU B CA 1
ATOM 2453 C C . GLU B 1 38 ? 31.160 -21.803 0.508 1.00 25.53 38 GLU B C 1
ATOM 2454 O O . GLU B 1 38 ? 32.287 -21.320 0.686 1.00 22.66 38 GLU B O 1
ATOM 2460 N N . SER B 1 39 ? 30.249 -21.890 1.472 1.00 26.19 39 SER B N 1
ATOM 2461 C CA . SER B 1 39 ? 30.457 -21.351 2.843 1.00 29.00 39 SER B CA 1
ATOM 2462 C C . SER B 1 39 ? 31.653 -22.047 3.528 1.00 27.93 39 SER B C 1
ATOM 2463 O O . SER B 1 39 ? 32.357 -21.366 4.303 1.00 25.04 39 SER B O 1
ATOM 2466 N N . ASN B 1 40 ? 31.914 -23.324 3.201 1.00 26.79 40 ASN B N 1
ATOM 2467 C CA . ASN B 1 40 ? 33.046 -24.118 3.755 1.00 27.82 40 ASN B CA 1
ATOM 2468 C C . ASN B 1 40 ? 34.251 -24.088 2.795 1.00 25.06 40 ASN B C 1
ATOM 2469 O O . ASN B 1 40 ? 34.980 -25.106 2.716 1.00 22.58 40 ASN B O 1
ATOM 2474 N N . TRP B 1 41 ? 34.501 -22.979 2.091 1.00 23.35 41 TRP B N 1
ATOM 2475 C CA . TRP B 1 41 ? 35.626 -22.924 1.107 1.00 22.55 41 TRP B CA 1
ATOM 2476 C C . TRP B 1 41 ? 36.969 -23.224 1.798 1.00 22.15 41 TRP B C 1
ATOM 2477 O O . TRP B 1 41 ? 37.824 -23.902 1.172 1.00 20.41 41 TRP B O 1
ATOM 2488 N N . ARG B 1 42 ? 37.181 -22.719 3.017 1.00 22.52 42 ARG B N 1
ATOM 2489 C CA . ARG B 1 42 ? 38.469 -22.909 3.754 1.00 22.55 42 ARG B CA 1
ATOM 2490 C C . ARG B 1 42 ? 38.698 -24.418 3.949 1.00 23.61 42 ARG B C 1
ATOM 2491 O O . ARG B 1 42 ? 39.781 -24.914 3.565 1.00 22.47 42 ARG B O 1
ATOM 2499 N N . GLU B 1 43 ? 37.695 -25.139 4.465 1.00 26.95 43 GLU B N 1
ATOM 2500 C CA . GLU B 1 43 ? 37.711 -26.627 4.640 1.00 28.09 43 GLU B CA 1
ATOM 2501 C C . GLU B 1 43 ? 38.060 -27.313 3.312 1.00 28.52 43 GLU B C 1
ATOM 2502 O O . GLU B 1 43 ? 38.979 -28.170 3.276 1.00 26.45 43 GLU B O 1
ATOM 2508 N N . LEU B 1 44 ? 37.358 -26.987 2.230 1.00 26.11 44 LEU B N 1
ATOM 2509 C CA . LEU B 1 44 ? 37.580 -27.673 0.935 1.00 24.69 44 LEU B CA 1
ATOM 2510 C C . LEU B 1 44 ? 39.045 -27.452 0.507 1.00 23.93 44 LEU B C 1
ATOM 2511 O O . LEU B 1 44 ? 39.662 -28.387 -0.056 1.00 23.92 44 LEU B O 1
ATOM 2516 N N . ALA B 1 45 ? 39.587 -26.255 0.754 1.00 22.01 45 ALA B N 1
ATOM 2517 C CA . ALA B 1 45 ? 40.962 -25.868 0.359 1.00 22.62 45 ALA B CA 1
ATOM 2518 C C . ALA B 1 45 ? 41.961 -26.646 1.222 1.00 22.20 45 ALA B C 1
ATOM 2519 O O . ALA B 1 45 ? 42.973 -27.160 0.661 1.00 21.41 45 ALA B O 1
ATOM 2521 N N . GLU B 1 46 ? 41.655 -26.777 2.514 1.00 23.38 46 GLU B N 1
ATOM 2522 C CA . GLU B 1 46 ? 42.512 -27.521 3.478 1.00 24.01 46 GLU B CA 1
ATOM 2523 C C . GLU B 1 46 ? 42.519 -29.020 3.111 1.00 25.72 46 GLU B C 1
ATOM 2524 O O . GLU B 1 46 ? 43.465 -29.703 3.494 1.00 25.31 46 GLU B O 1
ATOM 2530 N N . ASN B 1 47 ? 41.512 -29.523 2.393 1.00 25.42 47 ASN B N 1
ATOM 2531 C CA . ASN B 1 47 ? 41.403 -30.963 2.031 1.00 23.24 47 ASN B CA 1
ATOM 2532 C C . ASN B 1 47 ? 41.574 -31.184 0.528 1.00 25.21 47 ASN B C 1
ATOM 2533 O O . ASN B 1 47 ? 41.147 -32.255 0.018 1.00 26.08 47 ASN B O 1
ATOM 2538 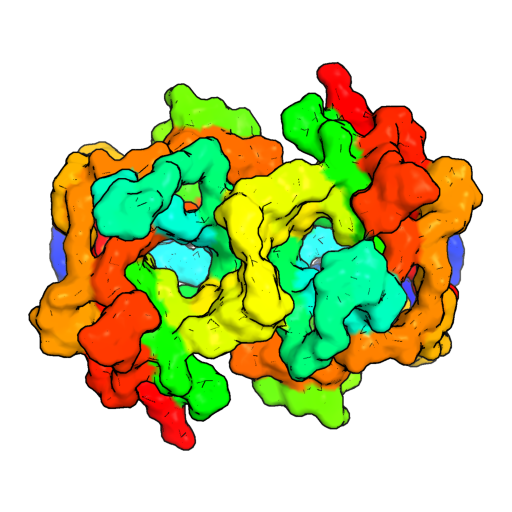N N . ALA B 1 48 ? 42.241 -30.270 -0.161 1.00 24.91 48 ALA B N 1
ATOM 2539 C CA . ALA B 1 48 ? 42.522 -30.385 -1.611 1.00 24.18 48 ALA B CA 1
ATOM 2540 C C . ALA B 1 48 ? 43.053 -31.795 -1.910 1.00 27.43 48 ALA B C 1
ATOM 2541 O O . ALA B 1 48 ? 44.025 -32.230 -1.248 1.00 23.36 48 ALA B O 1
ATOM 2543 N N . ALA B 1 49 ? 42.456 -32.484 -2.888 1.00 25.73 49 ALA B N 1
ATOM 2544 C CA . ALA B 1 49 ? 42.716 -33.919 -3.133 1.00 26.36 49 ALA B CA 1
ATOM 2545 C C . ALA B 1 49 ? 42.652 -34.252 -4.622 1.00 29.76 49 ALA B C 1
ATOM 2546 O O . ALA B 1 49 ? 42.828 -35.438 -4.970 1.00 31.06 49 ALA B O 1
ATOM 2548 N N . GLY B 1 50 ? 42.543 -33.239 -5.481 1.00 29.53 50 GLY B N 1
ATOM 2549 C CA . GLY B 1 50 ? 42.674 -33.418 -6.930 1.00 30.98 50 GLY B CA 1
ATOM 2550 C C . GLY B 1 50 ? 44.114 -33.605 -7.373 1.00 32.34 50 GLY B C 1
ATOM 2551 O O . GLY B 1 50 ? 45.037 -33.808 -6.522 1.00 30.52 50 GLY B O 1
ATOM 2552 N N . GLU B 1 51 ? 44.315 -33.503 -8.684 1.00 32.28 51 GLU B N 1
ATOM 2553 C CA . GLU B 1 51 ? 45.615 -33.753 -9.329 1.00 33.02 51 GLU B CA 1
ATOM 2554 C C . GLU B 1 51 ? 46.641 -32.822 -8.691 1.00 32.24 51 GLU B C 1
ATOM 2555 O O . GLU B 1 51 ? 46.300 -31.672 -8.373 1.00 30.64 51 GLU B O 1
ATOM 2561 N N . ALA B 1 52 ? 47.842 -33.325 -8.446 1.00 29.15 52 ALA B N 1
ATOM 2562 C CA . ALA B 1 52 ? 48.990 -32.504 -8.022 1.00 29.72 52 ALA B CA 1
ATOM 2563 C C . ALA B 1 52 ? 49.444 -31.799 -9.295 1.00 31.73 52 ALA B C 1
ATOM 2564 O O . ALA B 1 52 ? 49.397 -32.465 -10.331 1.00 32.39 52 ALA B O 1
ATOM 2566 N N . VAL B 1 53 ? 49.729 -30.501 -9.281 1.00 28.78 53 VAL B N 1
ATOM 2567 C CA . VAL B 1 53 ? 50.137 -29.824 -10.545 1.00 32.75 53 VAL B CA 1
ATOM 2568 C C . VAL B 1 53 ? 51.473 -29.132 -10.328 1.00 29.88 53 VAL B C 1
ATOM 2569 O O . VAL B 1 53 ? 51.703 -28.622 -9.234 1.00 25.37 53 VAL B O 1
ATOM 2573 N N . THR B 1 54 ? 52.306 -29.108 -11.367 1.00 27.51 54 THR B N 1
ATOM 2574 C CA . THR B 1 54 ? 53.518 -28.269 -11.419 1.00 29.40 54 THR B CA 1
ATOM 2575 C C . THR B 1 54 ? 53.231 -27.199 -12.454 1.00 29.64 54 THR B C 1
ATOM 2576 O O . THR B 1 54 ? 52.850 -27.581 -13.534 1.00 34.87 54 THR B O 1
ATOM 2580 N N . PHE B 1 55 ? 53.306 -25.921 -12.108 1.00 28.92 55 PHE B N 1
ATOM 2581 C CA . PHE B 1 55 ? 52.778 -24.863 -13.001 1.00 29.12 55 PHE B CA 1
ATOM 2582 C C . PHE B 1 55 ? 53.888 -23.860 -13.305 1.00 30.14 55 PHE B C 1
ATOM 2583 O O . PHE B 1 55 ? 54.751 -23.612 -12.443 1.00 29.41 55 PHE B O 1
ATOM 2591 N N . GLU B 1 56 ? 53.894 -23.332 -14.539 1.00 28.02 56 GLU B N 1
ATOM 2592 C CA . GLU B 1 56 ? 54.703 -22.154 -14.922 1.00 29.89 56 GLU B CA 1
ATOM 2593 C C . GLU B 1 56 ? 53.891 -20.907 -14.562 1.00 27.67 56 GLU B C 1
ATOM 2594 O O . GLU B 1 56 ? 52.674 -21.027 -14.485 1.00 27.48 56 GLU B O 1
ATOM 2600 N N . ASN B 1 57 ? 54.534 -19.761 -14.384 1.00 28.75 57 ASN B N 1
ATOM 2601 C CA . ASN B 1 57 ? 53.863 -18.488 -14.010 1.00 31.92 57 ASN B CA 1
ATOM 2602 C C . ASN B 1 57 ? 52.778 -18.107 -15.040 1.00 32.30 57 ASN B C 1
ATOM 2603 O O . ASN B 1 57 ? 51.683 -17.710 -14.615 1.00 29.51 57 ASN B O 1
ATOM 2608 N N . LYS B 1 58 ? 53.022 -18.311 -16.338 1.00 32.04 58 LYS B N 1
ATOM 2609 C CA . LYS B 1 58 ? 52.043 -17.980 -17.415 1.00 33.64 58 LYS B CA 1
ATOM 2610 C C . LYS B 1 58 ? 50.830 -18.915 -17.353 1.00 32.01 58 LYS B C 1
ATOM 2611 O O . LYS B 1 58 ? 49.876 -18.704 -18.095 1.00 29.24 58 LYS B O 1
ATOM 2617 N N . GLU B 1 59 ? 50.841 -19.958 -16.521 1.00 30.36 59 GLU B N 1
ATOM 2618 C CA . GLU B 1 59 ? 49.685 -20.885 -16.430 1.00 27.60 59 GLU B CA 1
ATOM 2619 C C . GLU B 1 59 ? 48.735 -20.417 -15.324 1.00 26.45 59 GLU B C 1
ATOM 2620 O O . GLU B 1 59 ? 47.680 -21.021 -15.177 1.00 27.97 59 GLU B O 1
ATOM 2626 N N . LEU B 1 60 ? 49.107 -19.373 -14.591 1.00 26.79 60 LEU B N 1
ATOM 2627 C CA . LEU B 1 60 ? 48.191 -18.724 -13.618 1.00 25.48 60 LEU B CA 1
ATOM 2628 C C . LEU B 1 60 ? 47.179 -17.876 -14.398 1.00 23.67 60 LEU B C 1
ATOM 2629 O O . LEU B 1 60 ? 47.619 -17.101 -15.286 1.00 25.25 60 LEU B O 1
ATOM 2634 N N . ASP B 1 61 ? 45.901 -18.084 -14.094 1.00 24.67 61 ASP B N 1
ATOM 2635 C CA . ASP B 1 61 ? 44.761 -17.265 -14.568 1.00 22.11 61 ASP B CA 1
ATOM 2636 C C . ASP B 1 61 ? 44.528 -16.147 -13.541 1.00 22.93 61 ASP B C 1
ATOM 2637 O O . ASP B 1 61 ? 45.058 -16.245 -12.394 1.00 17.08 61 ASP B O 1
ATOM 2642 N N . ALA B 1 62 ? 43.735 -15.144 -13.923 1.00 20.78 62 ALA B N 1
ATOM 2643 C CA . ALA B 1 62 ? 43.193 -14.121 -13.003 1.00 20.34 62 ALA B CA 1
ATOM 2644 C C . ALA B 1 62 ? 42.673 -14.854 -11.762 1.00 18.64 62 ALA B C 1
ATOM 2645 O O . ALA B 1 62 ? 41.899 -15.847 -11.917 1.00 19.65 62 ALA B O 1
ATOM 2647 N N . VAL B 1 63 ? 43.088 -14.439 -10.563 1.00 19.20 63 VAL B N 1
ATOM 2648 C CA . VAL B 1 63 ? 42.894 -15.322 -9.375 1.00 18.37 63 VAL B CA 1
ATOM 2649 C C . VAL B 1 63 ? 41.385 -15.541 -9.191 1.00 18.19 63 VAL B C 1
ATOM 2650 O O . VAL B 1 63 ? 40.958 -16.663 -9.000 1.00 19.25 63 VAL B O 1
ATOM 2654 N N . VAL B 1 64 ? 40.590 -14.497 -9.302 1.00 18.73 64 VAL B N 1
ATOM 2655 C CA . VAL B 1 64 ? 39.101 -14.631 -9.390 1.00 18.33 64 VAL B CA 1
ATOM 2656 C C . VAL B 1 64 ? 38.729 -14.102 -10.753 1.00 16.88 64 VAL B C 1
ATOM 2657 O O . VAL B 1 64 ? 38.735 -12.885 -10.952 1.00 16.38 64 VAL B O 1
ATOM 2661 N N . PRO B 1 65 ? 38.535 -14.985 -11.762 1.00 18.02 65 PRO B N 1
ATOM 2662 C CA . PRO B 1 65 ? 38.402 -14.507 -13.133 1.00 18.60 65 PRO B CA 1
ATOM 2663 C C . PRO B 1 65 ? 37.004 -13.996 -13.493 1.00 18.59 65 PRO B C 1
ATOM 2664 O O . PRO B 1 65 ? 36.925 -13.288 -14.488 1.00 18.89 65 PRO B O 1
ATOM 2668 N N . ALA B 1 66 ? 35.961 -14.369 -12.737 1.00 18.37 66 ALA B N 1
ATOM 2669 C CA . ALA B 1 66 ? 34.550 -13.997 -13.028 1.00 19.15 66 ALA B CA 1
ATOM 2670 C C . ALA B 1 66 ? 33.845 -13.430 -11.802 1.00 19.24 66 ALA B C 1
ATOM 2671 O O . ALA B 1 66 ? 32.721 -13.842 -11.490 1.00 18.45 66 ALA B O 1
ATOM 2673 N N . PRO B 1 67 ? 34.398 -12.389 -11.120 1.00 16.46 67 PRO B N 1
ATOM 2674 C CA . PRO B 1 67 ? 33.663 -11.742 -10.043 1.00 17.06 67 PRO B CA 1
ATOM 2675 C C . PRO B 1 67 ? 32.456 -11.049 -10.673 1.00 17.61 67 PRO B C 1
ATOM 2676 O O . PRO B 1 67 ? 32.536 -10.674 -11.855 1.00 18.81 67 PRO B O 1
ATOM 2680 N N . LYS B 1 68 ? 31.388 -10.875 -9.908 1.00 17.83 68 LYS B N 1
ATOM 2681 C CA . LYS B 1 68 ? 30.218 -10.101 -10.377 1.00 18.13 68 LYS B CA 1
ATOM 2682 C C . LYS B 1 68 ? 30.493 -8.597 -10.247 1.00 17.49 68 LYS B C 1
ATOM 2683 O O . LYS B 1 68 ? 29.909 -7.826 -1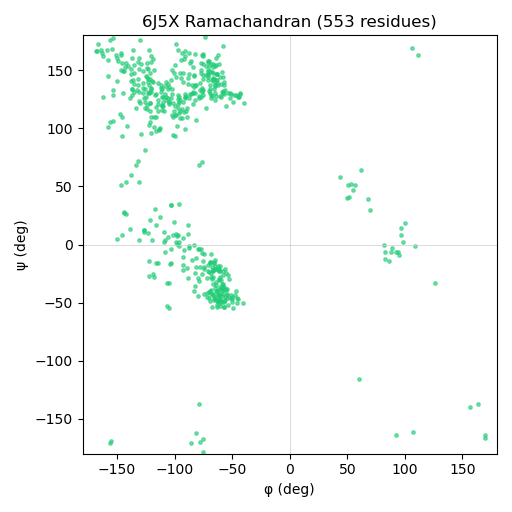1.027 1.00 18.23 68 LYS B O 1
ATOM 2689 N N . LYS B 1 69 ? 31.334 -8.192 -9.291 1.00 17.21 69 LYS B N 1
ATOM 2690 C CA . LYS B 1 69 ? 31.657 -6.773 -9.030 1.00 16.63 69 LYS B CA 1
ATOM 2691 C C . LYS B 1 69 ? 33.156 -6.635 -8.805 1.00 16.56 69 LYS B C 1
ATOM 2692 O O . LYS B 1 69 ? 33.743 -7.422 -8.040 1.00 16.59 69 LYS B O 1
ATOM 2698 N N . ILE B 1 70 ? 33.743 -5.712 -9.541 1.00 17.20 70 ILE B N 1
ATOM 2699 C CA . ILE B 1 70 ? 35.101 -5.169 -9.287 1.00 17.04 70 ILE B CA 1
ATOM 2700 C C . ILE B 1 70 ? 34.898 -3.687 -9.021 1.00 17.05 70 ILE B C 1
ATOM 2701 O O . ILE B 1 70 ? 34.736 -2.934 -9.982 1.00 17.26 70 ILE B O 1
ATOM 2706 N N . VAL B 1 71 ? 34.917 -3.307 -7.743 1.00 16.60 71 VAL B N 1
ATOM 2707 C CA . VAL B 1 71 ? 34.703 -1.903 -7.320 1.00 16.89 71 VAL B CA 1
ATOM 2708 C C . VAL B 1 71 ? 36.079 -1.298 -7.051 1.00 16.69 71 VAL B C 1
ATOM 2709 O O . VAL B 1 71 ? 36.774 -1.769 -6.122 1.00 15.60 71 VAL B O 1
ATOM 2713 N N . CYS B 1 72 ? 36.468 -0.348 -7.908 1.00 16.18 72 CYS B N 1
ATOM 2714 C CA . CYS B 1 72 ? 37.774 0.319 -7.904 1.00 15.91 72 CYS B CA 1
ATOM 2715 C C . CYS B 1 72 ? 37.644 1.586 -7.068 1.00 16.63 72 CYS B C 1
ATOM 2716 O O . CYS B 1 72 ? 36.606 2.259 -7.172 1.00 16.40 72 CYS B O 1
ATOM 2719 N N . VAL B 1 73 ? 38.674 1.858 -6.280 1.00 17.62 73 VAL B N 1
ATOM 2720 C CA . VAL B 1 73 ? 38.697 3.027 -5.356 1.00 19.64 73 VAL B CA 1
ATOM 2721 C C . VAL B 1 73 ? 39.685 4.020 -5.935 1.00 23.02 73 VAL B C 1
ATOM 2722 O O . VAL B 1 73 ? 40.769 3.582 -6.291 1.00 24.83 73 VAL B O 1
ATOM 2726 N N . GLY B 1 74 ? 39.260 5.284 -6.063 1.00 24.84 74 GLY B N 1
ATOM 2727 C CA . GLY B 1 74 ? 40.109 6.415 -6.485 1.00 27.06 74 GLY B CA 1
ATOM 2728 C C . GLY B 1 74 ? 40.693 7.161 -5.294 1.00 28.31 74 GLY B C 1
ATOM 2729 O O . GLY B 1 74 ? 40.014 7.276 -4.251 1.00 28.14 74 GLY B O 1
ATOM 2730 N N . 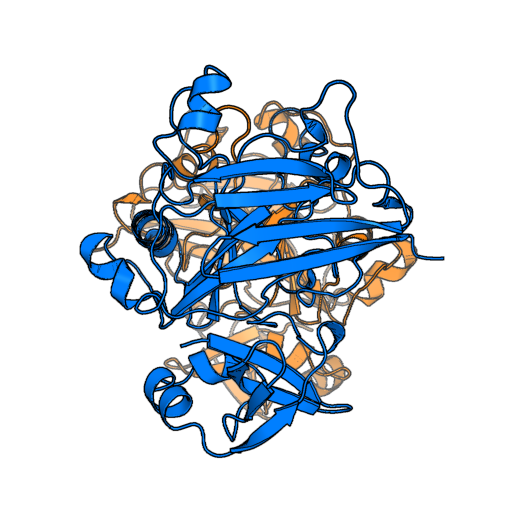LEU B 1 75 ? 41.923 7.627 -5.413 1.00 26.56 75 LEU B N 1
ATOM 2731 C CA . LEU B 1 75 ? 42.451 8.670 -4.501 1.00 27.88 75 LEU B CA 1
ATOM 2732 C C . LEU B 1 75 ? 42.456 8.158 -3.058 1.00 25.52 75 LEU B C 1
ATOM 2733 O O . LEU B 1 75 ? 41.764 8.736 -2.232 1.00 26.48 75 LEU B O 1
ATOM 2738 N N . ASN B 1 76 ? 43.245 7.127 -2.781 1.00 24.35 76 ASN B N 1
ATOM 2739 C CA . ASN B 1 76 ? 43.254 6.417 -1.484 1.00 26.35 76 ASN B CA 1
ATOM 2740 C C . ASN B 1 76 ? 44.671 6.341 -0.902 1.00 26.13 76 ASN B C 1
ATOM 2741 O O . ASN B 1 76 ? 44.867 5.575 0.076 1.00 25.24 76 ASN B O 1
ATOM 2746 N N . TYR B 1 77 ? 45.628 7.081 -1.476 1.00 27.34 77 TYR B N 1
ATOM 2747 C CA . TYR B 1 77 ? 46.987 7.308 -0.910 1.00 29.03 77 TYR B CA 1
ATOM 2748 C C . TYR B 1 77 ? 47.294 8.817 -0.999 1.00 31.01 77 TYR B C 1
ATOM 2749 O O . TYR B 1 77 ? 46.994 9.434 -2.041 1.00 28.38 77 TYR B O 1
ATOM 2758 N N . ALA B 1 78 ? 47.801 9.424 0.082 1.00 34.08 78 ALA B N 1
ATOM 2759 C CA . ALA B 1 78 ? 48.116 10.876 0.187 1.00 33.45 78 ALA B CA 1
ATOM 2760 C C . ALA B 1 78 ? 48.970 11.332 -1.005 1.00 31.54 78 ALA B C 1
ATOM 2761 O O . ALA B 1 78 ? 48.595 12.337 -1.652 1.00 33.99 78 ALA B O 1
ATOM 2763 N N . ASN B 1 79 ? 50.048 10.601 -1.300 1.00 33.05 79 ASN B N 1
ATOM 2764 C CA . ASN B 1 79 ? 51.043 10.995 -2.337 1.00 34.74 79 ASN B CA 1
ATOM 2765 C C . ASN B 1 79 ? 50.369 10.986 -3.714 1.00 38.90 79 ASN B C 1
ATOM 2766 O O . ASN B 1 79 ? 50.660 11.906 -4.503 1.00 35.33 79 ASN B O 1
ATOM 2771 N N . HIS B 1 80 ? 49.469 10.026 -3.984 1.00 35.58 80 HIS B N 1
ATOM 2772 C CA . HIS B 1 80 ? 48.761 9.934 -5.283 1.00 31.21 80 HIS B CA 1
ATOM 2773 C C . HIS B 1 80 ? 47.779 11.094 -5.404 1.00 31.11 80 HIS B C 1
ATOM 2774 O O . HIS B 1 80 ? 47.768 11.739 -6.468 1.00 26.60 80 HIS B O 1
ATOM 2781 N N . ILE B 1 81 ? 47.014 11.347 -4.337 1.00 30.66 81 ILE B N 1
ATOM 2782 C CA . ILE B 1 81 ? 46.074 12.500 -4.200 1.00 36.59 81 ILE B CA 1
ATOM 2783 C C . ILE B 1 81 ? 46.828 13.783 -4.585 1.00 37.65 81 ILE B C 1
ATOM 2784 O O . ILE B 1 81 ? 46.345 14.508 -5.511 1.00 37.75 81 ILE B O 1
ATOM 2789 N N . LYS B 1 82 ? 47.976 14.033 -3.942 1.00 37.96 82 LYS B N 1
ATOM 2790 C CA . LYS B 1 82 ? 48.806 15.250 -4.182 1.00 43.70 82 LYS B CA 1
ATOM 2791 C C . LYS B 1 82 ? 49.211 15.349 -5.662 1.00 41.37 82 LYS B C 1
ATOM 2792 O O . LYS B 1 82 ? 48.917 16.389 -6.282 1.00 44.92 82 LYS B O 1
ATOM 2798 N N . GLU B 1 83 ? 49.819 14.307 -6.224 1.00 37.46 83 GLU B N 1
ATOM 2799 C CA . GLU B 1 83 ? 50.368 14.328 -7.609 1.00 38.80 83 GLU B CA 1
ATOM 2800 C C . GLU B 1 83 ? 49.255 14.566 -8.647 1.00 38.73 83 GLU B C 1
ATOM 2801 O O . GLU B 1 83 ? 49.588 15.038 -9.739 1.00 35.78 83 GLU B O 1
ATOM 2807 N N . MET B 1 84 ? 47.986 14.283 -8.334 1.00 34.70 84 MET B N 1
ATOM 2808 C CA . MET B 1 84 ? 46.855 14.441 -9.295 1.00 36.66 84 MET B CA 1
ATOM 2809 C C . MET B 1 84 ? 46.116 15.763 -9.053 1.00 38.14 84 MET B C 1
ATOM 2810 O O . MET B 1 84 ? 45.064 15.954 -9.684 1.00 47.58 84 MET B O 1
ATOM 2815 N N . GLY B 1 85 ? 46.655 16.643 -8.201 1.00 43.61 85 GLY B N 1
ATOM 2816 C CA . GLY B 1 85 ? 46.120 17.987 -7.915 1.00 42.28 85 GLY B CA 1
ATOM 2817 C C . GLY B 1 85 ? 44.796 17.939 -7.170 1.00 45.36 85 GLY B C 1
ATOM 2818 O O . GLY B 1 85 ? 43.927 18.773 -7.480 1.00 46.60 85 GLY B O 1
ATOM 2819 N N . ARG B 1 86 ? 44.643 17.009 -6.220 1.00 46.05 86 ARG B N 1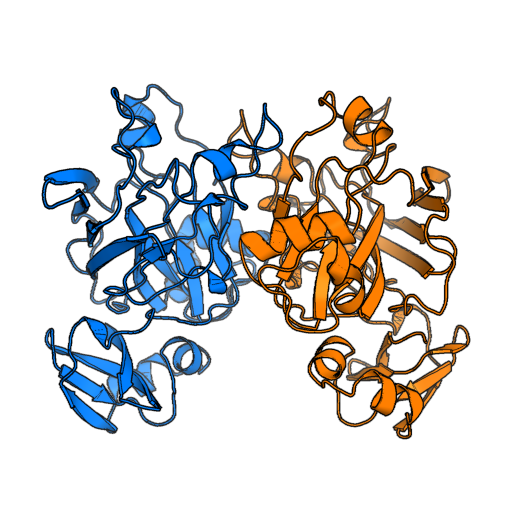
ATOM 2820 C CA . ARG B 1 86 ? 43.359 16.732 -5.512 1.00 44.55 86 ARG B CA 1
ATOM 2821 C C . ARG B 1 86 ? 43.483 16.989 -4.008 1.00 40.22 86 ARG B C 1
ATOM 2822 O O . ARG B 1 86 ? 44.604 16.967 -3.477 1.00 37.42 86 ARG B O 1
ATOM 2830 N N . ASP B 1 87 ? 42.337 17.178 -3.351 1.00 40.39 87 ASP B N 1
ATOM 2831 C CA . ASP B 1 87 ? 42.229 17.286 -1.874 1.00 42.62 87 ASP B CA 1
ATOM 2832 C C . ASP B 1 87 ? 42.075 15.881 -1.275 1.00 40.56 87 ASP B C 1
ATOM 2833 O O . ASP B 1 87 ? 41.462 15.023 -1.949 1.00 32.58 87 ASP B O 1
ATOM 2838 N N . LEU B 1 88 ? 42.625 15.688 -0.070 1.00 41.10 88 LEU B N 1
ATOM 2839 C CA . LEU B 1 88 ? 42.424 14.498 0.806 1.00 43.86 88 LEU B CA 1
ATOM 2840 C C . LEU B 1 88 ? 40.924 14.328 1.018 1.00 42.53 88 LEU B C 1
ATOM 2841 O O . LEU B 1 88 ? 40.286 15.251 1.515 1.00 36.84 88 LEU B O 1
ATOM 2846 N N . PRO B 1 89 ? 40.307 13.187 0.615 1.00 43.46 89 PRO B N 1
ATOM 2847 C CA . PRO B 1 89 ? 38.845 13.080 0.543 1.00 43.68 89 PRO B CA 1
ATOM 2848 C C . PRO B 1 89 ? 38.181 12.725 1.881 1.00 42.65 89 PRO B C 1
ATOM 2849 O O . PRO B 1 89 ? 38.830 12.106 2.743 1.00 40.57 89 PRO B O 1
ATOM 2853 N N . ASP B 1 90 ? 36.922 13.146 2.028 1.00 42.18 90 ASP B N 1
ATOM 2854 C CA . ASP B 1 90 ? 36.034 12.814 3.174 1.00 44.53 90 ASP B CA 1
ATOM 2855 C C . ASP B 1 90 ? 35.281 11.518 2.861 1.00 37.13 90 ASP B C 1
ATOM 2856 O O . ASP B 1 90 ? 34.848 10.851 3.819 1.00 32.25 90 ASP B O 1
ATOM 2861 N N . THR B 1 91 ? 35.189 11.165 1.577 1.00 31.58 91 THR B N 1
ATOM 2862 C CA . THR B 1 91 ? 34.266 10.134 1.032 1.00 28.76 91 THR B CA 1
ATOM 2863 C C . THR B 1 91 ? 35.031 9.277 0.030 1.00 27.93 91 THR B C 1
ATOM 2864 O O . THR B 1 91 ? 35.733 9.836 -0.811 1.00 24.97 91 THR B O 1
ATOM 2868 N N . PRO B 1 92 ? 34.933 7.924 0.060 1.00 23.20 92 PRO B N 1
ATOM 2869 C CA . PRO B 1 92 ? 35.667 7.111 -0.915 1.00 23.27 92 PRO B CA 1
ATOM 2870 C C . PRO B 1 92 ? 35.167 7.417 -2.328 1.00 22.31 92 PRO B C 1
ATOM 2871 O O . PRO B 1 92 ? 33.962 7.655 -2.495 1.00 21.09 92 PRO B O 1
ATOM 2875 N N . THR B 1 93 ? 36.087 7.446 -3.295 1.00 20.12 93 THR B N 1
ATOM 2876 C CA . THR B 1 93 ? 35.755 7.560 -4.740 1.00 21.83 93 THR B CA 1
ATOM 2877 C C . THR B 1 93 ? 35.601 6.131 -5.277 1.00 19.39 93 THR B C 1
ATOM 2878 O O . THR B 1 93 ? 36.538 5.348 -5.076 1.00 19.70 93 THR B O 1
ATOM 2882 N N . LEU B 1 94 ? 34.495 5.830 -5.943 1.00 21.29 94 LEU B N 1
ATOM 2883 C CA . LEU B 1 94 ? 34.228 4.473 -6.510 1.00 19.34 94 LEU B CA 1
ATOM 2884 C C . LEU B 1 94 ? 33.968 4.558 -8.010 1.00 18.75 94 LEU B C 1
ATOM 2885 O O . LEU B 1 94 ? 33.264 5.468 -8.471 1.00 21.33 94 LEU B O 1
ATOM 2890 N N . PHE B 1 95 ? 34.464 3.568 -8.760 1.00 19.26 95 PHE B N 1
ATOM 2891 C CA . PHE B 1 95 ? 34.092 3.386 -10.181 1.00 18.18 95 PHE B CA 1
ATOM 2892 C C . PHE B 1 95 ? 34.276 1.926 -10.535 1.00 17.59 95 PHE B C 1
ATOM 2893 O O . PHE B 1 95 ? 34.851 1.156 -9.741 1.00 19.06 95 PHE B O 1
ATOM 2901 N N . VAL B 1 96 ? 33.773 1.541 -11.688 1.00 19.85 96 VAL B N 1
ATOM 2902 C CA . VAL B 1 96 ? 33.643 0.089 -11.975 1.00 17.31 96 VAL B CA 1
ATOM 2903 C C . VAL B 1 96 ? 34.604 -0.315 -13.085 1.00 16.86 96 VAL B C 1
ATOM 2904 O O . VAL B 1 96 ? 34.711 0.393 -14.084 1.00 16.72 96 VAL B O 1
ATOM 2908 N N . LYS B 1 97 ? 35.240 -1.452 -12.896 1.00 15.90 97 LYS B N 1
ATOM 2909 C CA . LYS B 1 97 ? 35.987 -2.215 -13.916 1.00 15.55 97 LYS B CA 1
ATOM 2910 C C . LYS B 1 97 ? 35.173 -3.472 -14.195 1.00 15.28 97 LYS B C 1
ATOM 2911 O O . LYS B 1 97 ? 34.811 -4.191 -13.222 1.00 14.97 97 LYS B O 1
ATOM 2917 N N . PHE B 1 98 ? 34.851 -3.762 -15.463 1.00 15.20 98 PHE B N 1
ATOM 2918 C CA . PHE B 1 98 ? 34.138 -5.025 -15.776 1.00 16.15 98 PHE B CA 1
ATOM 2919 C C . PHE B 1 98 ? 35.103 -6.206 -15.748 1.00 15.99 98 PHE B C 1
ATOM 2920 O O . PHE B 1 98 ? 36.295 -6.062 -16.029 1.00 15.50 98 PHE B O 1
ATOM 2928 N N . PRO B 1 99 ? 34.613 -7.415 -15.392 1.00 16.24 99 PRO B N 1
ATOM 2929 C CA . PRO B 1 99 ? 35.496 -8.557 -15.244 1.00 16.10 99 PRO B CA 1
ATOM 2930 C C . PRO B 1 99 ? 36.162 -8.972 -16.569 1.00 15.73 99 PRO B C 1
ATOM 2931 O O . PRO B 1 99 ? 37.225 -9.596 -16.487 1.00 15.13 99 PRO B O 1
ATOM 2935 N N . ASP B 1 100 ? 35.626 -8.543 -17.719 1.00 15.15 100 ASP B N 1
ATOM 2936 C CA . ASP B 1 100 ? 36.273 -8.760 -19.050 1.00 16.14 100 ASP B CA 1
ATOM 2937 C C . ASP B 1 100 ? 37.652 -8.071 -19.094 1.00 17.59 100 ASP B C 1
ATOM 2938 O O . ASP B 1 100 ? 38.429 -8.423 -19.961 1.00 18.07 100 ASP B O 1
ATOM 2943 N N . ALA B 1 101 ? 37.914 -7.055 -18.261 1.00 17.88 101 ALA B N 1
ATOM 2944 C CA . ALA B 1 101 ? 39.229 -6.380 -18.154 1.00 18.12 101 ALA B CA 1
ATOM 2945 C C . ALA B 1 101 ? 40.275 -7.316 -17.540 1.00 19.08 101 ALA B C 1
ATOM 2946 O O . ALA B 1 101 ? 41.452 -7.068 -17.836 1.00 18.14 101 ALA B O 1
ATOM 2948 N N . LEU B 1 102 ? 39.893 -8.328 -16.748 1.00 18.69 102 LEU B N 1
ATOM 2949 C CA . LEU B 1 102 ? 40.875 -9.156 -15.981 1.00 18.27 102 LEU B CA 1
ATOM 2950 C C . LEU B 1 102 ? 41.700 -10.069 -16.902 1.00 18.69 102 LEU B C 1
ATOM 2951 O O . LEU B 1 102 ? 41.162 -10.612 -17.877 1.00 18.33 102 LEU B O 1
ATOM 2956 N N . ILE B 1 103 ? 42.988 -10.214 -16.582 1.00 18.53 103 ILE B N 1
ATOM 2957 C CA . ILE B 1 103 ? 43.909 -11.191 -17.220 1.00 18.30 103 ILE B CA 1
ATOM 2958 C C . ILE B 1 103 ? 44.735 -11.852 -16.121 1.00 19.70 103 ILE B C 1
ATOM 2959 O O . ILE B 1 103 ? 44.755 -11.371 -14.975 1.00 18.57 103 ILE B O 1
ATOM 2964 N N . GLY B 1 104 ? 45.414 -12.919 -16.506 1.00 19.83 104 GLY B N 1
ATOM 2965 C CA . GLY B 1 104 ? 46.339 -13.633 -15.629 1.00 19.80 104 GLY B CA 1
ATOM 2966 C C . GLY B 1 104 ? 47.464 -12.717 -15.205 1.00 18.98 104 GLY B C 1
ATOM 2967 O O . GLY B 1 104 ? 47.775 -11.707 -15.846 1.00 20.25 104 GLY B O 1
ATOM 2968 N N . PRO B 1 105 ? 48.060 -13.050 -14.055 1.00 19.55 105 PRO B N 1
ATOM 2969 C CA . PRO B 1 105 ? 49.120 -12.244 -13.464 1.00 22.17 105 PRO B CA 1
ATOM 2970 C C . PRO B 1 105 ? 50.389 -12.121 -14.328 1.00 23.16 105 PRO B C 1
ATOM 2971 O O . PRO B 1 105 ? 51.135 -11.160 -14.124 1.00 24.10 105 PRO B O 1
ATOM 2975 N N . PHE B 1 106 ? 50.573 -13.017 -15.298 1.00 23.25 106 PHE B N 1
ATOM 2976 C CA . PHE B 1 106 ? 51.761 -12.979 -16.197 1.00 23.39 106 PHE B CA 1
ATOM 2977 C C . PHE B 1 106 ? 51.355 -12.809 -17.656 1.00 25.03 106 PHE B C 1
ATOM 2978 O O . PHE B 1 106 ? 52.272 -12.806 -18.513 1.00 24.62 106 PHE B O 1
ATOM 2986 N N . ASP B 1 107 ? 50.057 -12.642 -17.927 1.00 23.44 107 ASP B N 1
ATOM 2987 C CA . ASP B 1 107 ? 49.518 -12.568 -19.305 1.00 22.25 107 ASP B CA 1
ATOM 2988 C C . ASP B 1 107 ? 49.968 -11.263 -19.947 1.00 20.89 107 ASP B C 1
ATOM 2989 O O . ASP B 1 107 ? 50.168 -10.208 -19.259 1.00 20.09 107 ASP B O 1
ATOM 2994 N N . ASP B 1 108 ? 50.134 -11.330 -21.259 1.00 23.57 108 ASP B N 1
ATOM 2995 C CA . ASP B 1 108 ? 50.441 -10.146 -22.080 1.00 22.23 108 ASP B CA 1
ATOM 2996 C C . ASP B 1 108 ? 49.156 -9.322 -22.108 1.00 21.81 108 ASP B C 1
ATOM 2997 O O . ASP B 1 108 ? 48.071 -9.944 -22.114 1.00 20.89 108 ASP B O 1
ATOM 3002 N N . VAL B 1 109 ? 49.295 -8.008 -22.140 1.00 21.97 109 VAL B N 1
ATOM 3003 C CA . VAL B 1 109 ? 48.169 -7.066 -22.365 1.00 23.23 109 VAL B CA 1
ATOM 3004 C C . VAL B 1 109 ? 48.197 -6.695 -23.850 1.00 23.42 109 VAL B C 1
ATOM 3005 O O . VAL B 1 109 ? 49.080 -5.919 -24.237 1.00 24.10 109 VAL B O 1
ATOM 3009 N N . VAL B 1 110 ? 47.306 -7.293 -24.638 1.00 21.99 110 VAL B N 1
ATOM 3010 C CA . VAL B 1 110 ? 47.259 -7.059 -26.110 1.00 22.19 110 VAL B CA 1
ATOM 3011 C C . VAL B 1 110 ? 46.336 -5.875 -26.373 1.00 20.42 110 VAL B C 1
ATOM 3012 O O . VAL B 1 110 ? 45.123 -5.976 -26.075 1.00 20.23 110 VAL B O 1
ATOM 3016 N N . VAL B 1 111 ? 46.917 -4.753 -26.794 1.00 20.96 111 VAL B N 1
ATOM 3017 C CA . VAL B 1 111 ? 46.212 -3.453 -26.956 1.00 21.43 111 VAL B CA 1
ATOM 3018 C C . VAL B 1 111 ? 45.920 -3.162 -28.422 1.00 21.49 111 VAL B C 1
ATOM 3019 O O . VAL B 1 111 ? 46.837 -3.041 -29.224 1.00 22.48 111 VAL B O 1
ATOM 3023 N N . PRO B 1 112 ? 44.649 -2.890 -28.783 1.00 19.87 112 PRO B N 1
ATOM 3024 C CA . PRO B 1 112 ? 44.312 -2.471 -30.149 1.00 21.12 112 PRO B CA 1
ATOM 3025 C C . PRO B 1 112 ? 44.814 -1.050 -30.457 1.00 20.32 112 PRO B C 1
ATOM 3026 O O . PRO B 1 112 ? 45.019 -0.246 -29.535 1.00 19.76 112 PRO B O 1
ATOM 3030 N N . GLU B 1 113 ? 44.974 -0.749 -31.747 1.00 24.10 113 GLU B N 1
ATOM 3031 C CA . GLU B 1 113 ? 45.599 0.500 -32.256 1.00 24.70 113 GLU B CA 1
ATOM 3032 C C . GLU B 1 113 ? 44.902 1.737 -31.665 1.00 21.48 113 GLU B C 1
ATOM 3033 O O . GLU B 1 113 ? 45.589 2.626 -31.295 1.00 22.42 113 GLU B O 1
ATOM 3039 N N . TRP B 1 114 ? 43.572 1.782 -31.577 1.00 21.61 114 TRP B N 1
ATOM 3040 C CA . TRP B 1 114 ? 42.795 2.950 -31.096 1.00 21.91 114 TRP B CA 1
ATOM 3041 C C . TRP B 1 114 ? 42.994 3.179 -29.591 1.00 19.88 114 TRP B C 1
ATOM 3042 O O . TRP B 1 114 ? 42.578 4.235 -29.129 1.00 20.90 114 TRP B O 1
ATOM 3053 N N . ALA B 1 115 ? 43.512 2.204 -28.834 1.00 17.82 115 ALA B N 1
ATOM 3054 C CA . ALA B 1 115 ? 43.623 2.273 -27.357 1.00 19.36 115 ALA B CA 1
ATOM 3055 C C . ALA B 1 115 ? 45.077 2.458 -26.892 1.00 20.27 115 ALA B C 1
ATOM 3056 O O . ALA B 1 115 ? 45.265 2.430 -25.678 1.00 19.22 115 ALA B O 1
ATOM 3058 N N . ASN B 1 116 ? 46.053 2.623 -27.786 1.00 19.92 116 ASN B N 1
ATOM 3059 C CA . ASN B 1 116 ? 47.490 2.412 -27.445 1.00 20.86 116 ASN B CA 1
ATOM 3060 C C . ASN B 1 116 ? 48.257 3.736 -27.206 1.00 22.89 116 ASN B C 1
ATOM 3061 O O . ASN B 1 116 ? 49.489 3.679 -26.981 1.00 23.20 116 ASN B O 1
ATOM 3066 N N . LYS B 1 117 ? 47.580 4.887 -27.152 1.00 24.20 117 LYS B N 1
ATOM 3067 C CA . LYS B 1 117 ? 48.251 6.215 -27.193 1.00 27.18 117 LYS B CA 1
ATOM 3068 C C . LYS B 1 117 ? 48.650 6.683 -25.781 1.00 25.26 117 LYS B C 1
ATOM 3069 O O . LYS B 1 117 ? 49.620 7.419 -25.708 1.00 23.26 117 LYS B O 1
ATOM 3075 N N . ALA B 1 118 ? 47.944 6.293 -24.713 1.00 24.21 118 ALA B N 1
ATOM 3076 C CA . ALA B 1 118 ? 48.175 6.843 -23.347 1.00 23.39 118 ALA B CA 1
ATOM 3077 C C . ALA B 1 118 ? 48.016 5.741 -22.288 1.00 23.20 118 ALA B C 1
ATOM 3078 O O . ALA B 1 118 ? 47.264 5.930 -21.336 1.00 24.48 118 ALA B O 1
ATOM 3080 N N . LEU B 1 119 ? 48.731 4.640 -22.446 1.00 24.69 119 LEU B N 1
ATOM 3081 C CA . LEU B 1 119 ? 48.666 3.465 -21.540 1.00 24.17 119 LEU B CA 1
ATOM 3082 C C . LEU B 1 119 ? 49.438 3.771 -20.257 1.00 23.56 119 LEU B C 1
ATOM 3083 O O . LEU B 1 119 ? 50.579 4.283 -20.350 1.00 23.96 119 LEU B O 1
ATOM 3088 N N . ASP B 1 120 ? 48.856 3.479 -19.095 1.00 23.43 120 ASP B N 1
ATOM 3089 C CA . ASP B 1 120 ? 49.487 3.824 -17.795 1.00 22.18 120 ASP B CA 1
ATOM 3090 C C . ASP B 1 120 ? 49.270 2.687 -16.796 1.00 22.37 120 ASP B C 1
ATOM 3091 O O . ASP B 1 120 ? 48.268 1.930 -16.906 1.00 21.04 120 ASP B O 1
ATOM 3096 N N . TRP B 1 121 ? 50.198 2.604 -15.843 1.00 22.40 121 TRP B N 1
ATOM 3097 C CA . TRP B 1 121 ? 50.205 1.579 -14.779 1.00 20.06 121 TRP B CA 1
ATOM 3098 C C . TRP B 1 121 ? 49.538 2.173 -13.541 1.00 21.32 121 TRP B C 1
ATOM 3099 O O . TRP B 1 121 ? 49.648 3.397 -13.307 1.00 20.06 121 TRP B O 1
ATOM 3110 N N . GLU B 1 122 ? 48.866 1.324 -12.773 1.00 21.44 122 GLU B N 1
ATOM 3111 C CA . GLU B 1 122 ? 48.404 1.649 -11.402 1.00 22.74 122 GLU B CA 1
ATOM 3112 C C . GLU B 1 122 ? 48.493 0.366 -10.573 1.00 23.48 122 GLU B C 1
ATOM 3113 O O . GLU B 1 122 ? 47.562 -0.456 -10.663 1.00 20.95 122 GLU B O 1
ATOM 3119 N N . GLY B 1 123 ? 49.614 0.159 -9.873 1.00 21.41 123 GLY B N 1
ATOM 3120 C CA . GLY B 1 123 ? 49.754 -0.989 -8.969 1.00 21.91 123 GLY B CA 1
ATOM 3121 C C . GLY B 1 123 ? 48.848 -0.826 -7.760 1.00 21.26 123 GLY B C 1
ATOM 3122 O O . GLY B 1 123 ? 48.835 0.299 -7.192 1.00 22.76 123 GLY B O 1
ATOM 3123 N N . GLU B 1 124 ? 48.058 -1.849 -7.413 1.00 19.76 124 GLU B N 1
ATOM 3124 C CA . GLU B 1 124 ? 47.034 -1.734 -6.337 1.00 18.36 124 GLU B CA 1
ATOM 3125 C C . GLU B 1 124 ? 46.901 -3.044 -5.561 1.00 17.59 124 GLU B C 1
ATOM 3126 O O . GLU B 1 124 ? 47.086 -4.168 -6.142 1.00 18.95 124 GLU B O 1
ATOM 3132 N N . MET B 1 125 ? 46.559 -2.935 -4.280 1.00 18.87 125 MET B N 1
ATOM 3133 C CA . MET B 1 125 ? 46.161 -4.120 -3.487 1.00 17.75 125 MET B CA 1
ATOM 3134 C C . MET B 1 125 ? 44.669 -4.397 -3.734 1.00 18.48 125 MET B C 1
ATOM 3135 O O . MET B 1 125 ? 43.865 -3.490 -3.611 1.00 20.97 125 MET B O 1
ATOM 3140 N N . ALA B 1 126 ? 44.323 -5.639 -4.048 1.00 18.64 126 ALA B N 1
ATOM 3141 C CA . ALA B 1 126 ? 42.923 -6.076 -4.191 1.00 17.96 126 ALA B CA 1
ATOM 3142 C C . ALA B 1 126 ? 42.467 -6.768 -2.899 1.00 16.66 126 ALA B C 1
ATOM 3143 O O . ALA B 1 126 ? 43.231 -7.553 -2.337 1.00 19.84 126 ALA B O 1
ATOM 3145 N N . VAL B 1 127 ? 41.205 -6.577 -2.535 1.00 17.48 127 VAL B N 1
ATOM 3146 C CA . VAL B 1 127 ? 40.548 -7.301 -1.409 1.00 18.51 127 VAL B CA 1
ATOM 3147 C C . VAL B 1 127 ? 39.506 -8.233 -1.997 1.00 17.42 127 VAL B C 1
ATOM 3148 O O . VAL B 1 127 ? 38.669 -7.759 -2.760 1.00 16.59 127 VAL B O 1
ATOM 3152 N N . ILE B 1 128 ? 39.556 -9.507 -1.645 1.00 17.67 128 ILE B N 1
ATOM 3153 C CA . ILE B 1 128 ? 38.565 -10.465 -2.185 1.00 17.37 128 ILE B CA 1
ATOM 3154 C C . ILE B 1 128 ? 37.571 -10.804 -1.075 1.00 16.55 128 ILE B C 1
ATOM 3155 O O . ILE B 1 128 ? 37.988 -11.175 0.029 1.00 16.65 128 ILE B O 1
ATOM 3160 N N . ILE B 1 129 ? 36.287 -10.626 -1.358 1.00 17.63 129 ILE B N 1
ATOM 3161 C CA . ILE B 1 129 ? 35.173 -10.860 -0.393 1.00 18.32 129 ILE B CA 1
ATOM 3162 C C . ILE B 1 129 ? 34.898 -12.370 -0.277 1.00 19.98 129 ILE B C 1
ATOM 3163 O O . ILE B 1 129 ? 34.891 -13.067 -1.318 1.00 18.13 129 ILE B O 1
ATOM 3168 N N . GLY B 1 130 ? 34.657 -12.836 0.952 1.00 20.11 130 GLY B N 1
ATOM 3169 C CA . GLY B 1 130 ? 34.559 -14.257 1.340 1.00 19.33 130 GLY B CA 1
ATOM 3170 C C . GLY B 1 130 ? 33.127 -14.719 1.554 1.00 23.32 130 GLY B C 1
ATOM 3171 O O . GLY B 1 130 ? 32.897 -15.945 1.522 1.00 20.63 130 GLY B O 1
ATOM 3172 N N . LYS B 1 131 ? 32.180 -13.786 1.700 1.00 21.05 131 LYS B N 1
ATOM 3173 C CA . LYS B 1 131 ? 30.739 -14.127 1.856 1.00 22.48 131 LYS B CA 1
ATOM 3174 C C . LYS B 1 131 ? 29.921 -12.842 1.705 1.00 21.05 131 LYS B C 1
ATOM 3175 O O . LYS B 1 131 ? 30.513 -11.728 1.718 1.00 22.19 131 LYS B O 1
ATOM 3181 N N . ARG B 1 132 ? 28.606 -12.977 1.539 1.00 20.92 132 ARG B N 1
ATOM 3182 C CA . ARG B 1 132 ? 27.734 -11.873 1.081 1.00 18.76 132 ARG B CA 1
ATOM 3183 C C . ARG B 1 132 ? 27.734 -10.785 2.142 1.00 18.26 132 ARG B C 1
ATOM 3184 O O . ARG B 1 132 ? 27.408 -11.075 3.288 1.00 19.69 132 ARG B O 1
ATOM 3192 N N . ALA B 1 133 ? 28.091 -9.576 1.748 1.00 17.23 133 ALA B N 1
ATOM 3193 C CA . ALA B 1 133 ? 28.290 -8.418 2.637 1.00 17.84 133 ALA B CA 1
ATOM 3194 C C . ALA B 1 133 ? 27.256 -7.352 2.282 1.00 18.53 133 ALA B C 1
ATOM 3195 O O . ALA B 1 133 ? 27.345 -6.808 1.201 1.00 17.82 133 ALA B O 1
ATOM 3197 N N . ARG B 1 134 ? 26.269 -7.123 3.156 1.00 20.71 134 ARG B N 1
ATOM 3198 C CA . ARG B 1 134 ? 25.203 -6.111 2.967 1.00 18.78 134 ARG B CA 1
ATOM 3199 C C . ARG B 1 134 ? 25.112 -5.290 4.254 1.00 18.46 134 ARG B C 1
ATOM 3200 O O . ARG B 1 134 ? 24.954 -5.903 5.324 1.00 18.01 134 ARG B O 1
ATOM 3208 N N . ARG B 1 135 ? 25.262 -3.963 4.157 1.00 20.24 135 ARG B N 1
ATOM 3209 C CA . ARG B 1 135 ? 25.086 -3.007 5.286 1.00 20.75 135 ARG B CA 1
ATOM 3210 C C . ARG B 1 135 ? 25.994 -3.444 6.437 1.00 21.46 135 ARG B C 1
ATOM 3211 O O . ARG B 1 135 ? 25.547 -3.512 7.622 1.00 19.79 135 ARG B O 1
ATOM 3219 N N . VAL B 1 136 ? 27.246 -3.744 6.104 1.00 21.08 136 VAL B N 1
ATOM 3220 C CA . VAL B 1 136 ? 28.227 -4.292 7.081 1.00 22.84 136 VAL B CA 1
ATOM 3221 C C . VAL B 1 136 ? 28.880 -3.099 7.769 1.00 23.74 136 VAL B C 1
ATOM 3222 O O . VAL B 1 136 ? 29.332 -2.223 7.044 1.00 22.42 136 VAL B O 1
ATOM 3226 N N . LYS B 1 137 ? 28.919 -3.091 9.106 1.00 22.33 137 LYS B N 1
ATOM 3227 C CA . LYS B 1 137 ? 29.659 -2.066 9.894 1.00 25.65 137 LYS B CA 1
ATOM 3228 C C . LYS B 1 137 ? 31.165 -2.342 9.841 1.00 23.31 137 LYS B C 1
ATOM 3229 O O . LYS B 1 137 ? 31.583 -3.524 9.835 1.00 23.01 137 LYS B O 1
ATOM 3235 N N . GLN B 1 138 ? 31.959 -1.273 9.848 1.00 21.75 138 GLN B N 1
ATOM 3236 C CA . GLN B 1 138 ? 33.445 -1.320 9.840 1.00 22.76 138 GLN B CA 1
ATOM 3237 C C . GLN B 1 138 ? 33.956 -2.341 10.857 1.00 22.62 138 GLN B C 1
ATOM 3238 O O . GLN B 1 138 ? 34.838 -3.155 10.512 1.00 22.43 138 GLN B O 1
ATOM 3244 N N . ALA B 1 139 ? 33.420 -2.339 12.073 1.00 24.16 139 ALA B N 1
ATOM 3245 C CA . ALA B 1 139 ? 33.933 -3.168 13.193 1.00 24.35 139 ALA B CA 1
ATOM 3246 C C . ALA B 1 139 ? 33.780 -4.660 12.868 1.00 24.84 139 ALA B C 1
ATOM 3247 O O . ALA B 1 139 ? 34.470 -5.452 13.486 1.00 26.96 139 ALA B O 1
ATOM 3249 N N . ASP B 1 140 ? 32.889 -5.028 11.942 1.00 24.32 140 ASP B N 1
ATOM 3250 C CA . ASP B 1 140 ? 32.572 -6.437 11.593 1.00 24.41 140 ASP B CA 1
ATOM 3251 C C . ASP B 1 140 ? 33.141 -6.777 10.216 1.00 22.74 140 ASP B C 1
ATOM 3252 O O . ASP B 1 140 ? 32.979 -7.922 9.797 1.00 25.32 140 ASP B O 1
ATOM 3257 N N . ALA B 1 141 ? 33.694 -5.811 9.493 1.00 22.69 141 ALA B N 1
ATOM 3258 C CA . ALA B 1 141 ? 33.972 -5.982 8.043 1.00 22.43 141 ALA B CA 1
ATOM 3259 C C . ALA B 1 141 ? 35.080 -7.023 7.815 1.00 21.90 141 ALA B C 1
ATOM 3260 O O . ALA B 1 141 ? 35.083 -7.707 6.743 1.00 20.98 141 ALA B O 1
ATOM 3262 N N . ALA B 1 142 ? 36.027 -7.185 8.738 1.00 22.01 142 ALA B N 1
ATOM 3263 C CA . ALA B 1 142 ? 37.174 -8.097 8.513 1.00 23.82 142 ALA B CA 1
ATOM 3264 C C . ALA B 1 142 ? 36.686 -9.548 8.321 1.00 21.49 142 ALA B C 1
ATOM 3265 O O . ALA B 1 142 ? 37.335 -10.258 7.549 1.00 21.12 142 ALA B O 1
ATOM 3267 N N . GLU B 1 143 ? 35.559 -9.954 8.915 1.00 20.85 143 GLU B N 1
ATOM 3268 C CA . GLU B 1 143 ? 34.924 -11.297 8.743 1.00 23.85 143 GLU B CA 1
ATOM 3269 C C . GLU B 1 143 ? 34.585 -11.598 7.275 1.00 21.42 143 GLU B C 1
ATOM 3270 O O . GLU B 1 143 ? 34.386 -12.793 6.920 1.00 22.27 143 GLU B O 1
ATOM 3276 N N . TYR B 1 144 ? 34.436 -10.563 6.447 1.00 19.22 144 TYR B N 1
ATOM 3277 C CA . TYR B 1 144 ? 33.926 -10.681 5.061 1.00 18.40 144 TYR B CA 1
ATOM 3278 C C . TYR B 1 144 ? 35.060 -10.688 4.045 1.00 18.53 144 TYR B C 1
ATOM 3279 O O . TYR B 1 144 ? 34.785 -10.801 2.853 1.00 20.05 144 TYR B O 1
ATOM 3288 N N . ILE B 1 145 ? 36.293 -10.629 4.499 1.00 20.73 145 ILE B N 1
ATOM 3289 C CA . ILE B 1 145 ? 37.505 -10.631 3.633 1.00 19.83 145 ILE B CA 1
ATOM 3290 C C . ILE B 1 145 ? 38.023 -12.069 3.546 1.00 21.31 145 ILE B C 1
ATOM 3291 O O . ILE B 1 145 ? 38.497 -12.609 4.575 1.00 18.82 145 ILE B O 1
ATOM 3296 N N . ALA B 1 146 ? 37.960 -12.672 2.363 1.00 21.22 146 ALA B N 1
ATOM 3297 C CA . ALA B 1 146 ? 38.570 -13.992 2.101 1.00 19.68 146 ALA B CA 1
ATOM 3298 C C . ALA B 1 146 ? 40.091 -13.826 2.075 1.00 19.04 146 ALA B C 1
ATOM 3299 O O . ALA B 1 146 ? 40.788 -14.703 2.529 1.00 17.72 146 ALA B O 1
ATOM 3301 N N . GLY B 1 147 ? 40.595 -12.773 1.459 1.00 17.94 147 GLY B N 1
ATOM 3302 C CA . GLY B 1 147 ? 42.045 -12.596 1.343 1.00 17.04 147 GLY B CA 1
ATOM 3303 C C . GLY B 1 147 ? 42.384 -11.484 0.394 1.00 18.00 147 GLY B C 1
ATOM 3304 O O . GLY B 1 147 ? 41.473 -10.756 -0.002 1.00 16.40 147 GLY B O 1
ATOM 3305 N N . TYR B 1 148 ? 43.654 -11.424 -0.002 1.00 19.08 148 TYR B N 1
ATOM 3306 C CA . TYR B 1 148 ? 44.242 -10.301 -0.756 1.00 19.53 148 TYR B CA 1
ATOM 3307 C C . TYR B 1 148 ? 45.030 -10.804 -1.952 1.00 19.19 148 TYR B C 1
ATOM 3308 O O . TYR B 1 148 ? 45.484 -11.953 -1.973 1.00 20.04 148 TYR B O 1
ATOM 3317 N N . ALA B 1 149 ? 45.182 -9.905 -2.918 1.00 19.70 149 ALA B N 1
ATOM 3318 C CA . ALA B 1 149 ? 45.998 -10.148 -4.111 1.00 18.77 149 ALA B CA 1
ATOM 3319 C C . ALA B 1 149 ? 46.441 -8.807 -4.676 1.00 19.71 149 ALA B C 1
ATOM 3320 O O . ALA B 1 149 ? 46.271 -7.741 -4.028 1.00 18.93 149 ALA B O 1
ATOM 3322 N N . VAL B 1 150 ? 47.022 -8.868 -5.865 1.00 20.71 150 VAL B N 1
ATOM 3323 C CA . VAL B 1 150 ? 47.619 -7.686 -6.516 1.00 17.75 150 VAL B CA 1
ATOM 3324 C C . VAL B 1 150 ? 46.869 -7.466 -7.816 1.00 17.67 150 VAL B C 1
ATOM 3325 O O . VAL B 1 150 ? 46.537 -8.462 -8.469 1.00 16.58 150 VAL B O 1
ATOM 3329 N N . MET B 1 151 ? 46.593 -6.212 -8.164 1.00 18.56 151 MET B N 1
ATOM 3330 C CA . MET B 1 151 ? 46.042 -5.927 -9.506 1.00 18.20 151 MET B CA 1
ATOM 3331 C C . MET B 1 151 ? 46.772 -4.719 -10.083 1.00 18.50 151 MET B C 1
ATOM 3332 O O . MET B 1 151 ? 47.094 -3.801 -9.354 1.00 18.87 151 MET B O 1
ATOM 3337 N N . ASN B 1 152 ? 46.930 -4.700 -11.398 1.00 18.60 152 ASN B N 1
ATOM 3338 C CA . ASN B 1 152 ? 47.249 -3.461 -12.155 1.00 18.45 152 ASN B CA 1
ATOM 3339 C C . ASN B 1 152 ? 45.926 -2.883 -12.666 1.00 18.70 152 ASN B C 1
ATOM 3340 O O . ASN B 1 152 ? 45.279 -3.551 -13.455 1.00 17.97 152 ASN B O 1
ATOM 3345 N N . ASP B 1 153 ? 45.534 -1.701 -12.182 1.00 18.48 153 ASP B N 1
ATOM 3346 C CA . ASP B 1 153 ? 44.344 -0.948 -12.646 1.00 18.73 153 ASP B CA 1
ATOM 3347 C C . ASP B 1 153 ? 44.761 -0.267 -13.949 1.00 17.48 153 ASP B C 1
ATOM 3348 O O . ASP B 1 153 ? 44.959 0.943 -13.987 1.00 17.31 153 ASP B O 1
ATOM 3353 N N . TYR B 1 154 ? 44.978 -1.080 -14.981 1.00 17.46 154 TYR B N 1
ATOM 3354 C CA . TYR B 1 154 ? 45.681 -0.691 -16.224 1.00 18.38 154 TYR B CA 1
ATOM 3355 C C . TYR B 1 154 ? 44.793 0.308 -16.966 1.00 18.01 154 TYR B C 1
ATOM 3356 O O . TYR B 1 154 ? 43.574 0.081 -17.132 1.00 17.72 154 TYR B 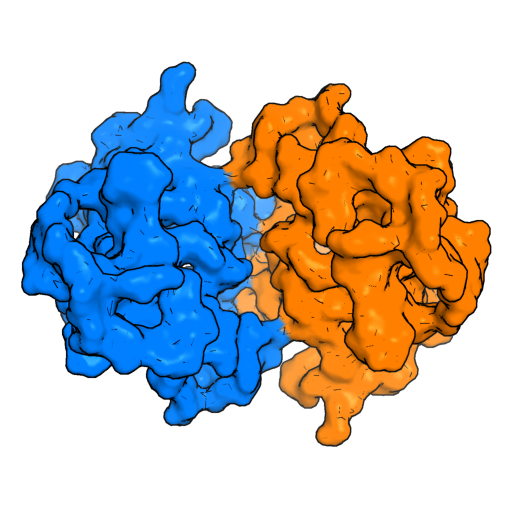O 1
ATOM 3365 N N . THR B 1 155 ? 45.347 1.466 -17.296 1.00 19.56 155 THR B N 1
ATOM 3366 C CA . THR B 1 155 ? 44.535 2.661 -17.598 1.00 18.62 155 THR B CA 1
ATOM 3367 C C . THR B 1 155 ? 44.822 3.154 -19.027 1.00 18.83 155 THR B C 1
ATOM 3368 O O . THR B 1 155 ? 46.000 3.219 -19.402 1.00 19.86 155 THR B O 1
ATOM 3372 N N . THR B 1 156 ? 43.777 3.480 -19.790 1.00 18.05 156 THR B N 1
ATOM 3373 C CA . THR B 1 156 ? 43.878 4.230 -21.079 1.00 19.60 156 THR B CA 1
ATOM 3374 C C . THR B 1 156 ? 43.532 5.702 -20.777 1.00 19.84 156 THR B C 1
ATOM 3375 O O . THR B 1 156 ? 42.342 6.059 -20.720 1.00 21.05 156 THR B O 1
ATOM 3379 N N . ARG B 1 157 ? 44.524 6.534 -20.500 1.00 19.75 157 ARG B N 1
ATOM 3380 C CA . ARG B 1 157 ? 44.300 7.882 -19.878 1.00 21.67 157 ARG B CA 1
ATOM 3381 C C . ARG B 1 157 ? 43.486 8.809 -20.797 1.00 21.77 157 ARG B C 1
ATOM 3382 O O . ARG B 1 157 ? 42.712 9.689 -20.278 1.00 22.71 157 ARG B O 1
ATOM 3390 N N . ASP B 1 158 ? 43.645 8.650 -22.121 1.00 22.10 158 ASP B N 1
ATOM 3391 C CA . ASP B 1 158 ? 42.897 9.441 -23.139 1.00 22.10 158 ASP B CA 1
ATOM 3392 C C . ASP B 1 158 ? 41.413 9.074 -23.066 1.00 21.32 158 ASP B C 1
ATOM 3393 O O . ASP B 1 158 ? 40.604 9.993 -23.056 1.00 22.82 158 ASP B O 1
ATOM 3398 N N . PHE B 1 159 ? 41.050 7.795 -22.930 1.00 22.48 159 PHE B N 1
ATOM 3399 C CA . PHE B 1 159 ? 39.629 7.403 -22.722 1.00 21.36 159 PHE B CA 1
ATOM 3400 C C . PHE B 1 159 ? 39.156 7.868 -21.343 1.00 21.26 159 PHE B C 1
ATOM 3401 O O . PHE B 1 159 ? 37.981 8.264 -21.205 1.00 19.96 159 PHE B O 1
ATOM 3409 N N . GLN B 1 160 ? 40.018 7.765 -20.341 1.00 21.38 160 GLN B N 1
ATOM 3410 C CA . GLN B 1 160 ? 39.648 7.990 -18.919 1.00 21.81 160 GLN B CA 1
ATOM 3411 C C . GLN B 1 160 ? 39.106 9.411 -18.709 1.00 22.44 160 GLN B C 1
ATOM 3412 O O . GLN B 1 160 ? 38.151 9.571 -17.914 1.00 22.14 160 GLN B O 1
ATOM 3418 N N . TYR B 1 161 ? 39.688 10.383 -19.406 1.00 21.43 161 TYR B N 1
ATOM 3419 C CA . TYR B 1 161 ? 39.461 11.833 -19.198 1.00 23.60 161 TYR B CA 1
ATOM 3420 C C . TYR B 1 161 ? 38.659 12.396 -20.384 1.00 24.22 161 TYR B C 1
ATOM 3421 O O . TYR B 1 161 ? 38.395 13.607 -20.374 1.00 22.74 161 TYR B O 1
ATOM 3430 N N . ALA B 1 162 ? 38.105 11.553 -21.264 1.00 21.43 162 ALA B N 1
ATOM 3431 C CA . ALA B 1 162 ? 37.384 12.010 -22.477 1.00 22.56 162 ALA B CA 1
ATOM 3432 C C . ALA B 1 162 ? 36.018 12.654 -22.179 1.00 24.77 162 ALA B C 1
ATOM 3433 O O . ALA B 1 162 ? 35.710 13.644 -22.836 1.00 24.32 162 ALA B O 1
ATOM 3435 N N . ALA B 1 163 ? 35.151 12.112 -21.317 1.00 22.64 163 ALA B N 1
ATOM 3436 C CA . ALA B 1 163 ? 33.699 12.434 -21.396 1.00 23.40 163 ALA B CA 1
ATOM 3437 C C . ALA B 1 163 ? 33.036 12.285 -20.035 1.00 22.89 163 ALA B C 1
ATOM 3438 O O . ALA B 1 163 ? 33.261 11.279 -19.361 1.00 24.00 163 ALA B O 1
ATOM 3440 N N . PRO B 1 164 ? 32.283 13.301 -19.546 1.00 22.68 164 PRO B N 1
ATOM 3441 C CA . PRO B 1 164 ? 32.290 14.652 -20.119 1.00 24.92 164 PRO B CA 1
ATOM 3442 C C . PRO B 1 164 ? 33.584 15.437 -19.819 1.00 27.01 164 PRO B C 1
ATOM 3443 O O . PRO B 1 164 ? 34.260 15.207 -18.828 1.00 27.81 164 PRO B O 1
ATOM 3447 N N . ALA B 1 165 ? 33.943 16.393 -20.674 1.00 33.18 165 ALA B N 1
ATOM 3448 C CA . ALA B 1 165 ? 35.273 17.062 -20.612 1.00 32.44 165 ALA B CA 1
ATOM 3449 C C . ALA B 1 165 ? 35.539 17.647 -19.215 1.00 31.88 165 ALA B C 1
ATOM 3450 O O . ALA B 1 165 ? 36.694 17.531 -18.734 1.00 37.29 165 ALA B O 1
ATOM 3452 N N . LYS B 1 166 ? 34.542 18.220 -18.542 1.00 34.17 166 LYS B N 1
ATOM 3453 C CA . LYS B 1 166 ? 34.771 18.980 -17.282 1.00 36.83 166 LYS B CA 1
ATOM 3454 C C . LYS B 1 166 ? 34.854 18.042 -16.067 1.00 35.54 166 LYS B C 1
ATOM 3455 O O . LYS B 1 166 ? 35.631 18.314 -15.143 1.00 32.41 166 LYS B O 1
ATOM 3461 N N . THR B 1 167 ? 34.012 17.015 -16.032 1.00 33.59 167 THR B N 1
ATOM 3462 C CA . THR B 1 167 ? 33.902 16.046 -14.910 1.00 30.50 167 THR B CA 1
ATOM 3463 C C . THR B 1 167 ? 33.876 14.661 -15.535 1.00 26.04 167 THR B C 1
ATOM 3464 O O . THR B 1 167 ? 32.829 14.037 -15.601 1.00 21.46 167 THR B O 1
ATOM 3468 N N . PRO B 1 168 ? 34.998 14.214 -16.137 1.00 25.10 168 PRO B N 1
ATOM 3469 C CA . PRO B 1 168 ? 35.002 12.955 -16.889 1.00 23.92 168 PRO B CA 1
ATOM 3470 C C . PRO B 1 168 ? 34.675 11.729 -16.015 1.00 22.23 168 PRO B C 1
ATOM 3471 O O . PRO B 1 168 ? 35.140 11.647 -14.864 1.00 21.91 168 PRO B O 1
ATOM 3475 N N . GLN B 1 169 ? 33.840 10.827 -16.535 1.00 20.74 169 GLN B N 1
ATOM 3476 C CA . GLN B 1 169 ? 33.609 9.497 -15.892 1.00 19.84 169 GLN B CA 1
ATOM 3477 C C . GLN B 1 169 ? 34.725 8.554 -16.358 1.00 19.06 169 GLN B C 1
ATOM 3478 O O . GLN B 1 169 ? 34.846 8.310 -17.586 1.00 20.28 169 GLN B O 1
ATOM 3484 N N . TRP B 1 170 ? 35.483 8.018 -15.407 1.00 18.25 170 TRP B N 1
ATOM 3485 C CA . TRP B 1 170 ? 36.781 7.338 -15.659 1.00 19.02 170 TRP B CA 1
ATOM 3486 C C . TRP B 1 170 ? 36.547 5.946 -16.277 1.00 18.57 170 TRP B C 1
ATOM 3487 O O . TRP B 1 170 ? 37.469 5.433 -16.947 1.00 17.31 170 TRP B O 1
ATOM 3498 N N . HIS B 1 171 ? 35.341 5.387 -16.102 1.00 19.64 171 HIS B N 1
ATOM 3499 C CA . HIS B 1 171 ? 35.000 3.960 -16.382 1.00 19.09 171 HIS B CA 1
ATOM 3500 C C . HIS B 1 171 ? 35.537 3.497 -17.738 1.00 17.79 171 HIS B C 1
ATOM 3501 O O . HIS B 1 171 ? 36.225 2.423 -17.779 1.00 18.82 171 HIS B O 1
ATOM 3508 N N . GLN B 1 172 ? 35.282 4.258 -18.805 1.00 18.62 172 GLN B N 1
ATOM 3509 C CA . GLN B 1 172 ? 35.662 3.835 -20.167 1.00 17.82 172 GLN B CA 1
ATOM 3510 C C . GLN B 1 172 ? 37.199 3.739 -20.322 1.00 17.83 172 GLN B C 1
ATOM 3511 O O . GLN B 1 172 ? 37.632 3.048 -21.256 1.00 19.40 172 GLN B O 1
ATOM 3517 N N . GLY B 1 173 ? 37.984 4.407 -19.482 1.00 18.00 173 GLY B N 1
ATOM 3518 C CA . GLY B 1 173 ? 39.462 4.332 -19.497 1.00 18.07 173 GLY B CA 1
ATOM 3519 C C . GLY B 1 173 ? 40.014 3.331 -18.499 1.00 19.12 173 GLY B C 1
ATOM 3520 O O . GLY B 1 173 ? 41.256 3.198 -18.411 1.00 20.33 173 GLY B O 1
ATOM 3521 N N . LYS B 1 174 ? 39.120 2.628 -17.787 1.00 19.47 174 LYS B N 1
ATOM 3522 C CA . LYS B 1 174 ? 39.434 1.754 -16.636 1.00 18.86 174 LYS B CA 1
ATOM 3523 C C . LYS B 1 174 ? 38.861 0.341 -16.824 1.00 19.30 174 LYS B C 1
ATOM 3524 O O . LYS B 1 174 ? 38.900 -0.462 -15.859 1.00 19.34 174 LYS B O 1
ATOM 3530 N N . SER B 1 175 ? 38.405 -0.012 -18.018 1.00 20.31 175 SER B N 1
ATOM 3531 C CA . SER B 1 175 ? 37.763 -1.330 -18.260 1.00 19.73 175 SER B CA 1
ATOM 3532 C C . SER B 1 175 ? 38.098 -1.888 -19.655 1.00 18.28 175 SER B C 1
ATOM 3533 O O . SER B 1 175 ? 37.326 -2.733 -20.183 1.00 18.61 175 SER B O 1
ATOM 3536 N N . LEU B 1 176 ? 39.243 -1.507 -20.219 1.00 19.19 176 LEU B N 1
ATOM 3537 C CA . LEU B 1 176 ? 39.706 -2.090 -21.507 1.00 18.69 176 LEU B CA 1
ATOM 3538 C C . LEU B 1 176 ? 39.707 -3.611 -21.366 1.00 19.32 176 LEU B C 1
ATOM 3539 O O . LEU B 1 176 ? 40.263 -4.144 -20.358 1.00 18.92 176 LEU B O 1
ATOM 3544 N N . GLU B 1 177 ? 39.117 -4.340 -22.306 1.00 20.56 177 GLU B N 1
ATOM 3545 C CA . GLU B 1 177 ? 39.097 -5.813 -22.161 1.00 21.63 177 GLU B CA 1
ATOM 3546 C C . GLU B 1 177 ? 40.528 -6.366 -22.054 1.00 19.73 177 GLU B C 1
ATOM 3547 O O . GLU B 1 177 ? 41.445 -5.831 -22.682 1.00 19.09 177 GLU B O 1
ATOM 3553 N N . LYS B 1 178 ? 40.708 -7.398 -21.240 1.00 18.31 178 LYS B N 1
ATOM 3554 C CA . LYS B 1 178 ? 41.984 -8.151 -21.168 1.00 20.67 178 LYS B CA 1
ATOM 3555 C C . LYS B 1 178 ? 43.170 -7.212 -20.920 1.00 21.82 178 LYS B C 1
ATOM 3556 O O . LYS B 1 178 ? 44.193 -7.320 -21.653 1.00 19.38 178 LYS B O 1
ATOM 3562 N N . SER B 1 179 ? 43.082 -6.359 -19.893 1.00 19.75 179 SER B N 1
ATOM 3563 C CA . SER B 1 179 ? 44.071 -5.288 -19.606 1.00 18.45 179 SER B CA 1
ATOM 3564 C C . SER B 1 179 ? 44.686 -5.423 -18.194 1.00 18.28 179 SER B C 1
ATOM 3565 O O . SER B 1 179 ? 45.820 -4.973 -18.029 1.00 16.92 179 SER B O 1
ATOM 3568 N N . ALA B 1 180 ? 43.991 -6.019 -17.213 1.00 18.34 180 ALA B N 1
ATOM 3569 C CA . ALA B 1 180 ? 44.327 -5.854 -15.775 1.00 17.51 180 ALA B CA 1
ATOM 3570 C C . ALA B 1 180 ? 44.825 -7.179 -15.192 1.00 17.51 180 ALA B C 1
ATOM 3571 O O . ALA B 1 180 ? 44.006 -7.972 -14.794 1.00 16.72 180 ALA B O 1
ATOM 3573 N N . GLY B 1 181 ? 46.140 -7.344 -15.060 1.00 17.89 181 GLY B N 1
ATOM 3574 C CA . GLY B 1 181 ? 46.732 -8.522 -14.395 1.00 18.99 181 GLY B CA 1
ATOM 3575 C C . GLY B 1 181 ? 46.251 -8.628 -12.957 1.00 18.28 181 GLY B C 1
ATOM 3576 O O . GLY B 1 181 ? 46.170 -7.582 -12.268 1.00 17.00 181 GLY B O 1
ATOM 3577 N N . PHE B 1 182 ? 45.935 -9.845 -12.511 1.00 17.13 182 PHE B N 1
ATOM 3578 C CA . PHE B 1 182 ? 45.268 -10.065 -11.212 1.00 18.51 182 PHE B CA 1
ATOM 3579 C C . PHE B 1 182 ? 45.754 -11.369 -10.591 1.00 18.92 182 PHE B C 1
ATOM 3580 O O . PHE B 1 182 ? 45.430 -12.475 -11.102 1.00 17.85 182 PHE B O 1
ATOM 3588 N N . GLY B 1 183 ? 46.522 -11.255 -9.516 1.00 19.92 183 GLY B N 1
ATOM 3589 C CA . GLY B 1 183 ? 46.995 -12.453 -8.782 1.00 19.19 183 GLY B CA 1
ATOM 3590 C C . GLY B 1 183 ? 48.166 -12.081 -7.873 1.00 19.91 183 GLY B C 1
ATOM 3591 O O . GLY B 1 183 ? 48.128 -11.039 -7.232 1.00 19.43 183 GLY B O 1
ATOM 3592 N N . PRO B 1 184 ? 49.245 -12.890 -7.801 1.00 21.12 184 PRO B N 1
ATOM 3593 C CA . PRO B 1 184 ? 49.359 -14.158 -8.542 1.00 20.45 184 PRO B CA 1
ATOM 3594 C C . PRO B 1 184 ? 48.375 -15.223 -8.041 1.00 19.32 184 PRO B C 1
ATOM 3595 O O . PRO B 1 184 ? 48.085 -16.226 -8.703 1.00 17.56 184 PRO B O 1
ATOM 3599 N N . TRP B 1 185 ? 47.900 -15.000 -6.818 1.00 18.87 185 TRP B N 1
ATOM 3600 C CA . TRP B 1 185 ? 46.981 -15.891 -6.091 1.00 19.21 185 TRP B CA 1
ATOM 3601 C C . TRP B 1 185 ? 46.446 -15.110 -4.885 1.00 17.65 185 TRP B C 1
ATOM 3602 O O . TRP B 1 185 ? 46.910 -13.995 -4.650 1.00 20.09 185 TRP B O 1
ATOM 3613 N N . MET B 1 186 ? 45.408 -15.605 -4.245 1.00 18.23 186 MET B N 1
ATOM 3614 C CA . MET B 1 186 ? 44.815 -14.923 -3.070 1.00 17.96 186 MET B CA 1
ATOM 3615 C C . MET B 1 186 ? 45.504 -15.453 -1.821 1.00 19.52 186 MET B C 1
ATOM 3616 O O . MET B 1 186 ? 45.507 -16.649 -1.637 1.00 19.65 186 MET B O 1
ATOM 3621 N N . THR B 1 187 ? 46.042 -14.559 -1.004 1.00 21.03 187 THR B N 1
ATOM 3622 C CA . THR B 1 187 ? 46.595 -14.891 0.327 1.00 20.88 187 THR B CA 1
ATOM 3623 C C . THR B 1 187 ? 45.532 -14.593 1.391 1.00 21.45 187 THR B C 1
ATOM 3624 O O . THR B 1 187 ? 45.035 -13.434 1.380 1.00 20.69 187 THR B O 1
ATOM 3628 N N . THR B 1 188 ? 45.230 -15.567 2.282 1.00 21.26 188 THR B N 1
ATOM 3629 C CA . THR B 1 188 ? 44.288 -15.387 3.416 1.00 20.07 188 THR B CA 1
ATOM 3630 C C . THR B 1 188 ? 44.949 -14.470 4.457 1.00 20.72 188 THR B C 1
ATOM 3631 O O . THR B 1 188 ? 46.171 -14.455 4.574 1.00 20.40 188 THR B O 1
ATOM 3635 N N . PRO B 1 189 ? 44.163 -13.657 5.210 1.00 21.27 189 PRO B N 1
ATOM 3636 C CA . PRO B 1 189 ? 44.688 -12.679 6.164 1.00 21.81 189 PRO B CA 1
ATOM 3637 C C . PRO B 1 189 ? 45.523 -13.269 7.299 1.00 23.92 189 PRO B C 1
ATOM 3638 O O . PRO B 1 189 ? 46.372 -12.541 7.814 1.00 26.22 189 PRO B O 1
ATOM 3642 N N . ASP B 1 190 ? 45.329 -14.554 7.609 1.00 26.19 190 ASP B N 1
ATOM 3643 C CA . ASP B 1 190 ? 46.147 -15.247 8.641 1.00 27.77 190 ASP B CA 1
ATOM 3644 C C . ASP B 1 190 ? 47.576 -15.404 8.117 1.00 28.41 190 ASP B C 1
ATOM 3645 O O . ASP B 1 190 ? 48.428 -15.694 8.937 1.00 29.14 190 ASP B O 1
ATOM 3650 N N . SER B 1 191 ? 47.849 -15.226 6.812 1.00 27.81 191 SER B N 1
ATOM 3651 C CA . SER B 1 191 ? 49.111 -15.734 6.219 1.00 28.42 191 SER B CA 1
ATOM 3652 C C . SER B 1 191 ? 49.974 -14.637 5.583 1.00 28.31 191 SER B C 1
ATOM 3653 O O . SER B 1 191 ? 50.839 -14.977 4.756 1.00 33.68 191 SER B O 1
ATOM 3656 N N . PHE B 1 192 ? 49.806 -13.375 5.938 1.00 29.20 192 PHE B N 1
ATOM 3657 C CA . PHE B 1 192 ? 50.804 -12.325 5.606 1.00 34.21 192 PHE B CA 1
ATOM 3658 C C . PHE B 1 192 ? 50.634 -11.157 6.570 1.00 34.71 192 PHE B C 1
ATOM 3659 O O . PHE B 1 192 ? 49.543 -11.020 7.157 1.00 32.61 192 PHE B O 1
ATOM 3667 N N . GLU B 1 193 ? 51.697 -10.359 6.694 1.00 38.02 193 GLU B N 1
ATOM 3668 C CA . GLU B 1 193 ? 51.762 -9.109 7.501 1.00 39.00 193 GLU B CA 1
ATOM 3669 C C . GLU B 1 193 ? 51.147 -7.963 6.695 1.00 35.25 193 GLU B C 1
ATOM 3670 O O . GLU B 1 193 ? 51.788 -7.501 5.744 1.00 28.90 193 GLU B O 1
ATOM 3676 N N . PHE B 1 194 ? 49.959 -7.502 7.067 1.00 34.24 194 PHE B N 1
ATOM 3677 C CA . PHE B 1 194 ? 49.289 -6.376 6.370 1.00 33.67 194 PHE B CA 1
ATOM 3678 C C . PHE B 1 194 ? 50.181 -5.134 6.464 1.00 34.28 194 PHE B C 1
ATOM 3679 O O . PHE B 1 194 ? 50.884 -4.912 7.492 1.00 31.00 194 PHE B O 1
ATOM 3687 N N . GLY B 1 195 ? 50.193 -4.323 5.414 1.00 32.08 195 GLY B N 1
ATOM 3688 C CA . GLY B 1 195 ? 50.754 -2.967 5.505 1.00 31.64 195 GLY B CA 1
ATOM 3689 C C . GLY B 1 195 ? 52.068 -2.781 4.764 1.00 32.05 195 GLY B C 1
ATOM 3690 O O . GLY B 1 195 ? 52.519 -1.624 4.728 1.00 33.08 195 GLY B O 1
ATOM 3691 N N . GLY B 1 196 ? 52.611 -3.828 4.125 1.00 32.90 196 GLY B N 1
ATOM 3692 C CA . GLY B 1 196 ? 53.961 -3.829 3.523 1.00 32.28 196 GLY B CA 1
ATOM 3693 C C . GLY B 1 196 ? 54.037 -3.003 2.238 1.00 30.16 196 GLY 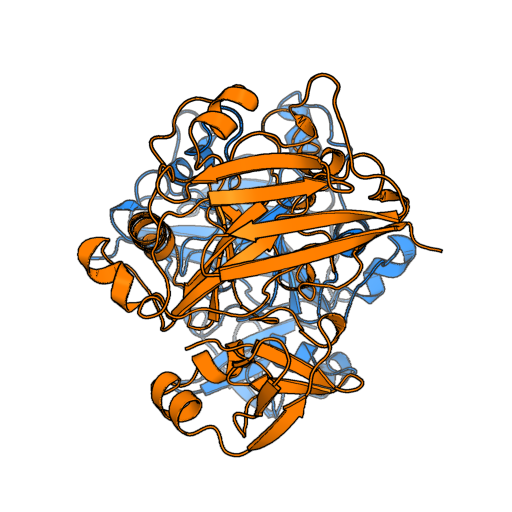B C 1
ATOM 3694 O O . GLY B 1 196 ? 52.994 -2.475 1.793 1.00 31.67 196 GLY B O 1
ATOM 3695 N N . GLU B 1 197 ? 55.231 -2.922 1.644 1.00 30.34 197 GLU B N 1
ATOM 3696 C CA . GLU B 1 197 ? 55.557 -2.073 0.469 1.00 30.50 197 GLU B CA 1
ATOM 3697 C C . GLU B 1 197 ? 54.755 -2.545 -0.744 1.00 28.36 197 GLU B C 1
ATOM 3698 O O . GLU B 1 197 ? 54.855 -3.744 -1.073 1.00 23.84 197 GLU B O 1
ATOM 3704 N N . LEU B 1 198 ? 54.049 -1.611 -1.391 1.00 27.63 198 LEU B N 1
ATOM 3705 C CA . LEU B 1 198 ? 53.497 -1.793 -2.768 1.00 27.76 198 LEU B CA 1
ATOM 3706 C C . LEU B 1 198 ? 54.483 -1.148 -3.753 1.00 25.82 198 LEU B C 1
ATOM 3707 O O . LEU B 1 198 ? 54.723 0.057 -3.637 1.00 27.48 198 LEU B O 1
ATOM 3712 N N . ALA B 1 199 ? 55.062 -1.940 -4.650 1.00 26.47 199 ALA B N 1
ATOM 3713 C CA . ALA B 1 199 ? 56.113 -1.485 -5.584 1.00 28.30 199 ALA B CA 1
ATOM 3714 C C . ALA B 1 199 ? 55.702 -1.807 -7.026 1.00 25.75 199 ALA B C 1
ATOM 3715 O O . ALA B 1 199 ? 55.262 -2.933 -7.287 1.00 25.39 199 ALA B O 1
ATOM 3717 N N . THR B 1 200 ? 55.858 -0.851 -7.927 1.00 24.96 200 THR B N 1
ATOM 3718 C CA . THR B 1 200 ? 55.628 -1.071 -9.379 1.00 25.48 200 THR B CA 1
ATOM 3719 C C . THR B 1 200 ? 56.917 -0.793 -10.156 1.00 26.08 200 THR B C 1
ATOM 3720 O O . THR B 1 200 ? 57.607 0.183 -9.818 1.00 27.29 200 THR B O 1
ATOM 3724 N N . TYR B 1 201 ? 57.189 -1.608 -11.169 1.00 25.32 201 TYR B N 1
ATOM 3725 C CA . TYR B 1 201 ? 58.398 -1.492 -12.026 1.00 28.73 201 TYR B CA 1
ATOM 3726 C C . TYR B 1 201 ? 57.968 -1.464 -13.492 1.00 27.69 201 TYR B C 1
ATOM 3727 O O . TYR B 1 201 ? 57.197 -2.329 -13.905 1.00 26.55 201 TYR B O 1
ATOM 3736 N N . LEU B 1 202 ? 58.490 -0.493 -14.229 1.00 28.54 202 LEU B N 1
ATOM 3737 C CA . LEU B 1 202 ? 58.348 -0.396 -15.693 1.00 26.92 202 LEU B CA 1
ATOM 3738 C C . LEU B 1 202 ? 59.726 -0.654 -16.306 1.00 30.33 202 LEU B C 1
ATOM 3739 O O . LEU B 1 202 ? 60.626 0.159 -16.036 1.00 29.76 202 LEU B O 1
ATOM 3744 N N . GLU B 1 203 ? 59.888 -1.735 -17.079 1.00 29.66 203 GLU B N 1
ATOM 3745 C CA . GLU B 1 203 ? 61.194 -2.083 -17.690 1.00 33.77 203 GLU B CA 1
ATOM 3746 C C . GLU B 1 203 ? 62.240 -2.084 -16.564 1.00 37.13 203 GLU B C 1
ATOM 3747 O O . GLU B 1 203 ? 63.335 -1.490 -16.741 1.00 34.42 203 GLU B O 1
ATOM 3753 N N . GLY B 1 204 ? 61.865 -2.622 -15.398 1.00 35.40 204 GLY B N 1
ATOM 3754 C CA . GLY B 1 204 ? 62.799 -2.874 -14.293 1.00 34.29 204 GLY B CA 1
ATOM 3755 C C . GLY B 1 204 ? 63.059 -1.643 -13.447 1.00 33.37 204 GLY B C 1
ATOM 3756 O O . GLY B 1 204 ? 63.651 -1.827 -12.382 1.00 34.97 204 GLY B O 1
ATOM 3757 N N . GLU B 1 205 ? 62.661 -0.439 -13.873 1.00 33.84 205 GLU B N 1
ATOM 3758 C CA . GLU B 1 205 ? 62.773 0.791 -13.038 1.00 36.94 205 GLU B CA 1
ATOM 3759 C C . GLU B 1 205 ? 61.569 0.897 -12.092 1.00 36.21 205 GLU B C 1
ATOM 3760 O O . GLU B 1 205 ? 60.415 0.776 -12.573 1.00 31.11 205 GLU B O 1
ATOM 3766 N N . LYS B 1 206 ? 61.831 1.151 -10.807 1.00 34.68 206 LYS B N 1
ATOM 3767 C CA . LYS B 1 206 ? 60.807 1.315 -9.752 1.00 34.42 206 LYS B CA 1
ATOM 3768 C C . LYS B 1 206 ? 60.108 2.660 -9.960 1.00 33.32 206 LYS B C 1
ATOM 3769 O O . LYS B 1 206 ? 60.787 3.704 -9.895 1.00 32.31 206 LYS B O 1
ATOM 3775 N N . VAL B 1 207 ? 58.796 2.630 -10.223 1.00 28.59 207 VAL B N 1
ATOM 3776 C CA . VAL B 1 207 ? 57.982 3.837 -10.556 1.00 29.15 207 VAL B CA 1
ATOM 3777 C C . VAL B 1 207 ? 56.926 4.056 -9.467 1.00 26.71 207 VAL B C 1
ATOM 3778 O O . VAL B 1 207 ? 56.391 5.184 -9.353 1.00 26.27 207 VAL B O 1
ATOM 3782 N N . GLN B 1 208 ? 56.673 3.042 -8.635 1.00 27.65 208 GLN B N 1
ATOM 3783 C CA . GLN B 1 208 ? 55.802 3.210 -7.442 1.00 26.82 208 GLN B CA 1
ATOM 3784 C C . GLN B 1 208 ? 56.461 2.504 -6.268 1.00 24.90 208 GLN B C 1
ATOM 3785 O O . GLN B 1 208 ? 56.997 1.413 -6.471 1.00 25.00 208 GLN B O 1
ATOM 3791 N N . SER B 1 209 ? 56.357 3.122 -5.097 1.00 28.96 209 SER B N 1
ATOM 3792 C CA . SER B 1 209 ? 56.860 2.609 -3.802 1.00 31.20 209 SER B CA 1
ATOM 3793 C C . SER B 1 209 ? 56.109 3.275 -2.655 1.00 33.48 209 SER B C 1
ATOM 3794 O O . SER B 1 209 ? 56.472 4.423 -2.337 1.00 34.88 209 SER B O 1
ATOM 3797 N N . THR B 1 210 ? 55.123 2.587 -2.063 1.00 31.25 210 THR B N 1
ATOM 3798 C CA . THR B 1 210 ? 54.405 3.053 -0.854 1.00 29.70 210 THR B CA 1
ATOM 3799 C C . THR B 1 210 ? 53.947 1.853 -0.034 1.00 31.57 210 THR B C 1
ATOM 3800 O O . THR B 1 210 ? 53.511 0.834 -0.577 1.00 29.91 210 THR B O 1
ATOM 3804 N N . PRO B 1 211 ? 54.026 1.933 1.309 1.00 32.40 211 PRO B N 1
ATOM 3805 C CA . PRO B 1 211 ? 53.439 0.900 2.157 1.00 30.93 211 PRO B CA 1
ATOM 3806 C C . PRO B 1 211 ? 51.904 0.892 2.058 1.00 30.50 211 PRO B C 1
ATOM 3807 O O . PRO B 1 211 ? 51.272 1.952 1.953 1.00 28.07 211 PRO B O 1
ATOM 3811 N N . THR B 1 212 ? 51.306 -0.293 2.093 1.00 30.04 212 THR B N 1
ATOM 3812 C CA . THR B 1 212 ? 49.827 -0.431 2.045 1.00 32.25 212 THR B CA 1
ATOM 3813 C C . THR B 1 212 ? 49.175 0.101 3.326 1.00 31.78 212 THR B C 1
ATOM 3814 O O . THR B 1 212 ? 47.968 0.342 3.295 1.00 30.94 212 THR B O 1
ATOM 3818 N N . ASN B 1 213 ? 49.887 0.335 4.428 1.00 35.35 213 ASN B N 1
ATOM 3819 C CA . ASN B 1 213 ? 49.133 0.921 5.574 1.00 38.32 213 ASN B CA 1
ATOM 3820 C C . ASN B 1 213 ? 49.144 2.451 5.463 1.00 35.96 213 ASN B C 1
ATOM 3821 O O . ASN B 1 213 ? 48.707 3.065 6.432 1.00 34.24 213 ASN B O 1
ATOM 3826 N N . ASP B 1 214 ? 49.473 3.043 4.297 1.00 30.94 214 ASP B N 1
ATOM 3827 C CA . ASP B 1 214 ? 49.210 4.490 4.063 1.00 31.02 214 ASP B CA 1
ATOM 3828 C C . ASP B 1 214 ? 47.848 4.673 3.395 1.00 29.74 214 ASP B C 1
ATOM 3829 O O . ASP B 1 214 ? 47.501 5.818 3.107 1.00 29.78 214 ASP B O 1
ATOM 3834 N N . LEU B 1 215 ? 47.058 3.601 3.232 1.00 31.82 215 LEU B N 1
ATOM 3835 C CA . LEU B 1 215 ? 45.673 3.712 2.705 1.00 29.03 215 LEU B CA 1
ATOM 3836 C C . LEU B 1 215 ? 44.902 4.761 3.524 1.00 28.99 215 LEU B C 1
ATOM 3837 O O . LEU B 1 215 ? 44.946 4.699 4.773 1.00 28.92 215 LEU B O 1
ATOM 3842 N N . VAL B 1 216 ? 44.244 5.707 2.858 1.00 25.13 216 VAL B N 1
ATOM 3843 C CA . VAL B 1 216 ? 43.371 6.718 3.521 1.00 26.05 216 VAL B CA 1
ATOM 3844 C C . VAL B 1 216 ? 42.153 5.990 4.098 1.00 28.00 216 VAL B C 1
ATOM 3845 O O . VAL B 1 216 ? 41.876 6.156 5.304 1.00 25.31 216 VAL B O 1
ATOM 3849 N N . PHE B 1 217 ? 41.447 5.224 3.263 1.00 24.45 217 PHE B N 1
ATOM 3850 C CA . PHE B 1 217 ? 40.293 4.378 3.674 1.00 25.48 217 PHE B CA 1
ATOM 3851 C C . PHE B 1 217 ? 40.709 2.906 3.722 1.00 21.90 217 PHE B C 1
ATOM 3852 O O . PHE B 1 217 ? 41.222 2.394 2.733 1.00 24.28 217 PHE B O 1
ATOM 3860 N N . SER B 1 218 ? 40.554 2.258 4.880 1.00 22.34 218 SER B N 1
ATOM 3861 C CA . SER B 1 218 ? 40.984 0.860 5.123 1.00 21.43 218 SER B CA 1
ATOM 3862 C C . SER B 1 218 ? 40.066 -0.084 4.362 1.00 19.58 218 SER B C 1
ATOM 3863 O O . SER B 1 218 ? 38.927 0.254 4.063 1.00 21.23 218 SER B O 1
ATOM 3866 N N . PRO B 1 219 ? 40.495 -1.316 4.035 1.00 18.57 219 PRO B N 1
ATOM 3867 C CA . PRO B 1 219 ? 39.550 -2.279 3.485 1.00 19.78 219 PRO B CA 1
ATOM 3868 C C . PRO B 1 219 ? 38.242 -2.327 4.298 1.00 21.35 219 PRO B C 1
ATOM 3869 O O . PRO B 1 219 ? 37.176 -2.422 3.721 1.00 19.90 219 PRO B O 1
ATOM 3873 N N . GLU B 1 220 ? 38.334 -2.248 5.627 1.00 22.17 220 GLU B N 1
ATOM 3874 C CA . GLU B 1 220 ? 37.155 -2.364 6.525 1.00 21.97 220 GLU B CA 1
ATOM 3875 C C . GLU B 1 220 ? 36.235 -1.173 6.273 1.00 21.29 220 GLU B C 1
ATOM 3876 O O . GLU B 1 220 ? 35.010 -1.364 6.137 1.00 22.28 220 GLU B O 1
ATOM 3882 N N . LYS B 1 221 ? 36.779 0.039 6.237 1.00 22.75 221 LYS B N 1
ATOM 3883 C CA . LYS B 1 221 ? 35.996 1.249 5.943 1.00 21.21 221 LYS B CA 1
ATOM 3884 C C . LYS B 1 221 ? 35.405 1.151 4.524 1.00 20.29 221 LYS B C 1
ATOM 3885 O O . LYS B 1 221 ? 34.228 1.503 4.357 1.00 20.38 221 LYS B O 1
ATOM 3891 N N . LEU B 1 222 ? 36.143 0.621 3.554 1.00 18.71 222 LEU B N 1
ATOM 3892 C CA . LEU B 1 222 ? 35.650 0.489 2.143 1.00 19.53 222 LEU B CA 1
ATOM 3893 C C . LEU B 1 222 ? 34.449 -0.480 2.089 1.00 19.17 222 LEU B C 1
ATOM 3894 O O . LEU B 1 222 ? 33.445 -0.165 1.427 1.00 18.18 222 LEU B O 1
ATOM 3899 N N . ILE B 1 223 ? 34.494 -1.578 2.856 1.00 18.70 223 ILE B N 1
ATOM 3900 C CA . ILE B 1 223 ? 33.379 -2.560 2.902 1.00 18.47 223 ILE B CA 1
ATOM 3901 C C . ILE B 1 223 ? 32.149 -1.887 3.505 1.00 18.68 223 ILE B C 1
ATOM 3902 O O . ILE B 1 223 ? 31.078 -2.015 2.921 1.00 18.58 223 ILE B O 1
ATOM 3907 N N . GLU B 1 224 ? 32.303 -1.144 4.601 1.00 18.35 224 GLU B N 1
ATOM 3908 C CA . GLU B 1 224 ? 31.148 -0.460 5.223 1.00 19.62 224 GLU B CA 1
ATOM 3909 C C . GLU B 1 224 ? 30.552 0.508 4.201 1.00 18.40 224 GLU B C 1
ATOM 3910 O O . GLU B 1 224 ? 29.339 0.464 3.981 1.00 17.83 224 GLU B O 1
ATOM 3916 N N . TYR B 1 225 ? 31.384 1.326 3.553 1.00 19.32 225 TYR B N 1
ATOM 3917 C CA . TYR B 1 225 ? 30.888 2.398 2.659 1.00 19.50 225 TYR B CA 1
ATOM 3918 C C . TYR B 1 225 ? 30.138 1.777 1.483 1.00 18.43 225 TYR B C 1
ATOM 3919 O O . TYR B 1 225 ? 28.969 2.164 1.251 1.00 18.70 225 TYR B O 1
ATOM 3928 N N . ILE B 1 226 ? 30.781 0.846 0.774 1.00 18.26 226 ILE B N 1
ATOM 3929 C CA . ILE B 1 226 ? 30.240 0.215 -0.467 1.00 19.11 226 ILE B CA 1
ATOM 3930 C C . ILE B 1 226 ? 28.952 -0.521 -0.113 1.00 17.78 226 ILE B C 1
ATOM 3931 O O . ILE B 1 226 ? 27.992 -0.360 -0.830 1.00 17.73 226 ILE B O 1
ATOM 3936 N N . THR B 1 227 ? 28.959 -1.316 0.966 1.00 17.84 227 THR B N 1
ATOM 3937 C CA . THR B 1 227 ? 27.857 -2.262 1.251 1.00 17.55 227 THR B CA 1
ATOM 3938 C C . THR B 1 227 ? 26.626 -1.550 1.807 1.00 19.51 227 THR B C 1
ATOM 3939 O O . THR B 1 227 ? 25.615 -2.220 1.859 1.00 19.25 227 THR B O 1
ATOM 3943 N N . HIS B 1 228 ? 26.682 -0.247 2.128 1.00 18.46 228 HIS B N 1
ATOM 3944 C CA . HIS B 1 228 ? 25.471 0.532 2.466 1.00 19.64 228 HIS B CA 1
ATOM 3945 C C . HIS B 1 228 ? 24.861 1.096 1.185 1.00 20.86 228 HIS B C 1
ATOM 3946 O O . HIS B 1 228 ? 23.778 1.681 1.269 1.00 22.47 228 HIS B O 1
ATOM 3953 N N . ILE B 1 229 ? 25.483 0.850 0.033 1.00 19.12 229 ILE B N 1
ATOM 3954 C CA . ILE B 1 229 ? 24.911 1.266 -1.277 1.00 19.32 229 ILE B CA 1
ATOM 3955 C C . ILE B 1 229 ? 24.383 0.022 -1.993 1.00 18.95 229 ILE B C 1
ATOM 3956 O O . ILE B 1 229 ? 23.214 0.022 -2.415 1.00 20.60 229 ILE B O 1
ATOM 3961 N N . TYR B 1 230 ? 25.216 -0.997 -2.139 1.00 17.65 230 TYR B N 1
ATOM 3962 C CA . TYR B 1 230 ? 24.777 -2.289 -2.714 1.00 17.62 230 TYR B CA 1
ATOM 3963 C C . TYR B 1 230 ? 25.606 -3.394 -2.071 1.00 18.32 230 TYR B C 1
ATOM 3964 O O . TYR B 1 230 ? 26.730 -3.170 -1.598 1.00 17.75 230 TYR B O 1
ATOM 3973 N N . PRO B 1 231 ? 25.101 -4.636 -2.091 1.00 18.08 231 PRO B N 1
ATOM 3974 C CA . PRO B 1 231 ? 25.867 -5.755 -1.549 1.00 17.78 231 PRO B CA 1
ATOM 3975 C C . PRO B 1 231 ? 27.116 -6.119 -2.360 1.00 16.73 231 PRO B C 1
ATOM 3976 O O . PRO B 1 231 ? 27.198 -5.885 -3.583 1.00 16.74 231 PRO B O 1
ATOM 3980 N N . LEU B 1 232 ? 28.063 -6.740 -1.666 1.00 15.84 232 LEU B N 1
ATOM 3981 C CA . LEU B 1 232 ? 29.187 -7.463 -2.289 1.00 17.34 232 LEU B CA 1
ATOM 3982 C C . LEU B 1 232 ? 28.992 -8.950 -1.997 1.00 17.73 232 LEU B C 1
ATOM 3983 O O . LEU B 1 232 ? 28.766 -9.302 -0.823 1.00 18.53 232 LEU B O 1
ATOM 3988 N N . ASP B 1 233 ? 29.097 -9.771 -3.035 1.00 18.91 233 ASP B N 1
ATOM 3989 C CA . ASP B 1 233 ? 28.987 -11.247 -2.923 1.00 20.15 233 ASP B CA 1
ATOM 3990 C C . ASP B 1 233 ? 30.370 -11.868 -2.723 1.00 19.09 233 ASP B C 1
ATOM 3991 O O . ASP B 1 233 ? 31.412 -11.210 -3.026 1.00 19.53 233 ASP B O 1
ATOM 3996 N N . ALA B 1 234 ? 30.382 -13.089 -2.195 1.00 18.51 234 ALA B N 1
ATOM 3997 C CA . ALA B 1 234 ? 31.572 -13.958 -2.206 1.00 18.76 234 ALA B CA 1
ATOM 3998 C C . ALA B 1 234 ? 32.201 -13.853 -3.592 1.00 19.25 234 ALA B C 1
ATOM 3999 O O . ALA B 1 234 ? 31.446 -13.995 -4.617 1.00 18.69 234 ALA B O 1
ATOM 4001 N N . GLY B 1 235 ? 33.510 -13.589 -3.645 1.00 18.70 235 GLY B N 1
ATOM 4002 C CA . GLY B 1 235 ? 34.272 -13.594 -4.904 1.00 19.14 235 GLY 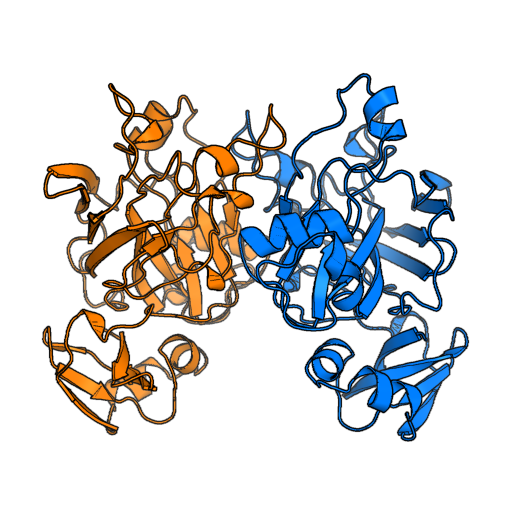B CA 1
ATOM 4003 C C . GLY B 1 235 ? 34.342 -12.228 -5.555 1.00 18.81 235 GLY B C 1
ATOM 4004 O O . GLY B 1 235 ? 35.168 -12.090 -6.490 1.00 21.46 235 GLY B O 1
ATOM 4005 N N . ASP B 1 236 ? 33.627 -11.223 -5.029 1.00 17.11 236 ASP B N 1
ATOM 4006 C CA . ASP B 1 236 ? 33.695 -9.833 -5.555 1.00 16.55 236 ASP B CA 1
ATOM 4007 C C . ASP B 1 236 ? 34.997 -9.221 -5.065 1.00 16.91 236 ASP B C 1
ATOM 4008 O O . ASP B 1 236 ? 35.639 -9.761 -4.067 1.00 15.48 236 ASP B O 1
ATOM 4013 N N . VAL B 1 237 ? 35.385 -8.144 -5.713 1.00 16.19 237 VAL B N 1
ATOM 4014 C CA . VAL B 1 237 ? 36.736 -7.559 -5.550 1.00 16.96 237 VAL B CA 1
ATOM 4015 C C . VAL B 1 237 ? 36.622 -6.058 -5.306 1.00 18.56 237 VAL B C 1
ATOM 4016 O O . VAL B 1 237 ? 35.906 -5.361 -6.062 1.00 18.24 237 VAL B O 1
ATOM 4020 N N . ILE B 1 238 ? 37.332 -5.591 -4.276 1.00 19.87 238 ILE B N 1
ATOM 4021 C CA . ILE B 1 238 ? 37.602 -4.153 -4.044 1.00 17.30 238 ILE B CA 1
ATOM 4022 C C . ILE B 1 238 ? 39.065 -3.878 -4.426 1.00 17.25 238 ILE B C 1
ATOM 4023 O O . ILE B 1 238 ? 39.949 -4.442 -3.812 1.00 16.66 238 ILE B O 1
ATOM 4028 N N . VAL B 1 239 ? 39.297 -2.955 -5.350 1.00 17.33 239 VAL B N 1
ATOM 4029 C CA . VAL B 1 239 ? 40.663 -2.550 -5.770 1.00 18.51 239 VAL B CA 1
ATOM 4030 C C . VAL B 1 239 ? 40.944 -1.219 -5.060 1.00 18.55 239 VAL B C 1
ATOM 4031 O O . VAL B 1 239 ? 40.277 -0.249 -5.349 1.00 20.56 239 VAL B O 1
ATOM 4035 N N . THR B 1 240 ? 41.842 -1.222 -4.087 1.00 20.58 240 THR B N 1
ATOM 4036 C CA . THR B 1 240 ? 41.877 -0.221 -2.979 1.00 21.04 240 THR B CA 1
ATOM 4037 C C . THR B 1 240 ? 42.593 1.075 -3.369 1.00 21.04 240 THR B C 1
ATOM 4038 O O . THR B 1 240 ? 42.666 1.974 -2.488 1.00 21.82 240 THR B O 1
ATOM 4042 N N . GLY B 1 241 ? 43.097 1.165 -4.599 1.00 21.79 241 GLY B N 1
ATOM 4043 C CA . GLY B 1 241 ? 43.692 2.388 -5.162 1.00 21.73 241 GLY B CA 1
ATOM 4044 C C . GLY B 1 241 ? 45.192 2.266 -5.360 1.00 20.47 241 GLY B C 1
ATOM 4045 O O . GLY B 1 241 ? 45.808 1.314 -4.835 1.00 21.31 241 GLY B O 1
ATOM 4046 N N . THR B 1 242 ? 45.731 3.173 -6.162 1.00 19.79 242 THR B N 1
ATOM 4047 C CA . THR B 1 242 ? 47.169 3.221 -6.514 1.00 21.21 242 THR B CA 1
ATOM 4048 C C . THR B 1 242 ? 47.828 4.348 -5.711 1.00 23.65 242 THR B C 1
ATOM 4049 O O . THR B 1 242 ? 47.215 5.386 -5.495 1.00 24.53 242 THR B O 1
ATOM 4053 N N . PRO B 1 243 ? 49.073 4.150 -5.225 1.00 25.68 243 PRO B N 1
ATOM 4054 C CA . PRO B 1 243 ? 49.865 5.247 -4.665 1.00 27.46 243 PRO B CA 1
ATOM 4055 C C . PRO B 1 243 ? 50.494 6.141 -5.745 1.00 27.54 243 PRO B C 1
ATOM 4056 O O . PRO B 1 243 ? 50.142 6.034 -6.918 1.00 26.19 243 PRO B O 1
ATOM 4060 N N . GLY B 1 244 ? 51.394 7.038 -5.327 1.00 28.38 244 GLY B N 1
ATOM 4061 C CA . GLY B 1 244 ? 52.091 7.953 -6.249 1.00 27.24 244 GLY B CA 1
ATOM 4062 C C . GLY B 1 244 ? 52.957 7.248 -7.281 1.00 26.96 244 GLY B C 1
ATOM 4063 O O . GLY B 1 244 ? 53.322 6.050 -7.084 1.00 26.97 244 GLY B O 1
ATOM 4064 N N . GLY B 1 245 ? 53.317 8.000 -8.333 1.00 27.25 245 GLY B N 1
ATOM 4065 C CA . GLY B 1 245 ? 54.295 7.590 -9.352 1.00 28.24 245 GLY B CA 1
ATOM 4066 C C . GLY B 1 245 ? 53.680 7.076 -10.645 1.00 25.98 245 GLY B C 1
ATOM 4067 O O . GLY B 1 245 ? 54.402 6.413 -11.412 1.00 25.87 245 GLY B O 1
ATOM 4068 N N . VAL B 1 246 ? 52.409 7.367 -10.910 1.00 25.52 246 VAL B N 1
ATOM 4069 C CA . VAL B 1 246 ? 51.758 6.960 -12.188 1.00 24.55 246 VAL B CA 1
ATOM 4070 C C . VAL B 1 246 ? 52.420 7.738 -13.334 1.00 27.01 246 VAL B C 1
ATOM 4071 O O . VAL B 1 246 ? 52.827 8.913 -13.120 1.00 30.20 246 VAL B O 1
ATOM 4075 N N . GLY B 1 247 ? 52.500 7.127 -14.512 1.00 26.69 247 GLY B N 1
ATOM 4076 C CA . GLY B 1 247 ? 53.129 7.722 -15.707 1.00 26.29 247 GLY B CA 1
ATOM 4077 C C . GLY B 1 247 ? 52.480 9.041 -16.088 1.00 28.50 247 GLY B C 1
ATOM 4078 O O . GLY B 1 247 ? 53.206 9.966 -16.465 1.00 30.64 247 GLY B O 1
ATOM 4079 N N . HIS B 1 248 ? 51.155 9.161 -15.948 1.00 27.36 248 HIS B N 1
ATOM 4080 C CA . HIS B 1 248 ? 50.399 10.384 -16.318 1.00 30.08 248 HIS B CA 1
ATOM 4081 C C . HIS B 1 248 ? 50.893 11.607 -15.525 1.00 30.59 248 HIS B C 1
ATOM 4082 O O . HIS B 1 248 ? 50.820 12.712 -16.094 1.00 31.03 248 HIS B O 1
ATOM 4089 N N . ALA B 1 249 ? 51.372 11.412 -14.290 1.00 33.76 249 ALA B N 1
ATOM 4090 C CA . ALA B 1 249 ? 51.740 12.471 -13.315 1.00 35.00 249 ALA B CA 1
ATOM 4091 C C . ALA B 1 249 ? 53.246 12.780 -13.348 1.00 33.33 249 ALA B C 1
ATOM 4092 O O . ALA B 1 249 ? 53.679 13.675 -12.611 1.00 30.31 249 ALA B O 1
ATOM 4094 N N . ARG B 1 250 ? 54.022 12.087 -14.168 1.00 34.16 250 ARG B N 1
ATOM 4095 C CA . ARG B 1 250 ? 55.503 12.137 -14.091 1.00 33.67 250 ARG B CA 1
ATOM 4096 C C . ARG B 1 250 ? 56.032 13.310 -14.916 1.00 36.78 250 ARG B C 1
ATOM 4097 O O . ARG B 1 250 ? 55.325 13.767 -15.811 1.00 32.34 250 ARG B O 1
ATOM 4105 N N . ASN B 1 251 ? 57.232 13.773 -14.556 1.00 40.37 251 ASN B N 1
ATOM 4106 C CA . ASN B 1 251 ? 57.968 14.896 -15.181 1.00 43.13 251 ASN B CA 1
ATOM 4107 C C . ASN B 1 251 ? 59.284 14.308 -15.672 1.00 41.81 251 ASN B C 1
ATOM 4108 O O . ASN B 1 251 ? 60.206 14.100 -14.883 1.00 43.64 251 ASN B O 1
ATOM 4113 N N . PRO B 1 252 ? 59.396 13.920 -16.964 1.00 40.37 252 PRO B N 1
ATOM 4114 C CA . PRO B 1 252 ? 58.327 14.091 -17.949 1.00 38.39 252 PRO B CA 1
ATOM 4115 C C . PRO B 1 252 ? 57.239 12.997 -17.919 1.00 35.53 252 PRO B C 1
ATOM 4116 O O . PRO B 1 252 ? 57.462 11.905 -17.378 1.00 31.77 252 PRO B O 1
ATOM 4120 N N . GLN B 1 253 ? 56.104 13.290 -18.550 1.00 33.53 253 GLN B N 1
ATOM 4121 C CA . GLN B 1 253 ? 54.969 12.350 -18.716 1.00 32.05 253 GLN B CA 1
ATOM 4122 C C . GLN B 1 253 ? 55.458 11.098 -19.423 1.00 34.56 253 GLN B C 1
ATOM 4123 O O . GLN B 1 253 ? 56.217 11.217 -20.402 1.00 31.33 253 GLN B O 1
ATOM 4129 N N . ARG B 1 254 ? 55.022 9.932 -18.941 1.00 31.47 254 ARG B N 1
ATOM 4130 C CA . ARG B 1 254 ? 55.501 8.618 -19.428 1.00 34.16 254 ARG B CA 1
ATOM 4131 C C . ARG B 1 254 ? 54.316 7.650 -19.548 1.00 32.37 254 ARG B C 1
ATOM 4132 O O . ARG B 1 254 ? 53.598 7.432 -18.554 1.00 34.13 254 ARG B O 1
ATOM 4140 N N . TYR B 1 255 ? 54.153 7.069 -20.727 1.00 28.04 255 TYR B N 1
ATOM 4141 C CA . TYR B 1 255 ? 53.125 6.053 -21.023 1.00 26.89 255 TYR B CA 1
ATOM 4142 C C . TYR B 1 255 ? 53.837 4.782 -21.466 1.00 26.41 255 TYR B C 1
ATOM 4143 O O . TYR B 1 255 ? 55.055 4.827 -21.866 1.00 25.60 255 TYR B O 1
ATOM 4152 N N . ILE B 1 256 ? 53.095 3.683 -21.414 1.00 23.37 256 ILE B N 1
ATOM 4153 C CA . ILE B 1 256 ? 53.609 2.319 -21.674 1.00 25.31 256 ILE B CA 1
ATOM 4154 C C . ILE B 1 256 ? 53.691 2.180 -23.196 1.00 25.77 256 ILE B C 1
ATOM 4155 O O . ILE B 1 256 ? 52.705 2.488 -23.866 1.00 26.53 256 ILE B O 1
ATOM 4160 N N . GLY B 1 257 ? 54.870 1.814 -23.711 1.00 26.02 257 GLY B N 1
ATOM 4161 C CA . GLY B 1 257 ? 55.092 1.565 -25.145 1.00 23.45 257 GLY B CA 1
ATOM 4162 C C . GLY B 1 257 ? 55.051 0.090 -25.468 1.00 23.55 257 GLY B C 1
ATOM 4163 O O . GLY B 1 257 ? 54.989 -0.750 -24.537 1.00 25.31 257 GLY B O 1
ATOM 4164 N N . ASP B 1 258 ? 55.087 -0.236 -26.757 1.00 24.20 258 ASP B N 1
ATOM 4165 C CA . ASP B 1 258 ? 55.008 -1.626 -27.264 1.00 23.61 258 ASP B CA 1
ATOM 4166 C C . ASP B 1 258 ? 56.149 -2.465 -26.679 1.00 23.11 258 ASP B C 1
ATOM 4167 O O . ASP B 1 258 ? 57.310 -2.015 -26.743 1.00 23.44 258 ASP B O 1
ATOM 4172 N N . GLY B 1 259 ? 55.825 -3.637 -26.137 1.00 24.39 259 GLY B N 1
ATOM 4173 C CA . GLY B 1 259 ? 56.779 -4.625 -25.601 1.00 24.24 259 GLY B CA 1
ATOM 4174 C C . GLY B 1 259 ? 57.229 -4.311 -24.182 1.00 25.79 259 GLY B C 1
ATOM 4175 O O . GLY B 1 259 ? 58.012 -5.111 -23.672 1.00 28.92 259 GLY B O 1
ATOM 4176 N N . GLU B 1 260 ? 56.769 -3.228 -23.544 1.00 26.75 260 GLU B N 1
ATOM 4177 C CA . GLU B 1 260 ? 57.238 -2.862 -22.176 1.00 25.92 260 GLU B CA 1
ATOM 4178 C C . GLU B 1 260 ? 56.454 -3.650 -21.118 1.00 27.56 260 GLU B C 1
ATOM 4179 O O . GLU B 1 260 ? 55.207 -3.868 -21.282 1.00 25.31 260 GLU B O 1
ATOM 4185 N N . THR B 1 261 ? 57.143 -4.002 -20.027 1.00 26.64 261 THR B N 1
ATOM 4186 C CA . THR B 1 261 ? 56.618 -4.855 -18.929 1.00 26.21 261 THR B CA 1
ATOM 4187 C C . THR B 1 261 ? 56.417 -4.051 -17.644 1.00 27.37 261 THR B C 1
ATOM 4188 O O . THR B 1 261 ? 57.307 -3.247 -17.258 1.00 23.94 261 THR B O 1
ATOM 4192 N N . VAL B 1 262 ? 55.249 -4.255 -17.027 1.00 25.57 262 VAL B N 1
ATOM 4193 C CA . VAL B 1 262 ? 54.918 -3.656 -15.712 1.00 25.16 262 VAL B CA 1
ATOM 4194 C C . VAL B 1 262 ? 54.790 -4.805 -14.717 1.00 23.93 262 VAL B C 1
ATOM 4195 O O . VAL B 1 262 ? 53.951 -5.698 -14.909 1.00 20.99 262 VAL B O 1
ATOM 4199 N N . LYS B 1 263 ? 55.624 -4.756 -13.684 1.00 24.93 263 LYS B N 1
ATOM 4200 C CA . LYS B 1 263 ? 55.595 -5.717 -12.563 1.00 25.19 263 LYS B CA 1
ATOM 4201 C C . LYS B 1 263 ? 54.990 -4.992 -11.370 1.00 23.66 263 LYS B C 1
ATOM 4202 O O . LYS B 1 263 ? 55.342 -3.820 -11.160 1.00 25.48 263 LYS B O 1
ATOM 4208 N N . VAL B 1 264 ? 54.055 -5.614 -10.656 1.00 24.28 264 VAL B N 1
ATOM 4209 C CA . VAL B 1 264 ? 53.505 -5.001 -9.416 1.00 23.46 264 VAL B CA 1
ATOM 4210 C C . VAL B 1 264 ? 53.760 -6.011 -8.310 1.00 24.27 264 VAL B C 1
ATOM 4211 O O . VAL B 1 264 ? 53.388 -7.178 -8.494 1.00 23.85 264 VAL B O 1
ATOM 4215 N N . GLU B 1 265 ? 54.337 -5.573 -7.195 1.00 23.38 265 GLU B N 1
ATOM 4216 C CA . GLU B 1 265 ? 54.675 -6.510 -6.100 1.00 24.02 265 GLU B CA 1
ATOM 4217 C C . GLU B 1 265 ? 54.167 -5.920 -4.796 1.00 22.85 265 GLU B C 1
ATOM 4218 O O . GLU B 1 265 ? 54.349 -4.717 -4.601 1.00 24.50 265 GLU B O 1
ATOM 4224 N N . ILE B 1 266 ? 53.560 -6.743 -3.945 1.00 23.40 266 ILE B N 1
ATOM 4225 C CA . ILE B 1 266 ? 53.188 -6.327 -2.561 1.00 24.77 266 ILE B CA 1
ATOM 4226 C C . ILE B 1 266 ? 53.824 -7.329 -1.595 1.00 24.34 266 ILE B C 1
ATOM 4227 O O . ILE B 1 266 ? 53.662 -8.519 -1.784 1.00 22.74 266 ILE B O 1
ATOM 4232 N N . ALA B 1 267 ? 54.571 -6.812 -0.618 1.00 29.33 267 ALA B N 1
ATOM 4233 C CA . ALA B 1 267 ? 55.243 -7.617 0.427 1.00 31.10 267 ALA B CA 1
ATOM 4234 C C . ALA B 1 267 ? 54.229 -8.595 1.024 1.00 28.76 267 ALA B C 1
ATOM 4235 O O . ALA B 1 267 ? 53.157 -8.148 1.489 1.00 31.37 267 ALA B O 1
ATOM 4237 N N . GLY B 1 268 ? 54.554 -9.888 0.954 1.00 27.99 268 GLY B N 1
ATOM 4238 C CA . GLY B 1 268 ? 53.784 -11.002 1.536 1.00 25.57 268 GLY B CA 1
ATOM 4239 C C . GLY B 1 268 ? 52.722 -11.525 0.586 1.00 24.83 268 GLY B C 1
ATOM 4240 O O . GLY B 1 268 ? 52.098 -12.511 0.943 1.00 22.13 268 GLY B O 1
ATOM 4241 N N . LEU B 1 269 ? 52.495 -10.890 -0.573 1.00 23.32 269 LEU B N 1
ATOM 4242 C CA . LEU B 1 269 ? 51.381 -11.303 -1.472 1.00 24.35 269 LEU B CA 1
ATOM 4243 C C . LEU B 1 269 ? 51.931 -11.861 -2.791 1.00 25.19 269 LEU B C 1
ATOM 4244 O O . LEU B 1 269 ? 51.153 -12.528 -3.506 1.00 28.45 269 LEU B O 1
ATOM 4249 N N . GLY B 1 270 ? 53.208 -11.620 -3.121 1.00 22.48 270 GLY B N 1
ATOM 4250 C CA . GLY B 1 270 ? 53.753 -12.034 -4.424 1.00 21.70 270 GLY B CA 1
ATOM 4251 C C . GLY B 1 270 ? 53.622 -10.904 -5.424 1.00 21.17 270 GLY B C 1
ATOM 4252 O O . GLY B 1 270 ? 53.455 -9.749 -5.011 1.00 24.25 270 GLY B O 1
ATOM 4253 N N . PHE B 1 271 ? 53.752 -11.195 -6.715 1.00 22.07 271 PHE B N 1
ATOM 4254 C CA . PHE B 1 271 ? 53.777 -10.141 -7.745 1.00 24.53 271 PHE B CA 1
ATOM 4255 C C . PHE B 1 271 ? 53.131 -10.665 -9.027 1.00 20.81 271 PHE B C 1
ATOM 4256 O O . PHE B 1 271 ? 52.976 -11.868 -9.208 1.00 20.06 271 PHE B O 1
ATOM 4264 N N . ILE B 1 272 ? 52.784 -9.707 -9.868 1.00 22.50 272 ILE B N 1
ATOM 4265 C CA . ILE B 1 272 ? 52.287 -9.886 -11.260 1.00 22.58 272 ILE B CA 1
ATOM 4266 C C . ILE B 1 272 ? 53.262 -9.159 -12.173 1.00 21.14 272 ILE B C 1
ATOM 4267 O O . ILE B 1 272 ? 53.952 -8.209 -11.713 1.00 23.84 272 ILE B O 1
ATOM 4272 N N . GLU B 1 273 ? 53.300 -9.564 -13.437 1.00 23.90 273 GLU B N 1
ATOM 4273 C CA . GLU B 1 273 ? 54.276 -9.046 -14.429 1.00 26.09 273 GLU B CA 1
ATOM 4274 C C . GLU B 1 273 ? 53.635 -9.186 -15.813 1.00 23.17 273 GLU B C 1
ATOM 4275 O O . GLU B 1 273 ? 53.451 -10.331 -16.260 1.00 21.14 273 GLU B O 1
ATOM 4281 N N . ASN B 1 274 ? 53.201 -8.059 -16.391 1.00 23.78 274 ASN B N 1
ATOM 4282 C CA . ASN B 1 274 ? 52.363 -8.054 -17.617 1.00 24.30 274 ASN B CA 1
ATOM 4283 C C . ASN B 1 274 ? 53.084 -7.270 -18.708 1.00 22.96 274 ASN B C 1
ATOM 4284 O O . ASN B 1 274 ? 53.397 -6.115 -18.505 1.00 23.40 274 ASN B O 1
ATOM 4289 N N . LYS B 1 275 ? 53.333 -7.929 -19.827 1.00 25.38 275 LYS B N 1
ATOM 4290 C CA . LYS B 1 275 ? 53.986 -7.307 -21.001 1.00 25.70 275 LYS B CA 1
ATOM 4291 C C . LYS B 1 275 ? 52.882 -6.743 -21.886 1.00 22.00 275 LYS B C 1
ATOM 4292 O O . LYS B 1 275 ? 51.996 -7.511 -22.238 1.00 22.83 275 LYS B O 1
ATOM 4298 N N . THR B 1 276 ? 52.984 -5.460 -22.229 1.00 22.82 276 THR B N 1
ATOM 4299 C CA . THR B 1 276 ? 52.087 -4.785 -23.211 1.00 22.15 276 THR B CA 1
ATOM 4300 C C . THR B 1 276 ? 52.562 -5.171 -24.618 1.00 22.56 276 THR B C 1
ATOM 4301 O O . THR B 1 276 ? 53.790 -4.949 -24.931 1.00 20.63 276 THR B O 1
ATOM 4305 N N . VAL B 1 277 ? 51.625 -5.654 -25.440 1.00 22.19 277 VAL B N 1
ATOM 4306 C CA . VAL B 1 277 ? 51.842 -6.030 -26.863 1.00 23.20 277 VAL B CA 1
ATOM 4307 C C . VAL B 1 277 ? 50.850 -5.241 -27.719 1.00 24.94 277 VAL B C 1
ATOM 4308 O O . VAL B 1 277 ? 49.622 -5.434 -27.567 1.00 24.34 277 VAL B O 1
ATOM 4312 N N . PHE B 1 278 ? 51.340 -4.374 -28.601 1.00 24.31 278 PHE B N 1
ATOM 4313 C CA . PHE B 1 278 ? 50.456 -3.675 -29.563 1.00 25.76 278 PHE B CA 1
ATOM 4314 C C . PHE B 1 278 ? 49.948 -4.732 -30.553 1.00 28.81 278 PHE B C 1
ATOM 4315 O O . PHE B 1 278 ? 50.750 -5.556 -30.994 1.00 31.97 278 PHE B O 1
ATOM 4323 N N . GLU B 1 279 ? 48.652 -4.749 -30.859 1.00 25.94 279 GLU B N 1
ATOM 4324 C CA . GLU B 1 279 ? 48.028 -5.759 -31.751 1.00 29.18 279 GLU B CA 1
ATOM 4325 C C . GLU B 1 279 ? 48.629 -5.803 -33.171 1.00 32.14 279 GLU B C 1
ATOM 4326 O O . GLU B 1 279 ? 48.949 -4.757 -33.696 1.00 31.16 279 GLU B O 1
ATOM 4332 N N . LEU B 1 280 ? 48.630 -6.996 -33.789 1.00 39.72 280 LEU B N 1
ATOM 4333 C CA . LEU B 1 280 ? 49.239 -7.340 -35.117 1.00 46.78 280 LEU B CA 1
ATOM 4334 C C . LEU B 1 280 ? 48.943 -6.248 -36.160 1.00 46.11 280 LEU B C 1
ATOM 4335 O O . LEU B 1 280 ? 47.783 -5.979 -36.496 1.00 46.32 280 LEU B O 1
#

Secondary structure (DSSP, 8-state):
-EEEEEEETTEEEEEEEEETTEEEEETT-SSHHHHHTSTTHHHHHHT--S-EEE--GGGB--SSS--S-EEEESS-BHHHHHHTTPPPPSS--EEE--GGGEE-TT--EEE-GGG-SSEE--EEEEEEE-S-BSS--GGGGGGGEEEEEEEE--EEHHHHT-SSSSS--GGGGS--TT-EEEEEEEEPGGG--TTSEEEEEETTEEEEEEETT-BSS-HHHHHHHHHTTS-B-TT-EEE----S--GGGSSS--PPPTT-EEEEEETTTEEEEEEEEE--/-EEEEEEETTEEEEEEEEETTEEEEETT-SSHHHHHTSTTHHHHHHT--S-EEE--GGGEE-SSSS-S-EEEEES-BHHHHHHTT-PPPSS-EEEE--GGGEE-TT--EEE-GGG-SSEE--EEEEEEE-S-BSS--GGGGGGGEEEEEEEE--EEHHHHT-SSSSS--GGGGS--TT-EEEEEEEEPGGGS-TT-EEEEEETTEEEEEEEGGGBSS-HHHHHHHHHTTS-B-TT-EEE----S--GGGSSS---PPTT-EEEEEETTTEEEEEEEEE--

Solvent-accessible surface area: 21056 Å² total; per-residue (Å²): 40,80,0,0,0,1,72,41,160,83,87,56,24,0,0,50,10,83,41,103,73,43,1,20,21,4,124,76,37,40,25,0,10,80,0,2,107,72,124,74,21,73,86,61,0,91,95,13,87,14,144,92,32,105,7,115,55,116,62,2,25,2,0,0,34,78,6,145,4,0,0,0,4,10,66,0,2,9,79,40,0,112,154,91,71,128,132,74,42,130,30,0,9,0,5,2,0,6,36,35,0,10,4,0,0,16,20,56,0,72,0,6,111,90,2,24,122,8,0,0,0,17,0,1,2,0,0,0,0,8,94,132,0,107,68,8,114,78,103,69,0,61,113,42,14,1,0,9,0,0,0,1,0,3,0,3,7,62,31,4,82,38,3,12,90,170,19,7,3,33,5,1,1,3,0,8,31,110,1,0,0,0,0,3,12,0,3,0,46,114,60,23,155,60,29,26,66,0,3,0,48,9,90,67,126,105,18,6,63,9,71,0,98,29,37,37,9,37,5,49,52,0,0,45,35,0,2,28,7,1,1,0,19,16,2,1,0,0,0,2,0,14,4,24,23,20,0,58,77,90,156,109,99,93,50,5,27,88,40,28,33,1,56,0,59,1,48,60,4,27,59,0,68,3,88,1,49,55,68,233,30,81,0,0,0,0,55,58,161,71,87,45,32,0,0,47,7,82,46,114,58,48,2,26,14,4,119,75,40,40,16,0,10,79,0,2,101,69,119,61,33,99,94,52,0,78,98,17,82,12,140,83,19,101,6,103,62,138,43,1,20,2,0,1,33,76,6,146,4,0,0,0,3,8,10,0,0,60,60,11,6,159,62,47,71,56,130,118,24,144,31,0,0,0,7,2,1,4,34,26,0,8,10,0,0,38,31,65,0,69,0,5,116,80,2,22,131,9,0,0,0,9,0,2,0,0,0,0,0,9,98,129,0,109,71,8,128,74,104,75,0,58,119,41,15,2,0,12,0,0,0,1,1,3,0,3,5,63,34,5,63,39,4,39,94,169,22,9,2,15,6,1,1,4,0,8,24,109,0,0,0,0,0,4,27,0,2,3,66,99,55,31,159,91,6,23,67,0,3,0,44,7,90,66,121,111,16,3,64,5,60,1,102,74,23,50,21,41,2,51,53,0,0,38,40,0,2,33,9,2,1,0,20,15,3,1,0,0,0,0,0,4,0,12,13,0,0,53,37,92,157,114,99,90,54,4,25,89,38,30,31,1,53,0,60,2,50,56,2,28,61,0,67,3,90,1,46,59,68,225

CATH classification: 3.90.850.10

Radius of gyration: 23.43 Å; Cα contacts (8 Å, |Δi|>4): 1612; chains: 2; bounding box: 66×60×53 Å

Foldseek 3Di:
DWWFWFADDVAIFIWAAPDPFKTAGLPPDRAVQRLLQDPVSVVSHVPRDHDMDGGDQQRTWFRLLAFPWEKEWADWFQVLQVVVVHDLDPATDIDTAHSLQETALAEAAADEPVQQDFKKWFKFKKFFFRFKFALDALVRQLVGTQFMFIKTQIFSVCLQCPPPNPDGNRHRGRHPGHNMHHANTGDGVVQDDFFFWKWKDKQNHTQFIDGRPRTPADSSNCSNNVNNPPMGGGGHMYTRYGGDRMQCPDVVRHHRHAQMKMWIQTVRGGIGIYTYHYHD/DWWFWFADPNQTFIWDDPDPFKTAGQPDGRAVLRLLLDLCSVVSRVVRDHDIGGHDLQRTWFRLLAFPFEKEWEDFFPQACVLVVHDNDPATDIDGAHSLQETALAEAQADEPVQADFKKWFKFKKWFFRFKAALDALVRQLVGTQFIWIKTQIFSVCLQCVPPVPDGHRHRRRHDGNNMHHANTGDGPVQFDAFFWKWKDKQRHTQDTGTRVSGNADSSNVSNRVNNVPMGGGGHMYGRTGHDRMQCSDVVRDHHHAQMKMKIQGHRGGIGIYTYHYHD

Nearest PDB structures (foldseek):
  6j5x-assembly1_B  TM=9.847E-01  e=2.961E-61  Corynebacterium glutamicum
  8suu-assembly1_B  TM=8.864E-01  e=8.032E-29  Bacillus subtilis
  6v77-assembly1_B  TM=8.892E-01  e=2.411E-28  Mycolicibacterium smegmatis MC2 155
  6v77-assembly1_A  TM=8.798E-01  e=1.110E-27  Mycolicibacterium smegmatis MC2 155
  3r6o-assembly1_A-2  TM=8.724E-01  e=1.101E-24  Mycobacteroides abscessus ATCC 19977

B-factor: mean 26.42, std 8.36, range [13.65, 86.04]

InterPro domains:
  IPR011234 Fumarylacetoacetase-like, C-terminal [PF01557] (69-275)
  IPR036663 Fumarylacetoacetase-like, C-terminal domain superfamily [G3DSA:3.90.850.10] (1-277)
  IPR036663 Fumarylacetoacetase-like, C-terminal domain superfamily [SSF56529] (61-277)

Sequence (560 aa):
MRLATIRTNGTTIAARVESENTATTIEGFANVGELLQESNWRELAENAAGEAVTFENKELDAVVPAPKKIVCVGLNYANHIKEMGRDLPDTPTLFVKFPDALIGPFDDVVVPEWANKALDWEGEMAVIIGKRARRVKQADAAEYIAGYAVMNDYTTRDFQYAAPAKTPQWHQGKSLEKSAGFGPWMTTPDSFEFGGELATYLEGEKVQSTPTNDLVFSPEKLIEYITHIYPLDAGDVIVTGTPGGVGHARNPQRYIGDGETVKVEIAGLGFIENKTVFELMRLATIRTNGTTIAARRVESENTATTIEGFANVGELLQESNWRELAENAAGEAVTFENKELDAVVPAPKKIVCVGLNYANHIKEMGRDLPDTPTLFVKFPDALIGPFDDVVVPEWANKALDWEGEMAVIIGKRARRVKQADAAEYIAGYAVMNDYTTRDFQYAAPAKTPQWHQGKSLEKSAGFGPWMTTPDSFEFGGELATYLEGEKVQSTPTNDLVFSPEKLIEYITHIYPLDAGDVIVTGTPGGVGHARNPQRYIGDGETVKVEIAGLGFIENKTVFEL

Organism: Corynebacterium glutamicum (strain ATCC 13032 / DSM 20300 / JCM 1318 / BCRC 11384 / CCUG 27702 / LMG 3730 / NBRC 12168 / NCIMB 10025 / NRRL B-2784 / 534) (NCBI:txid196627)